Protein AF-A0A2N3DI51-F1 (afdb_monomer)

Secondary structure (DSSP, 8-state):
---S-TT-SSSBPS--SGGGGG-SPBPPSSS---SS-EEEEEETTEEEEEEE---SS--------SS----HHHHHHHHHTTT-PPPGGGSGGG-EETTEEPPS-SS-PPSSPPPPGGGTBTTTB----BTTTB-SS--PPPPTTSGGGTEEEPPTTT-SSTT-EEEB-SSS-BSS-----SSSSSPPPHHHHHHHHHHHHHHHHHBBPSS-SSTTPBP--EEEEE-TT--EEEEEE-TT--TTHHHHHHHHHHHHHHHTSTTHHHHHHT-S-HHHHHHHHHHHHHTT-TTTTSSSSB--HHHHHHHT-SSSSTT-TTSPPPTTBPPGGG-BTTB-BHHHHHHHHHHHHHHHHHTTS-SSPPPSS-SSPPPSBTTB-TTBTB---SS-EEEEEETTEEEEEEEEESS-HHHHHHHHHHHHHHHHHHHSS-EEPPGGGBGGG-EE-STT-EEPP-----SS-BSS-----TTTT-

Solvent-accessible surface area (backbone atoms only — not comparable to full-atom values): 24806 Å² total; per-residue (Å²): 92,72,44,27,39,65,21,20,64,78,38,36,68,46,77,47,75,72,66,62,32,52,32,31,54,59,46,30,87,73,29,63,81,59,50,73,12,69,43,65,27,20,55,97,79,38,82,77,53,65,42,76,39,82,80,86,84,74,87,48,69,76,89,75,83,85,76,75,64,91,48,69,32,28,39,53,24,51,51,71,28,74,93,17,59,66,52,72,86,74,35,38,61,66,40,66,58,97,85,42,61,40,83,68,66,68,54,69,75,69,87,83,83,85,80,60,70,76,76,35,56,81,71,80,47,68,75,65,59,40,68,68,72,43,61,57,62,94,73,84,84,69,63,79,58,30,45,51,26,4,30,23,67,43,49,75,90,77,36,86,56,77,64,33,19,32,47,28,73,46,80,79,46,63,74,46,56,73,34,50,39,89,48,81,85,76,44,42,44,38,63,41,50,46,25,24,54,53,36,19,50,53,46,31,69,38,20,39,34,72,79,52,82,63,76,85,35,57,38,28,30,17,39,22,34,22,21,61,46,33,49,79,24,27,50,45,25,37,82,76,26,44,70,51,19,50,51,43,2,43,13,24,5,18,31,7,19,37,50,24,25,56,54,37,40,57,47,39,57,66,30,85,48,65,70,51,26,48,38,50,56,36,40,19,61,62,65,72,31,91,68,58,39,46,34,72,42,40,31,17,18,34,29,44,23,51,34,35,20,44,23,38,60,78,91,42,85,91,39,60,42,16,43,40,21,23,53,57,97,61,43,46,70,82,33,44,24,53,59,35,60,39,34,47,65,46,45,50,37,32,49,32,24,54,72,62,78,29,97,57,62,41,55,66,48,26,37,67,59,64,65,70,45,96,94,31,28,36,37,25,54,32,52,53,60,52,39,6,15,31,33,29,13,42,71,91,43,77,36,12,12,30,5,22,18,45,51,36,50,33,51,17,21,35,26,23,50,50,6,35,41,50,7,14,74,70,47,52,80,40,22,55,60,51,73,92,32,29,40,47,73,43,65,33,91,50,93,94,50,43,65,40,48,45,75,51,62,50,81,64,35,36,71,86,51,86,62,62,69,85,64,65,96,112

pLDDT: mean 92.81, std 6.93, range [51.75, 98.94]

Foldseek 3Di:
DAFPAQQALQADWADDPDLLNQQGDHGDLGRDAQDAQKDFFADPQHTDGIGGFDDPPDRDHDPDPPDQDPDPSNQVRLLVNVNGHHDPCQQQQNDDDVNDGDDRHSDDHDDDDDDDVVVCDPPVDFQPAFVGHGHSDDDDDDDAQALSNQKHFDDCVQAVDRQKMAGHSSPPDGPQGAAWAPDDDDARGSLLSNLLVRQLVVLQCFFFFDSDPPGLDGFWKKKWWHWLLLHTRGIITGRPFDRRRNLVQSQQQLQQSQQLAQCNLVQQCPFPDPQSNQLSVLQCVQLVHVSHSRNLAGAHLQLLLCQQALAHRPPDPPHHHRSQADNPVQDDPCRRGNQNVFAVVLSVQQVCCSVVVDVDHRHSFTGSTDRPDVVTHSSRSTHDNAAQKGFKDQASDTRTMMGMDGGDRQLSQCSRQSSQASSCVVSPRMHGHDPCRYQQVGWGPDDVTDGRDRHHHDQCTGSPDNDGPVVPPD

Sequence (474 aa):
QFSPLPCSDLNTRFGAAGAAALIGPKRSPLGLAADPGGFPLYKNGVVVGGIGVMGDGVYGSDPNVLDIDDDTEESIALAGTRGFQPPATIAADRIAVDGTTLRYSDAVLPGGGGASFASLNGSAGNLVAVPGYAAAAITAGTAYGSEASGIRAATASEFSNRDAFVLTDGSGANRYPIRAGTDGGAPLTAAEVRAVLEEAFAVMSRARAQIRRPLDSRAQVTISIVDTHGAVLGLVRSPDAPVFGTDVSLQKARTAAFFSGAQAGAELSANASADVRNFVTAMRTFLNDPAALTGRIAFADRSGGNLARPYFPDGEVGRPHGPLSRPIQQFNPFSTGLQSALVIGDIGAHLAFVSGASATDTPARCTSLPDAAPGQKRLQNGMQIFPGSVPLYRGDRLVGAIGVSGDGIDQDDMIGFLGAHNGGARGGGIGNAPRDMRADTIIVNVGAGVRLRYIACPFAPFLDTEQQNVCDGL

Mean predicted aligned error: 4.83 Å

Radius of gyration: 22.42 Å; Cα contacts (8 Å, |Δi|>4): 1080; chains: 1; bounding box: 58×56×67 Å

Nearest PDB structures (foldseek):
  6bws-assembly1_B-2  TM=8.543E-01  e=7.396E-05  Methylorubrum extorquens
  2a2l-assembly1_A  TM=7.280E-01  e=1.449E-04  Klebsiella pneumoniae
  5cx7-assembly1_C  TM=7.400E-01  e=2.840E-04  Salmonella enterica subsp. enterica serovar Livingstone
  4nkp-assembly1_B  TM=7.380E-01  e=7.105E-04  Desulfovibrio piger ATCC 29098
  4bmw-assembly1_A  TM=6.986E-01  e=1.607E-02  Streptomyces reticuli

Structure (mmCIF, N/CA/C/O backbone):
data_AF-A0A2N3DI51-F1
#
_entry.id   AF-A0A2N3DI51-F1
#
loop_
_atom_site.group_PDB
_atom_site.id
_atom_site.type_symbol
_atom_site.label_atom_id
_atom_site.label_alt_id
_atom_site.label_comp_id
_atom_site.label_asym_id
_atom_site.label_entity_id
_atom_site.label_seq_id
_atom_site.pdbx_PDB_ins_code
_atom_site.Cartn_x
_atom_site.Cartn_y
_atom_site.Cartn_z
_atom_site.occupancy
_atom_site.B_iso_or_equiv
_atom_site.auth_seq_id
_atom_site.auth_comp_id
_atom_site.auth_asym_id
_atom_site.auth_atom_id
_atom_site.pdbx_PDB_model_num
ATOM 1 N N . GLN A 1 1 ? 5.870 3.627 7.379 1.00 58.41 1 GLN A N 1
ATOM 2 C CA . GLN A 1 1 ? 4.911 3.173 6.341 1.00 58.41 1 GLN A CA 1
ATOM 3 C C . GLN A 1 1 ? 3.680 4.047 6.451 1.00 58.41 1 GLN A C 1
ATOM 5 O O . GLN A 1 1 ? 3.236 4.278 7.566 1.00 58.41 1 GLN A O 1
ATOM 10 N N . PHE A 1 2 ? 3.140 4.524 5.331 1.00 68.88 2 PHE A N 1
ATOM 11 C CA . PHE A 1 2 ? 2.005 5.445 5.340 1.00 68.88 2 PHE A CA 1
ATOM 12 C C . PHE A 1 2 ? 0.824 4.866 4.566 1.00 68.88 2 PHE A C 1
ATOM 14 O O . PHE A 1 2 ? 0.754 4.987 3.343 1.00 68.88 2 PHE A O 1
ATOM 21 N N . SER A 1 3 ? -0.079 4.203 5.285 1.00 83.88 3 SER A N 1
ATOM 22 C CA . SER A 1 3 ? -1.369 3.772 4.751 1.00 83.88 3 SER A CA 1
ATOM 23 C C . SER A 1 3 ? -2.317 3.336 5.872 1.00 83.88 3 SER A C 1
ATOM 25 O O . SER A 1 3 ? -1.855 2.690 6.809 1.00 83.88 3 SER A O 1
ATOM 27 N N . PRO A 1 4 ? -3.631 3.602 5.766 1.00 89.44 4 PRO A N 1
ATOM 28 C CA . PRO A 1 4 ? -4.270 4.371 4.701 1.00 89.44 4 PRO A CA 1
ATOM 29 C C . PRO A 1 4 ? -3.965 5.876 4.787 1.00 89.44 4 PRO A C 1
ATOM 31 O O . PRO A 1 4 ? -3.936 6.447 5.876 1.00 89.44 4 PRO A O 1
ATOM 34 N N . LEU A 1 5 ? -3.751 6.534 3.644 1.00 91.94 5 LEU A N 1
ATOM 35 C CA . LEU A 1 5 ? -3.448 7.975 3.603 1.00 91.94 5 LEU A CA 1
ATOM 36 C C . LEU A 1 5 ? -4.709 8.852 3.738 1.00 91.94 5 LEU A C 1
ATOM 38 O O . LEU A 1 5 ? -5.759 8.491 3.192 1.00 91.94 5 LEU A O 1
ATOM 42 N N . PRO A 1 6 ? -4.609 10.058 4.340 1.00 92.44 6 PRO A N 1
ATOM 43 C CA . PRO A 1 6 ? -5.738 10.986 4.464 1.00 92.44 6 PRO A CA 1
ATOM 44 C C . PRO A 1 6 ? -6.271 11.510 3.119 1.00 92.44 6 PRO A C 1
ATOM 46 O O . PRO A 1 6 ? -7.443 11.889 3.007 1.00 92.44 6 PRO A O 1
ATOM 49 N N . CYS A 1 7 ? -5.406 11.518 2.103 1.00 93.38 7 CYS A N 1
ATOM 50 C CA . CYS A 1 7 ? -5.667 11.962 0.734 1.00 93.38 7 CYS A CA 1
ATOM 51 C C . CYS A 1 7 ? -5.932 10.810 -0.249 1.00 93.38 7 CYS A C 1
ATOM 53 O O . CYS A 1 7 ? -6.073 11.075 -1.440 1.00 93.38 7 CYS A O 1
ATOM 55 N N . SER A 1 8 ? -5.969 9.548 0.204 1.00 94.44 8 SER A N 1
ATOM 56 C CA . SER A 1 8 ? -6.198 8.407 -0.694 1.00 94.44 8 SER A CA 1
ATOM 57 C C . SER A 1 8 ? -7.516 8.572 -1.459 1.00 94.44 8 SER A C 1
ATOM 59 O O . SER A 1 8 ? -8.540 8.938 -0.880 1.00 94.44 8 SER A O 1
ATOM 61 N N . ASP A 1 9 ? -7.485 8.285 -2.759 1.00 94.88 9 ASP A N 1
ATOM 62 C CA . ASP A 1 9 ? -8.661 8.241 -3.634 1.00 94.88 9 ASP A CA 1
ATOM 63 C C . ASP A 1 9 ? -9.480 6.952 -3.474 1.00 94.88 9 ASP A C 1
ATOM 65 O O . ASP A 1 9 ? -10.579 6.835 -4.021 1.00 94.88 9 ASP A O 1
ATOM 69 N N . LEU A 1 10 ? -8.954 5.978 -2.725 1.00 94.44 10 LEU A N 1
ATOM 70 C CA . LEU A 1 10 ? -9.639 4.729 -2.418 1.00 94.44 10 LEU A CA 1
ATOM 71 C C . LEU A 1 10 ? -10.426 4.799 -1.111 1.00 94.44 10 LEU A C 1
ATOM 73 O O . LEU A 1 10 ? -11.530 4.254 -1.013 1.00 94.44 10 LEU A O 1
ATOM 77 N N . ASN A 1 11 ? -9.880 5.451 -0.091 1.00 92.38 11 ASN A N 1
ATOM 78 C CA . ASN A 1 11 ? -10.527 5.498 1.214 1.00 92.38 11 ASN A CA 1
ATOM 79 C C . ASN A 1 11 ? -11.666 6.517 1.232 1.00 92.38 11 ASN A C 1
ATOM 81 O O . ASN A 1 11 ? -11.571 7.613 0.679 1.00 92.38 11 ASN A O 1
ATOM 85 N N . THR A 1 12 ? -12.754 6.179 1.912 1.00 90.50 12 THR A N 1
ATOM 86 C CA . THR A 1 12 ? -13.870 7.107 2.087 1.00 90.50 12 THR A CA 1
ATOM 87 C C . THR A 1 12 ? -13.604 8.039 3.271 1.00 90.50 12 THR A C 1
ATOM 89 O O . THR A 1 12 ? -12.894 7.710 4.229 1.00 90.50 12 THR A O 1
ATOM 92 N N . ARG A 1 13 ? -14.199 9.232 3.220 1.00 88.12 13 ARG A N 1
ATOM 93 C CA . ARG A 1 13 ? -14.151 10.204 4.318 1.00 88.12 13 ARG A CA 1
ATOM 94 C C . ARG A 1 13 ? -15.303 9.967 5.292 1.00 88.12 13 ARG A C 1
ATOM 96 O O . ARG A 1 13 ? -16.316 9.351 4.950 1.00 88.12 13 ARG A O 1
ATOM 103 N N . PHE A 1 14 ? -15.146 10.436 6.522 1.00 81.56 14 PHE A N 1
ATOM 104 C CA . PHE A 1 14 ? -16.266 10.584 7.448 1.00 81.56 14 PHE A CA 1
ATOM 105 C C . PHE A 1 14 ? -17.121 11.787 7.012 1.00 81.56 14 PHE A C 1
ATOM 107 O O . PHE A 1 14 ? -16.560 12.793 6.577 1.00 81.56 14 PHE A O 1
ATOM 114 N N . GLY A 1 15 ? -18.452 11.697 7.113 1.00 66.31 15 GLY A N 1
ATOM 115 C CA . GLY A 1 15 ? -19.345 12.840 6.854 1.00 66.31 15 GLY A CA 1
ATOM 116 C C . GLY A 1 15 ? -20.551 12.594 5.943 1.00 66.31 15 GLY A C 1
ATOM 117 O O . GLY A 1 15 ? -21.368 13.497 5.790 1.00 66.31 15 GLY A O 1
ATOM 118 N N . ALA A 1 16 ? -20.721 11.403 5.360 1.00 57.91 16 ALA A N 1
ATOM 119 C CA . ALA A 1 16 ? -22.014 11.046 4.769 1.00 57.91 16 ALA A CA 1
ATOM 120 C C . ALA A 1 16 ? -23.067 10.895 5.885 1.00 57.91 16 ALA A C 1
ATOM 122 O O . ALA A 1 16 ? -22.754 10.376 6.952 1.00 57.91 16 ALA A O 1
ATOM 123 N N . ALA A 1 17 ? -24.300 11.360 5.673 1.00 51.75 17 ALA A N 1
ATOM 124 C CA . ALA A 1 17 ? -25.365 11.214 6.666 1.00 51.75 17 ALA A CA 1
ATOM 125 C C . ALA A 1 17 ? -25.820 9.745 6.790 1.00 51.75 17 ALA A C 1
ATOM 127 O O . ALA A 1 17 ? -25.860 9.007 5.804 1.00 51.75 17 ALA A O 1
ATOM 128 N N . GLY A 1 18 ? -26.213 9.327 7.996 1.00 55.44 18 GLY A N 1
ATOM 129 C CA . GLY A 1 18 ? -26.784 7.997 8.241 1.00 55.44 18 GLY A CA 1
ATOM 130 C C . GLY A 1 18 ? -25.797 6.842 8.018 1.00 55.44 18 GLY A C 1
ATOM 131 O O . GLY A 1 18 ? -24.600 6.980 8.249 1.00 55.44 18 GLY A O 1
ATOM 132 N N . ALA A 1 19 ? -26.296 5.684 7.574 1.00 55.09 19 ALA A N 1
ATOM 133 C CA . ALA A 1 19 ? -25.497 4.461 7.408 1.00 55.09 19 ALA A CA 1
ATOM 134 C C . ALA A 1 19 ? -24.331 4.605 6.407 1.00 55.09 19 ALA A C 1
ATOM 136 O O . ALA A 1 19 ? -23.323 3.912 6.531 1.00 55.09 19 ALA A O 1
ATOM 137 N N . ALA A 1 20 ? -24.414 5.555 5.468 1.00 62.94 20 ALA A N 1
ATOM 138 C CA . ALA A 1 20 ? -23.337 5.843 4.523 1.00 62.94 20 ALA A CA 1
ATOM 139 C C . ALA A 1 20 ? -22.071 6.411 5.201 1.00 62.94 20 ALA A C 1
ATOM 141 O O . ALA A 1 20 ? -20.973 6.312 4.648 1.00 62.94 20 ALA A O 1
ATOM 142 N N . ALA A 1 21 ? -22.190 6.956 6.423 1.00 66.06 21 ALA A N 1
ATOM 143 C CA . ALA A 1 21 ? -21.057 7.421 7.225 1.00 66.06 21 ALA A CA 1
ATOM 144 C C . ALA A 1 21 ? -20.014 6.322 7.465 1.00 66.06 21 ALA A C 1
ATOM 146 O O . ALA A 1 21 ? -18.832 6.630 7.607 1.00 66.06 21 ALA A O 1
ATOM 147 N N . LEU A 1 22 ? -20.444 5.057 7.502 1.00 73.94 22 LEU A N 1
ATOM 148 C CA . LEU A 1 22 ? -19.649 3.914 7.956 1.00 73.94 22 LEU A CA 1
ATOM 149 C C . LEU A 1 22 ? -19.104 3.048 6.811 1.00 73.94 22 LEU A C 1
ATOM 151 O O . LEU A 1 22 ? -18.305 2.152 7.068 1.00 73.94 22 LEU A O 1
ATOM 155 N N . ILE A 1 23 ? -19.437 3.372 5.555 1.00 87.12 23 ILE A N 1
ATOM 156 C CA . ILE A 1 23 ? -18.888 2.702 4.367 1.00 87.12 23 ILE A CA 1
ATOM 157 C C . ILE A 1 23 ? -17.368 2.866 4.369 1.00 87.12 23 ILE A C 1
ATOM 159 O O . ILE A 1 23 ? -16.886 3.991 4.242 1.00 87.12 23 ILE A O 1
ATOM 163 N N . GLY A 1 24 ? -16.612 1.779 4.520 1.00 88.62 24 GLY A N 1
ATOM 164 C CA . GLY A 1 24 ? -15.150 1.761 4.516 1.00 88.62 24 GLY A CA 1
ATOM 165 C C . GLY A 1 24 ? -14.516 1.337 3.177 1.00 88.62 24 GLY A C 1
ATOM 166 O O . GLY A 1 24 ? -15.209 1.207 2.164 1.00 88.62 24 GLY A O 1
ATOM 167 N N . PRO A 1 25 ? -13.184 1.127 3.153 1.00 91.94 25 PRO A N 1
ATOM 168 C CA . PRO A 1 25 ? -12.245 1.487 4.217 1.00 91.94 25 PRO A CA 1
ATOM 169 C C . PRO A 1 25 ? -12.184 3.007 4.431 1.00 91.94 25 PRO A C 1
ATOM 171 O O . PRO A 1 25 ? -12.405 3.790 3.503 1.00 91.94 25 PRO A O 1
ATOM 174 N N . LYS A 1 26 ? -11.922 3.416 5.676 1.00 89.69 26 LYS A N 1
ATOM 175 C CA . LYS A 1 26 ? -11.756 4.819 6.071 1.00 89.69 26 LYS A CA 1
ATOM 176 C C . LYS A 1 26 ? -10.281 5.197 6.065 1.00 89.69 26 LYS A C 1
ATOM 178 O O . LYS A 1 26 ? -9.413 4.358 6.295 1.00 89.69 26 LYS A O 1
ATOM 183 N N . ARG A 1 27 ? -10.015 6.473 5.801 1.00 89.62 27 ARG A N 1
ATOM 184 C CA . ARG A 1 27 ? -8.669 7.045 5.882 1.00 89.62 27 ARG A CA 1
ATOM 185 C C . ARG A 1 27 ? -8.185 7.149 7.332 1.00 89.62 27 ARG A C 1
ATOM 187 O O . ARG A 1 27 ? -9.010 7.281 8.235 1.00 89.62 27 ARG A O 1
ATOM 194 N N . SER A 1 28 ? -6.869 7.184 7.523 1.00 87.88 28 SER A N 1
ATOM 195 C CA . SER A 1 28 ? -6.237 7.557 8.794 1.00 87.88 28 SER A CA 1
ATOM 196 C C . SER A 1 28 ? -5.753 9.014 8.742 1.00 87.88 28 SER A C 1
ATOM 198 O O . SER A 1 28 ? -5.364 9.463 7.661 1.00 87.88 28 SER A O 1
ATOM 200 N N . PRO A 1 29 ? -5.697 9.740 9.878 1.00 83.19 29 PRO A N 1
ATOM 201 C CA . PRO A 1 29 ? -5.166 11.107 9.919 1.00 83.19 29 PRO A CA 1
ATOM 202 C C . PRO A 1 29 ? -3.699 11.195 9.487 1.00 83.19 29 PRO A C 1
ATOM 204 O O . PRO A 1 29 ? -3.368 11.960 8.585 1.00 83.19 29 PRO A O 1
ATOM 207 N N . LEU A 1 30 ? -2.836 10.375 10.099 1.00 79.12 30 LEU A N 1
ATOM 208 C CA . LEU A 1 30 ? -1.381 10.382 9.884 1.00 79.12 30 LEU A CA 1
ATOM 209 C C . LEU A 1 30 ? -0.824 9.025 9.410 1.00 79.12 30 LEU A C 1
ATOM 211 O O . LEU A 1 30 ? 0.379 8.864 9.237 1.00 79.12 30 LEU A O 1
ATOM 215 N N . GLY A 1 31 ? -1.694 8.042 9.160 1.00 71.31 31 GLY A N 1
ATOM 216 C CA . GLY A 1 31 ? -1.327 6.716 8.642 1.00 71.31 31 GLY A CA 1
ATOM 217 C C . GLY A 1 31 ? -0.807 5.718 9.685 1.00 71.31 31 GLY A C 1
ATOM 218 O O . GLY A 1 31 ? -1.208 4.562 9.629 1.00 71.31 31 GLY A O 1
ATOM 219 N N . LEU A 1 32 ? 0.034 6.140 10.632 1.00 78.06 32 LEU A N 1
ATOM 220 C CA . LEU A 1 32 ? 0.635 5.289 11.671 1.00 78.06 32 LEU A CA 1
ATOM 221 C C . LEU A 1 32 ? 0.695 6.046 13.003 1.00 78.06 32 LEU A C 1
ATOM 223 O O . LEU A 1 32 ? 0.908 7.253 12.971 1.00 78.06 32 LEU A O 1
ATOM 227 N N . ALA A 1 33 ? 0.559 5.334 14.128 1.00 82.38 33 ALA A N 1
ATOM 228 C CA . ALA A 1 33 ? 0.890 5.830 15.463 1.00 82.38 33 ALA A CA 1
ATOM 229 C C . ALA A 1 33 ? 2.129 5.143 16.019 1.00 82.38 33 ALA A C 1
ATOM 231 O O . ALA A 1 33 ? 2.274 3.934 15.851 1.00 82.38 33 ALA A O 1
ATOM 232 N N . ALA A 1 34 ? 3.026 5.942 16.598 1.00 82.81 34 ALA A N 1
ATOM 233 C CA . ALA A 1 34 ? 4.259 5.466 17.213 1.00 82.81 34 ALA A CA 1
ATOM 234 C C . ALA A 1 34 ? 4.256 5.584 18.743 1.00 82.81 34 ALA A C 1
ATOM 236 O O . ALA A 1 34 ? 5.133 4.989 19.361 1.00 82.81 34 ALA A O 1
ATOM 237 N N . ASP A 1 35 ? 3.263 6.266 19.323 1.00 85.06 35 ASP A N 1
ATOM 238 C CA . ASP A 1 35 ? 3.028 6.224 20.764 1.00 85.06 35 ASP A CA 1
ATOM 239 C C . ASP A 1 35 ? 2.434 4.885 21.206 1.00 85.06 35 ASP A C 1
ATOM 241 O O . ASP A 1 35 ? 1.610 4.303 20.476 1.00 85.06 35 ASP A O 1
ATOM 245 N N . PRO A 1 36 ? 2.795 4.416 22.414 1.00 86.69 36 PRO A N 1
ATOM 246 C CA . PRO A 1 36 ? 2.031 3.390 23.107 1.00 86.69 36 PRO A CA 1
ATOM 247 C C . PRO A 1 36 ? 0.610 3.905 23.427 1.00 86.69 36 PRO A C 1
ATOM 249 O O . PRO A 1 36 ? 0.299 5.077 23.270 1.00 86.69 36 PRO A O 1
ATOM 252 N N . GLY A 1 37 ? -0.322 3.017 23.794 1.00 88.12 37 GLY A N 1
ATOM 253 C CA . GLY A 1 37 ? -1.728 3.417 24.021 1.00 88.12 37 GLY A CA 1
ATOM 254 C C . GLY A 1 37 ? -2.743 2.891 23.011 1.00 88.12 37 GLY A C 1
ATOM 255 O O . GLY A 1 37 ? -3.923 3.235 23.094 1.00 88.12 37 GLY A O 1
ATOM 256 N N . GLY A 1 38 ? -2.329 2.023 22.084 1.00 92.25 38 GLY A N 1
ATOM 257 C CA . GLY A 1 38 ? -3.215 1.327 21.149 1.00 92.25 38 GLY A CA 1
ATOM 258 C C . GLY A 1 38 ? -3.363 -0.165 21.460 1.00 92.25 38 GLY A C 1
ATOM 259 O O . GLY A 1 38 ? -2.388 -0.901 21.366 1.00 92.25 38 GLY A O 1
ATOM 260 N N . PHE A 1 39 ? -4.584 -0.648 21.724 1.00 94.75 39 PHE A N 1
ATOM 261 C CA . PHE A 1 39 ? -4.854 -2.082 21.918 1.00 94.75 39 PHE A CA 1
ATOM 262 C C . PHE A 1 39 ? -5.996 -2.605 21.046 1.00 94.75 39 PHE A C 1
ATOM 264 O O . PHE A 1 39 ? -7.014 -1.927 20.876 1.00 94.75 39 PHE A O 1
ATOM 271 N N . PRO A 1 40 ? -5.892 -3.839 20.522 1.00 94.88 40 PRO A N 1
ATOM 272 C CA . PRO A 1 40 ? -6.995 -4.468 19.818 1.00 94.88 40 PRO A CA 1
ATOM 273 C C . PRO A 1 40 ? -8.066 -4.962 20.803 1.00 94.88 40 PRO A C 1
ATOM 275 O O . PRO A 1 40 ? -7.770 -5.405 21.911 1.00 94.88 40 PRO A O 1
ATOM 278 N N . LEU A 1 41 ? -9.324 -4.937 20.368 1.00 95.69 41 LEU A N 1
ATOM 279 C CA . LEU A 1 41 ? -10.473 -5.418 21.133 1.00 95.69 41 LEU A CA 1
ATOM 280 C C . LEU A 1 41 ? -11.030 -6.685 20.489 1.00 95.69 41 LEU A C 1
ATOM 282 O O . LEU A 1 41 ? -11.293 -6.712 19.286 1.00 95.69 41 LEU A O 1
ATOM 286 N N . TYR A 1 42 ? -11.265 -7.713 21.298 1.00 95.88 42 TYR A N 1
ATOM 287 C CA . TYR A 1 42 ? -11.741 -9.024 20.872 1.00 95.88 42 TYR A CA 1
ATOM 288 C C . TYR A 1 42 ? -13.068 -9.398 21.532 1.00 95.88 42 TYR A C 1
ATOM 290 O O . TYR A 1 42 ? -13.342 -9.055 22.676 1.00 95.88 42 TYR A O 1
ATOM 298 N N . LYS A 1 43 ? -13.894 -10.164 20.820 1.00 94.19 43 LYS A N 1
ATOM 299 C CA . LYS A 1 43 ? -15.025 -10.909 21.387 1.00 94.19 43 LYS A CA 1
ATOM 300 C C . LYS A 1 43 ? -14.947 -12.339 20.889 1.00 94.19 43 LYS A C 1
ATOM 302 O O . LYS A 1 43 ? -14.868 -12.556 19.684 1.00 94.19 43 LYS A O 1
ATOM 307 N N . ASN A 1 44 ? -14.987 -13.310 21.799 1.00 92.31 44 ASN A N 1
ATOM 308 C CA . ASN A 1 44 ? -14.953 -14.738 21.457 1.00 92.31 44 ASN A CA 1
ATOM 309 C C . ASN A 1 44 ? -13.786 -15.110 20.514 1.00 92.31 44 ASN A C 1
ATOM 311 O O . ASN A 1 44 ? -13.954 -15.903 19.594 1.00 92.31 44 ASN A O 1
ATOM 315 N N . GLY A 1 45 ? -12.616 -14.492 20.710 1.00 89.56 45 GLY A N 1
ATOM 316 C CA . GLY A 1 45 ? -11.427 -14.725 19.883 1.00 89.56 45 GLY A CA 1
ATOM 317 C C . GLY A 1 45 ? -11.416 -14.035 18.514 1.00 89.56 45 GLY A C 1
ATOM 318 O O . GLY A 1 45 ? -10.448 -14.200 17.780 1.00 89.56 45 GLY A O 1
ATOM 319 N N . VAL A 1 46 ? -12.427 -13.226 18.181 1.00 90.75 46 VAL A N 1
ATOM 320 C CA . VAL A 1 46 ? -12.496 -12.447 16.933 1.00 90.75 46 VAL A CA 1
ATOM 321 C C . VAL A 1 46 ? -12.268 -10.968 17.224 1.00 90.75 46 VAL A C 1
ATOM 323 O O . VAL A 1 46 ? -12.851 -10.431 18.168 1.00 90.75 46 VAL A O 1
ATOM 326 N N . VAL A 1 47 ? -11.441 -10.304 16.415 1.00 91.94 47 VAL A N 1
ATOM 327 C CA . VAL A 1 47 ? -11.219 -8.856 16.515 1.00 91.94 47 VAL A CA 1
ATOM 328 C C . VAL A 1 47 ? -12.506 -8.096 16.174 1.00 91.94 47 VAL A C 1
ATOM 330 O O . VAL A 1 47 ? -13.168 -8.377 15.177 1.00 91.94 47 VAL A O 1
ATOM 333 N N . VAL A 1 48 ? -12.883 -7.133 17.013 1.00 92.81 48 VAL A N 1
ATOM 334 C CA . VAL A 1 48 ? -14.101 -6.315 16.852 1.00 92.81 48 VAL A CA 1
ATOM 335 C C . VAL A 1 48 ? -13.829 -4.813 16.848 1.00 92.81 48 VAL A C 1
ATOM 337 O O . VAL A 1 48 ? -14.753 -4.026 16.653 1.00 92.81 48 VAL A O 1
ATOM 340 N N . GLY A 1 49 ? -12.582 -4.404 17.074 1.00 92.38 49 GLY A N 1
ATOM 341 C CA . GLY A 1 49 ? -12.176 -3.005 17.068 1.00 92.38 49 GLY A CA 1
ATOM 342 C C . GLY A 1 49 ? -10.817 -2.803 17.723 1.00 92.38 49 GLY A C 1
ATOM 343 O O . GLY A 1 49 ? -10.051 -3.750 17.896 1.00 92.38 49 GLY A O 1
ATOM 344 N N . GLY A 1 50 ? -10.548 -1.563 18.108 1.00 93.88 50 GLY A N 1
ATOM 345 C CA . GLY A 1 50 ? -9.383 -1.174 18.888 1.00 93.88 50 GLY A CA 1
ATOM 346 C C . GLY A 1 50 ? -9.728 -0.002 19.799 1.00 93.88 50 GLY A C 1
ATOM 347 O O . GLY A 1 50 ? -10.714 0.701 19.562 1.00 93.88 50 GLY A O 1
ATOM 348 N N . ILE A 1 51 ? -8.924 0.184 20.835 1.00 93.81 51 ILE A N 1
ATOM 349 C CA . ILE A 1 51 ? -8.910 1.372 21.685 1.00 93.81 51 ILE A CA 1
ATOM 350 C C . ILE A 1 51 ? -7.581 2.096 21.472 1.00 93.81 51 ILE A C 1
ATOM 352 O O . ILE A 1 51 ? -6.550 1.448 21.318 1.00 93.81 51 ILE A O 1
ATOM 356 N N . GLY A 1 52 ? -7.636 3.424 21.427 1.00 92.31 52 GLY A N 1
ATOM 357 C CA . GLY A 1 52 ? -6.480 4.310 21.379 1.00 92.31 52 GLY A CA 1
ATOM 358 C C . GLY A 1 52 ? -6.665 5.415 22.411 1.00 92.31 52 GLY A C 1
ATOM 359 O O . GLY A 1 52 ? -7.764 5.973 22.493 1.00 92.31 52 GLY A O 1
ATOM 360 N N . VAL A 1 53 ? -5.635 5.711 23.196 1.00 92.19 53 VAL A N 1
ATOM 361 C CA . VAL A 1 53 ? -5.628 6.806 24.172 1.00 92.19 53 VAL A CA 1
ATOM 362 C C . VAL A 1 53 ? -4.469 7.735 23.848 1.00 92.19 53 VAL A C 1
ATOM 364 O O . VAL A 1 53 ? -3.410 7.272 23.461 1.00 92.19 53 VAL A O 1
ATOM 367 N N . MET A 1 54 ? -4.728 9.033 23.973 1.00 89.19 54 MET A N 1
ATOM 368 C CA . MET A 1 54 ? -3.741 10.105 23.968 1.00 89.19 54 MET A CA 1
ATOM 369 C C . MET A 1 54 ? -4.220 11.125 25.000 1.00 89.19 54 MET A C 1
ATOM 371 O O . MET A 1 54 ? -5.398 11.502 24.994 1.00 89.19 54 MET A O 1
ATOM 375 N N . GLY A 1 55 ? -3.346 11.526 25.909 1.00 87.12 55 GLY A N 1
ATOM 376 C CA . GLY A 1 55 ? -3.658 12.323 27.088 1.00 87.12 55 GLY A CA 1
ATOM 377 C C . GLY A 1 55 ? -2.647 13.429 27.380 1.00 87.12 55 GLY A C 1
ATOM 378 O O . GLY A 1 55 ? -3.051 14.450 27.939 1.00 87.12 55 GLY A O 1
ATOM 379 N N . ASP A 1 56 ? -1.383 13.276 26.988 1.00 84.88 56 ASP A N 1
ATOM 380 C CA . ASP A 1 56 ? -0.336 14.272 27.236 1.00 84.88 56 ASP A CA 1
ATOM 381 C C . ASP A 1 56 ? -0.166 15.287 26.083 1.00 84.88 56 ASP A C 1
ATOM 383 O O . ASP A 1 56 ? 0.363 16.385 26.278 1.00 84.88 56 ASP A O 1
ATOM 387 N N . GLY A 1 57 ? -0.702 14.961 24.900 1.00 82.50 57 GLY A N 1
ATOM 388 C CA . GLY A 1 57 ? -0.657 15.796 23.698 1.00 82.50 57 GLY A CA 1
ATOM 389 C C . GLY A 1 57 ? 0.682 15.764 22.955 1.00 82.50 57 GLY A C 1
ATOM 390 O O . GLY A 1 57 ? 0.876 16.543 22.015 1.00 82.50 57 GLY A O 1
ATOM 391 N N . VAL A 1 58 ? 1.596 14.889 23.357 1.00 82.12 58 VAL A N 1
ATOM 392 C CA . VAL A 1 58 ? 2.810 14.542 22.631 1.00 82.12 58 VAL A CA 1
ATOM 393 C C . VAL A 1 58 ? 2.468 13.381 21.698 1.00 82.12 58 VAL A C 1
ATOM 395 O O . VAL A 1 58 ? 1.593 12.577 21.974 1.00 82.12 58 VAL A O 1
ATOM 398 N N . TYR A 1 59 ? 3.083 13.366 20.515 1.00 79.00 59 TYR A N 1
ATOM 399 C CA . TYR A 1 59 ? 3.012 12.211 19.625 1.00 79.00 59 TYR A CA 1
ATOM 400 C C . TYR A 1 59 ? 4.417 11.677 19.420 1.00 79.00 59 TYR A C 1
ATOM 402 O O . TYR A 1 59 ? 5.174 12.202 18.592 1.00 79.00 59 TYR A O 1
ATOM 410 N N . GLY A 1 60 ? 4.780 10.716 20.260 1.00 79.94 60 GLY A N 1
ATOM 411 C CA . GLY A 1 60 ? 6.135 10.217 20.417 1.00 79.94 60 GLY A CA 1
ATOM 412 C C . GLY A 1 60 ? 6.489 9.070 19.479 1.00 79.94 60 GLY A C 1
ATOM 413 O O . GLY A 1 60 ? 5.643 8.407 18.885 1.00 79.94 60 GLY A O 1
ATOM 414 N N . SER A 1 61 ? 7.789 8.833 19.335 1.00 83.56 61 SER A N 1
ATOM 415 C CA . SER A 1 61 ? 8.314 7.536 18.915 1.00 83.56 61 SER A CA 1
ATOM 416 C C . SER A 1 61 ? 9.513 7.233 19.796 1.00 83.56 61 SER A C 1
ATOM 418 O O . SER A 1 61 ? 10.488 7.990 19.738 1.00 83.56 61 SER A O 1
ATOM 420 N N . ASP A 1 62 ? 9.457 6.158 20.574 1.00 83.38 62 ASP A N 1
ATOM 421 C CA . ASP A 1 62 ? 10.597 5.718 21.371 1.00 83.38 62 ASP A CA 1
ATOM 422 C C . ASP A 1 62 ? 11.511 4.791 20.545 1.00 83.38 62 ASP A C 1
ATOM 424 O O . ASP A 1 62 ? 11.065 3.751 20.048 1.00 83.38 62 ASP A O 1
ATOM 428 N N . PRO A 1 63 ? 12.781 5.171 20.306 1.00 82.81 63 PRO A N 1
ATOM 429 C CA . PRO A 1 63 ? 13.742 4.292 19.656 1.00 82.81 63 PRO A CA 1
ATOM 430 C C . PRO A 1 63 ? 14.376 3.270 20.610 1.00 82.81 63 PRO A C 1
ATOM 432 O O . PRO A 1 63 ? 15.085 2.382 20.122 1.00 82.81 63 PRO A O 1
ATOM 435 N N . ASN A 1 64 ? 14.210 3.404 21.931 1.00 86.56 64 ASN A N 1
ATOM 436 C CA . ASN A 1 64 ? 14.732 2.437 22.881 1.00 86.56 64 ASN A CA 1
ATOM 437 C C . ASN A 1 64 ? 13.811 1.212 22.945 1.00 86.56 64 ASN A C 1
ATOM 439 O O . ASN A 1 64 ? 12.595 1.286 22.880 1.00 86.56 64 ASN A O 1
ATOM 443 N N . VAL A 1 65 ? 14.412 0.029 22.966 1.00 84.81 65 VAL A N 1
ATOM 444 C CA . VAL A 1 65 ? 13.666 -1.241 23.017 1.00 84.81 65 VAL A CA 1
ATOM 445 C C . VAL A 1 65 ? 14.126 -2.115 24.178 1.00 84.81 65 VAL A C 1
ATOM 447 O O . VAL A 1 65 ? 13.816 -3.304 24.221 1.00 84.81 65 VAL A O 1
ATOM 450 N N . LEU A 1 66 ? 14.949 -1.552 25.067 1.00 88.25 66 LEU A N 1
ATOM 451 C CA . LEU A 1 66 ? 15.635 -2.270 26.143 1.00 88.25 66 LEU A CA 1
ATOM 452 C C . LEU A 1 66 ? 15.083 -1.936 27.534 1.00 88.25 66 LEU A C 1
ATOM 454 O O . LEU A 1 66 ? 15.415 -2.626 28.497 1.00 88.25 66 LEU A O 1
ATOM 458 N N . ASP A 1 67 ? 14.290 -0.880 27.646 1.00 89.50 67 ASP A N 1
ATOM 459 C CA . ASP A 1 67 ? 13.587 -0.422 28.838 1.00 89.50 67 ASP A CA 1
ATOM 460 C C . ASP A 1 67 ? 12.099 -0.772 28.789 1.00 89.50 67 ASP A C 1
ATOM 462 O O . ASP A 1 67 ? 11.609 -1.300 27.799 1.00 89.50 67 ASP A O 1
ATOM 466 N N . ILE A 1 68 ? 11.417 -0.556 29.914 1.00 88.56 68 ILE A N 1
ATOM 467 C CA . ILE A 1 68 ? 9.965 -0.680 30.058 1.00 88.56 68 ILE A CA 1
ATOM 468 C C . ILE A 1 68 ? 9.439 0.734 30.262 1.00 88.56 68 ILE A C 1
ATOM 470 O O . ILE A 1 68 ? 9.872 1.404 31.207 1.00 88.56 68 ILE A O 1
ATOM 474 N N . ASP A 1 69 ? 8.514 1.151 29.411 1.00 87.25 69 ASP A N 1
ATOM 475 C CA . ASP A 1 69 ? 7.926 2.482 29.472 1.00 87.25 69 ASP A CA 1
ATOM 476 C C . ASP A 1 69 ? 6.844 2.563 30.559 1.00 87.25 69 ASP A C 1
ATOM 478 O O . ASP A 1 69 ? 5.964 1.706 30.664 1.00 87.25 69 ASP A O 1
ATOM 482 N N . ASP A 1 70 ? 6.900 3.610 31.388 1.00 89.19 70 ASP A N 1
ATOM 483 C CA . ASP A 1 70 ? 5.815 3.963 32.313 1.00 89.19 70 ASP A CA 1
ATOM 484 C C . ASP A 1 70 ? 4.904 4.994 31.643 1.00 89.19 70 ASP A C 1
ATOM 486 O O . ASP A 1 70 ? 5.016 6.202 31.873 1.00 89.19 70 ASP A O 1
ATOM 490 N N . ASP A 1 71 ? 4.035 4.500 30.760 1.00 89.94 71 ASP A N 1
ATOM 491 C CA . ASP A 1 71 ? 3.136 5.329 29.971 1.00 89.94 71 ASP A CA 1
ATOM 492 C C . ASP A 1 71 ? 1.691 5.299 30.506 1.00 89.94 71 ASP A C 1
ATOM 494 O O . ASP A 1 71 ? 1.036 4.254 30.665 1.00 89.94 71 ASP A O 1
ATOM 498 N N . THR A 1 72 ? 1.167 6.490 30.811 1.00 91.06 72 THR A N 1
ATOM 499 C CA . THR A 1 72 ? -0.193 6.639 31.350 1.00 91.06 72 THR A CA 1
ATOM 500 C C . THR A 1 72 ? -1.251 6.340 30.286 1.00 91.06 72 THR A C 1
ATOM 502 O O . THR A 1 72 ? -2.318 5.812 30.611 1.00 91.06 72 THR A O 1
ATOM 505 N N . GLU A 1 73 ? -0.979 6.647 29.021 1.00 92.25 73 GLU A N 1
ATOM 506 C CA . GLU A 1 73 ? -1.895 6.440 27.900 1.00 92.25 73 GLU A CA 1
ATOM 507 C C . GLU A 1 73 ? -2.061 4.942 27.624 1.00 92.25 73 GLU A C 1
ATOM 509 O O . GLU A 1 73 ? -3.190 4.450 27.530 1.00 92.25 73 GLU A O 1
ATOM 514 N N . GLU A 1 74 ? -0.958 4.192 27.637 1.00 93.12 74 GLU A N 1
ATOM 515 C CA . GLU A 1 74 ? -0.910 2.736 27.589 1.00 93.12 74 GLU A CA 1
ATOM 516 C C . GLU A 1 74 ? -1.677 2.111 28.747 1.00 93.12 74 GLU A C 1
ATOM 518 O O . GLU A 1 74 ? -2.557 1.274 28.530 1.00 93.12 74 GLU A O 1
ATOM 523 N N . SER A 1 75 ? -1.421 2.566 29.973 1.00 92.69 75 SER A N 1
ATOM 524 C CA . SER A 1 75 ? -2.104 2.063 31.165 1.00 92.69 75 SER A CA 1
ATOM 525 C C . SER A 1 75 ? -3.626 2.258 31.094 1.00 92.69 75 SER A C 1
ATOM 527 O O . SER A 1 75 ? -4.397 1.343 31.414 1.00 92.69 75 SER A O 1
ATOM 529 N N . ILE A 1 76 ? -4.087 3.429 30.637 1.00 91.50 76 ILE A N 1
ATOM 530 C CA . ILE A 1 76 ? -5.517 3.727 30.458 1.00 91.50 76 ILE A CA 1
ATOM 531 C C . ILE A 1 76 ? -6.106 2.880 29.323 1.00 91.50 76 ILE A C 1
ATOM 533 O O . ILE A 1 76 ? -7.180 2.287 29.489 1.00 91.50 76 ILE A O 1
ATOM 537 N N . ALA A 1 77 ? -5.421 2.796 28.181 1.00 94.00 77 ALA A N 1
ATOM 538 C CA . ALA A 1 77 ? -5.878 2.026 27.030 1.00 94.00 77 ALA A CA 1
ATOM 539 C C . ALA A 1 77 ? -6.006 0.538 27.379 1.00 94.00 77 ALA A C 1
ATOM 541 O O . ALA A 1 77 ? -7.044 -0.074 27.106 1.00 94.00 77 ALA A O 1
ATOM 542 N N . LEU A 1 78 ? -5.007 -0.023 28.067 1.00 93.94 78 LEU A N 1
ATOM 543 C CA . LEU A 1 78 ? -4.994 -1.406 28.525 1.00 93.94 78 LEU A CA 1
ATOM 544 C C . LEU A 1 78 ? -6.149 -1.673 29.496 1.00 93.94 78 LEU A C 1
ATOM 546 O O . LEU A 1 78 ? -6.865 -2.665 29.336 1.00 93.94 78 LEU A O 1
ATOM 550 N N . ALA A 1 79 ? -6.413 -0.772 30.449 1.00 92.31 79 ALA A N 1
ATOM 551 C CA . ALA A 1 79 ? -7.563 -0.880 31.350 1.00 92.31 79 ALA A CA 1
ATOM 552 C C . ALA A 1 79 ? -8.908 -0.916 30.595 1.00 92.31 79 ALA A C 1
ATOM 554 O O . ALA A 1 79 ? -9.818 -1.662 30.982 1.00 92.31 79 ALA A O 1
ATOM 555 N N . GLY A 1 80 ? -9.017 -0.172 29.489 1.00 91.19 80 GLY A N 1
ATOM 556 C CA . GLY A 1 80 ? -10.182 -0.159 28.599 1.00 91.19 80 GLY A CA 1
ATOM 557 C C . GLY A 1 80 ? -10.427 -1.469 27.838 1.00 91.19 80 GLY A C 1
ATOM 558 O O . GLY A 1 80 ? -11.530 -1.685 27.339 1.00 91.19 80 GLY A O 1
ATOM 559 N N . THR A 1 81 ? -9.453 -2.383 27.797 1.00 93.06 81 THR A N 1
ATOM 560 C CA . THR A 1 81 ? -9.598 -3.699 27.144 1.00 93.06 81 THR A CA 1
ATOM 561 C C . THR A 1 81 ? -10.296 -4.751 28.009 1.00 93.06 81 THR A C 1
ATOM 563 O O . THR A 1 81 ? -10.482 -5.884 27.565 1.00 93.06 81 THR A O 1
ATOM 566 N N . ARG A 1 82 ? -10.683 -4.437 29.254 1.00 91.31 82 ARG A N 1
ATOM 567 C CA . ARG A 1 82 ? -11.248 -5.425 30.189 1.00 91.31 82 ARG A CA 1
ATOM 568 C C . ARG A 1 82 ? -12.490 -6.122 29.618 1.00 91.31 82 ARG A C 1
ATOM 570 O O . ARG A 1 82 ? -13.517 -5.491 29.389 1.00 91.31 82 ARG A O 1
ATOM 577 N N . GLY A 1 83 ? -12.415 -7.446 29.473 1.00 90.81 83 GLY A N 1
ATOM 578 C CA . GLY A 1 83 ? -13.467 -8.279 28.875 1.00 90.81 83 GLY A CA 1
ATOM 579 C C . GLY A 1 83 ? -13.378 -8.392 27.348 1.00 90.81 83 GLY A C 1
ATOM 580 O O . GLY A 1 83 ? -14.190 -9.088 26.744 1.00 90.81 83 GLY A O 1
ATOM 581 N N . PHE A 1 84 ? -12.392 -7.729 26.743 1.00 94.31 84 PHE A N 1
ATOM 582 C CA . PHE A 1 84 ? -12.129 -7.670 25.308 1.00 94.31 84 PHE A CA 1
ATOM 583 C C . PHE A 1 84 ? -10.664 -7.972 24.969 1.00 94.31 84 PHE A C 1
ATOM 585 O O . PHE A 1 84 ? -10.196 -7.636 23.882 1.00 94.31 84 PHE A O 1
ATOM 592 N N . GLN A 1 85 ? -9.915 -8.578 25.888 1.00 93.88 85 GLN A N 1
ATOM 593 C CA . GLN A 1 85 ? -8.510 -8.892 25.659 1.00 93.88 85 GLN A CA 1
ATOM 594 C C . GLN A 1 85 ? -8.344 -9.924 24.529 1.00 93.88 85 GLN A C 1
ATOM 596 O O . GLN A 1 85 ? -9.195 -10.813 24.380 1.00 93.88 85 GLN A O 1
ATOM 601 N N . PRO A 1 86 ? -7.252 -9.855 23.744 1.00 93.88 86 PRO A N 1
ATOM 602 C CA . PRO A 1 86 ? -6.933 -10.904 22.784 1.00 93.88 86 PRO A CA 1
ATOM 603 C C . PRO A 1 86 ? -6.735 -12.258 23.482 1.00 93.88 86 PRO A C 1
ATOM 605 O O . PRO A 1 86 ? -6.279 -12.310 24.629 1.00 93.88 86 PRO A O 1
ATOM 608 N N . PRO A 1 87 ? -7.000 -13.382 22.791 1.00 92.50 87 PRO A N 1
ATOM 609 C CA . PRO A 1 87 ? -6.521 -14.683 23.235 1.00 92.50 87 PRO A CA 1
ATOM 610 C C . PRO A 1 87 ? -5.003 -14.656 23.458 1.00 92.50 87 PRO A C 1
ATOM 612 O O . PRO A 1 87 ? -4.252 -14.231 22.581 1.00 92.50 87 PRO A O 1
ATOM 615 N N . ALA A 1 88 ? -4.539 -15.176 24.597 1.00 89.75 88 ALA A N 1
ATOM 616 C CA . ALA A 1 88 ? -3.117 -15.157 24.955 1.00 89.75 88 ALA A CA 1
ATOM 617 C C . ALA A 1 88 ? -2.211 -15.822 23.899 1.00 89.75 88 ALA A C 1
ATOM 619 O O . ALA A 1 88 ? -1.055 -15.454 23.746 1.00 89.75 88 ALA A O 1
ATOM 620 N N . THR A 1 89 ? -2.733 -16.782 23.130 1.00 88.25 89 THR A N 1
ATOM 621 C CA . THR A 1 89 ? -1.991 -17.492 22.077 1.00 88.25 89 THR A CA 1
ATOM 622 C C . THR A 1 89 ? -1.662 -16.642 20.849 1.00 88.25 89 THR A C 1
ATOM 624 O O . THR A 1 89 ? -0.883 -17.089 20.011 1.00 88.25 89 THR A O 1
ATOM 627 N N . ILE A 1 90 ? -2.283 -15.469 20.701 1.00 89.00 90 ILE A N 1
ATOM 628 C CA . ILE A 1 90 ? -2.028 -14.532 19.596 1.00 89.00 90 ILE A CA 1
ATOM 629 C C . ILE A 1 90 ? -1.508 -13.174 20.086 1.00 89.00 90 ILE A C 1
ATOM 631 O O . ILE A 1 90 ? -1.448 -12.228 19.305 1.00 89.00 90 ILE A O 1
ATOM 635 N N . ALA A 1 91 ? -1.150 -13.069 21.369 1.00 90.69 91 ALA A N 1
ATOM 636 C CA . ALA A 1 91 ? -0.487 -11.889 21.905 1.00 90.69 91 ALA A CA 1
ATOM 637 C C . ALA A 1 91 ? 0.945 -11.785 21.350 1.00 90.69 91 ALA A C 1
ATOM 639 O O . ALA A 1 91 ? 1.593 -12.802 21.084 1.00 90.69 91 ALA A O 1
ATOM 640 N N . ALA A 1 92 ? 1.422 -10.557 21.134 1.00 90.00 92 ALA A N 1
ATOM 641 C CA . ALA A 1 92 ? 2.674 -10.294 20.421 1.00 90.00 92 ALA A CA 1
ATOM 642 C C . ALA A 1 92 ? 3.904 -10.916 21.118 1.00 90.00 92 ALA A C 1
ATOM 644 O O . ALA A 1 92 ? 4.783 -11.446 20.441 1.00 90.00 92 ALA A O 1
ATOM 645 N N . ASP A 1 93 ? 3.895 -10.980 22.453 1.00 88.81 93 ASP A N 1
ATOM 646 C CA . ASP A 1 93 ? 4.919 -11.613 23.304 1.00 88.81 93 ASP A CA 1
ATOM 647 C C . ASP A 1 93 ? 4.998 -13.137 23.137 1.00 88.81 93 ASP A C 1
ATOM 649 O O . ASP A 1 93 ? 5.963 -13.776 23.557 1.00 88.81 93 ASP A O 1
ATOM 653 N N . ARG A 1 94 ? 3.997 -13.742 22.489 1.00 88.94 94 ARG A N 1
ATOM 654 C CA . ARG A 1 94 ? 3.946 -15.176 22.164 1.00 88.94 94 ARG A CA 1
ATOM 655 C C . ARG A 1 94 ? 4.274 -15.477 20.708 1.00 88.94 94 ARG A C 1
ATOM 657 O O . ARG A 1 94 ? 4.238 -16.641 20.302 1.00 88.94 94 ARG A O 1
ATOM 664 N N . ILE A 1 95 ? 4.597 -14.455 19.921 1.00 85.81 95 ILE A N 1
ATOM 665 C CA . ILE A 1 95 ? 4.922 -14.575 18.504 1.00 85.81 95 ILE A CA 1
ATOM 666 C C . ILE A 1 95 ? 6.390 -14.196 18.320 1.00 85.81 95 ILE A C 1
ATOM 668 O O . ILE A 1 95 ? 6.794 -13.071 18.594 1.00 85.81 95 ILE A O 1
ATOM 672 N N . ALA A 1 96 ? 7.188 -15.147 17.834 1.00 85.12 96 ALA A N 1
ATOM 673 C CA . ALA A 1 96 ? 8.571 -14.893 17.455 1.00 85.12 96 ALA A CA 1
ATOM 674 C C . ALA A 1 96 ? 8.648 -14.473 15.981 1.00 85.12 96 ALA A C 1
ATOM 676 O O . ALA A 1 96 ? 8.127 -15.163 15.101 1.00 85.12 96 ALA A O 1
ATOM 677 N N . VAL A 1 97 ? 9.332 -13.366 15.721 1.00 80.94 97 VAL A N 1
ATOM 678 C CA . VAL A 1 97 ? 9.726 -12.874 14.404 1.00 80.94 97 VAL A CA 1
ATOM 679 C C . VAL A 1 97 ? 11.243 -12.980 14.337 1.00 80.94 97 VAL A C 1
ATOM 681 O O . VAL A 1 97 ? 11.940 -12.335 15.110 1.00 80.94 97 VAL A O 1
ATOM 684 N N . ASP A 1 98 ? 11.746 -13.850 13.462 1.00 77.81 98 ASP A N 1
ATOM 685 C CA . ASP A 1 98 ? 13.188 -14.109 13.308 1.00 77.81 98 ASP A CA 1
ATOM 686 C C . ASP A 1 98 ? 13.910 -14.466 14.629 1.00 77.81 98 ASP A C 1
ATOM 688 O O . ASP A 1 98 ? 15.028 -14.050 14.910 1.00 77.81 98 ASP A O 1
ATOM 692 N N . GLY A 1 99 ? 13.227 -15.221 15.498 1.00 81.56 99 GLY A N 1
ATOM 693 C CA . GLY A 1 99 ? 13.748 -15.621 16.810 1.00 81.56 99 GLY A CA 1
ATOM 694 C C . GLY A 1 99 ? 13.580 -14.582 17.926 1.00 81.56 99 GLY A C 1
ATOM 695 O O . GLY A 1 99 ? 13.819 -14.915 19.085 1.00 81.56 99 GLY A O 1
ATOM 696 N N . THR A 1 100 ? 13.105 -13.371 17.622 1.00 84.25 100 THR A N 1
ATOM 697 C CA . THR A 1 100 ? 12.798 -12.322 18.608 1.00 84.25 100 THR A CA 1
ATOM 698 C C . THR A 1 100 ? 11.297 -12.239 18.867 1.00 84.25 100 THR A C 1
ATOM 700 O O . THR A 1 100 ? 10.500 -12.207 17.935 1.00 84.25 100 THR A O 1
ATOM 703 N N . THR A 1 101 ? 10.877 -12.183 20.128 1.00 84.94 101 THR A N 1
ATOM 704 C CA . THR A 1 101 ? 9.475 -11.913 20.486 1.00 84.94 101 THR A CA 1
ATOM 705 C C . THR A 1 101 ? 9.205 -10.416 20.525 1.00 84.94 101 THR A C 1
ATOM 707 O O . THR A 1 101 ? 10.035 -9.654 21.020 1.00 84.94 101 THR A O 1
ATOM 710 N N . LEU A 1 102 ? 8.039 -9.998 20.041 1.00 87.00 102 LEU A N 1
ATOM 711 C CA . LEU A 1 102 ? 7.606 -8.603 20.112 1.00 87.00 102 LEU A CA 1
ATOM 712 C C . LEU A 1 102 ? 6.965 -8.312 21.472 1.00 87.00 102 LEU A C 1
ATOM 714 O O . LEU A 1 102 ? 6.349 -9.191 22.064 1.00 87.00 102 LEU A O 1
ATOM 718 N N . ARG A 1 103 ? 7.068 -7.081 21.971 1.00 87.94 103 ARG A N 1
ATOM 719 C CA . ARG A 1 103 ? 6.344 -6.676 23.184 1.00 87.94 103 ARG A CA 1
ATOM 720 C C . ARG A 1 103 ? 4.866 -6.472 22.853 1.00 87.94 103 ARG A C 1
ATOM 722 O O . ARG A 1 103 ? 4.544 -5.916 21.805 1.00 87.94 103 ARG A O 1
ATOM 729 N N . TYR A 1 104 ? 3.972 -6.968 23.711 1.00 90.94 104 TYR A N 1
ATOM 730 C CA . TYR A 1 104 ? 2.532 -6.705 23.588 1.00 90.94 104 TYR A CA 1
ATOM 731 C C . TYR A 1 104 ? 2.114 -5.457 24.366 1.00 90.94 104 TYR A C 1
ATOM 733 O O . TYR A 1 104 ? 1.294 -4.690 23.874 1.00 90.94 104 TYR A O 1
ATOM 741 N N . SER A 1 105 ? 2.655 -5.290 25.572 1.00 92.25 105 SER A N 1
ATOM 742 C CA . SER A 1 105 ? 2.444 -4.123 26.419 1.00 92.25 105 SER A CA 1
ATOM 743 C C . SER A 1 105 ? 3.574 -4.020 27.435 1.00 92.25 105 SER A C 1
ATOM 745 O O . SER A 1 105 ? 4.040 -5.063 27.908 1.00 92.25 105 SER A O 1
ATOM 747 N N . ASP A 1 106 ? 3.961 -2.796 27.774 1.00 92.12 106 ASP A N 1
ATOM 748 C CA . ASP A 1 106 ? 4.847 -2.511 28.905 1.00 92.12 106 ASP A CA 1
ATOM 749 C C . ASP A 1 106 ? 4.036 -2.288 30.194 1.00 92.12 106 ASP A C 1
ATOM 751 O O . ASP A 1 106 ? 4.440 -2.713 31.282 1.00 92.12 106 ASP A O 1
ATOM 755 N N . ALA A 1 107 ? 2.826 -1.740 30.064 1.00 92.56 107 ALA A N 1
ATOM 756 C CA . ALA A 1 107 ? 1.856 -1.621 31.141 1.00 92.56 107 ALA A CA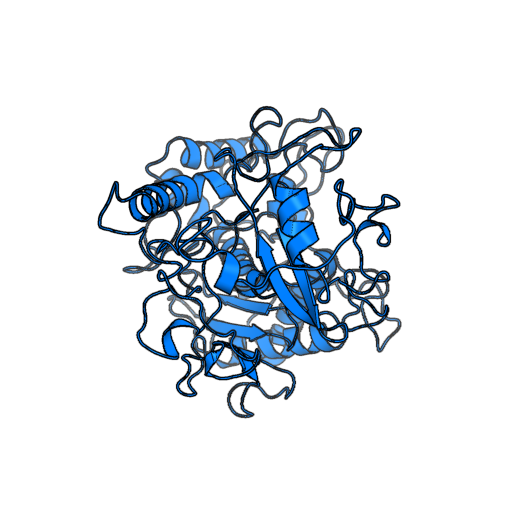 1
ATOM 757 C C . ALA A 1 107 ? 1.319 -2.973 31.664 1.00 92.56 107 ALA A C 1
ATOM 759 O O . ALA A 1 107 ? 1.178 -3.982 30.966 1.00 92.56 107 ALA A O 1
ATOM 760 N N . VAL A 1 108 ? 0.911 -2.971 32.938 1.00 90.44 108 VAL A N 1
ATOM 761 C CA . VAL A 1 108 ? 0.237 -4.103 33.591 1.00 90.44 108 VAL A CA 1
ATOM 762 C C . VAL A 1 108 ? -1.241 -3.787 33.761 1.00 90.44 108 VAL A C 1
ATOM 764 O O . VAL A 1 108 ? -1.605 -2.748 34.309 1.00 90.44 108 VAL A O 1
ATOM 767 N N . LEU A 1 109 ? -2.115 -4.711 33.346 1.00 87.81 109 LEU A N 1
ATOM 768 C CA . LEU A 1 109 ? -3.561 -4.524 33.470 1.00 87.81 109 LEU A CA 1
ATOM 769 C C . LEU A 1 109 ? -3.941 -4.311 34.952 1.00 87.81 109 LEU A C 1
ATOM 771 O O . LEU A 1 109 ? -3.765 -5.232 35.758 1.00 87.81 109 LEU A O 1
ATOM 775 N N . PRO A 1 110 ? -4.499 -3.145 35.331 1.00 81.69 110 PRO A N 1
ATOM 776 C CA . PRO A 1 110 ? -4.771 -2.848 36.731 1.00 81.69 110 PRO A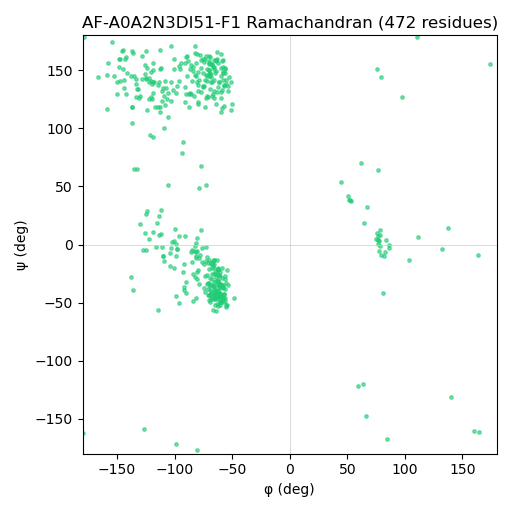 CA 1
ATOM 777 C C . PRO A 1 110 ? -5.864 -3.759 37.310 1.00 81.69 110 PRO A C 1
ATOM 779 O O . PRO A 1 110 ? -6.760 -4.236 36.607 1.00 81.69 110 PRO A O 1
ATOM 782 N N . GLY A 1 111 ? -5.826 -3.994 38.624 1.00 80.38 111 GLY A N 1
ATOM 783 C CA . GLY A 1 111 ? -6.923 -4.641 39.352 1.00 80.38 111 GLY A CA 1
ATOM 784 C C . GLY A 1 111 ? -8.171 -3.746 39.443 1.00 80.38 111 GLY A C 1
ATOM 785 O O . GLY A 1 111 ? -8.084 -2.535 39.278 1.00 80.38 111 GLY A O 1
ATOM 786 N N . GLY A 1 112 ? -9.342 -4.331 39.727 1.00 77.88 112 GLY A N 1
ATOM 787 C CA . GLY A 1 112 ? -10.590 -3.584 39.975 1.00 77.88 112 GLY A CA 1
ATOM 788 C C . GLY A 1 112 ? -11.672 -3.720 38.895 1.00 77.88 112 GLY A C 1
ATOM 789 O O . GLY A 1 112 ? -11.516 -4.444 37.913 1.00 77.88 112 GLY A O 1
ATOM 790 N N . GLY A 1 113 ? -12.816 -3.069 39.118 1.00 73.50 113 GLY A N 1
ATOM 791 C CA . GLY A 1 113 ? -13.947 -3.033 38.182 1.00 73.50 113 GLY A CA 1
ATOM 792 C C . GLY A 1 113 ? -13.866 -1.852 37.212 1.00 73.50 113 GLY A C 1
ATOM 793 O O . GLY A 1 113 ? -13.224 -0.848 37.505 1.00 73.50 113 GLY A O 1
ATOM 794 N N . GLY A 1 114 ? -14.520 -1.966 36.054 1.00 71.75 114 GLY A N 1
ATOM 795 C CA . GLY A 1 114 ? -14.643 -0.857 35.103 1.00 71.75 114 GLY A CA 1
ATOM 796 C C . GLY A 1 114 ? -15.759 0.116 35.495 1.00 71.75 114 GLY A C 1
ATOM 797 O O . GLY A 1 114 ? -16.804 -0.304 35.993 1.00 71.75 114 GLY A O 1
ATOM 798 N N . ALA A 1 115 ? -15.555 1.407 35.238 1.00 76.81 115 ALA A N 1
ATOM 799 C CA . ALA A 1 115 ? -16.619 2.405 35.274 1.00 76.81 115 ALA A CA 1
ATOM 800 C C . ALA A 1 115 ? -17.393 2.393 33.945 1.00 76.81 115 ALA A C 1
ATOM 802 O O . ALA A 1 115 ? -16.821 2.154 32.881 1.00 76.81 115 ALA A O 1
ATOM 803 N N . SER A 1 116 ? -18.700 2.655 33.984 1.00 83.38 116 SER A N 1
ATOM 804 C CA . SER A 1 116 ? -19.471 2.828 32.747 1.00 83.38 116 SER A CA 1
ATOM 805 C C . SER A 1 116 ? -19.083 4.141 32.060 1.00 83.38 116 SER A C 1
ATOM 807 O O . SER A 1 116 ? -18.794 5.126 32.734 1.00 83.38 116 SER A O 1
ATOM 809 N N . PHE A 1 117 ? -19.170 4.222 30.732 1.00 83.88 117 PHE A N 1
ATOM 810 C CA . PHE A 1 117 ? -18.957 5.502 30.042 1.00 83.88 117 PHE A CA 1
ATOM 811 C C . PHE A 1 117 ? -19.892 6.616 30.560 1.00 83.88 117 PHE A C 1
ATOM 813 O O . PHE A 1 117 ? -19.501 7.779 30.652 1.00 83.88 117 PHE A O 1
ATOM 820 N N . ALA A 1 118 ? -21.114 6.254 30.966 1.00 85.88 118 ALA A N 1
ATOM 821 C CA . ALA A 1 118 ? -22.099 7.191 31.499 1.00 85.88 118 ALA A CA 1
ATOM 822 C C . ALA A 1 118 ? -21.644 7.901 32.786 1.00 85.88 118 ALA A C 1
ATOM 824 O O . ALA A 1 118 ? -22.079 9.020 33.028 1.00 85.88 118 ALA A O 1
ATOM 825 N N . SER A 1 119 ? -20.756 7.301 33.589 1.00 86.62 119 SER A N 1
ATOM 826 C CA . SER A 1 119 ? -20.199 7.967 34.777 1.00 86.62 119 SER A CA 1
ATOM 827 C C . SER A 1 119 ? -19.047 8.924 34.456 1.00 86.62 119 SER A C 1
ATOM 829 O O . SER A 1 119 ? -18.608 9.653 35.338 1.00 86.62 119 SER A O 1
ATOM 831 N N . LEU A 1 120 ? -18.538 8.919 33.218 1.00 85.38 120 LEU A N 1
ATOM 832 C CA . LEU A 1 120 ? -17.450 9.795 32.771 1.00 85.38 120 LEU A CA 1
ATOM 833 C C . LEU A 1 120 ? -17.983 11.007 32.000 1.00 85.38 120 LEU A C 1
ATOM 835 O O . LEU A 1 120 ? -17.541 12.132 32.234 1.00 85.38 120 LEU A O 1
ATOM 839 N N . ASN A 1 121 ? -18.943 10.789 31.099 1.00 87.75 121 ASN A N 1
ATOM 840 C CA . ASN A 1 121 ? -19.448 11.828 30.204 1.00 87.75 121 ASN A CA 1
ATOM 841 C C . ASN A 1 121 ? -20.182 12.944 30.964 1.00 87.75 121 ASN A C 1
ATOM 843 O O . ASN A 1 121 ? -21.116 12.684 31.720 1.00 87.75 121 ASN A O 1
ATOM 847 N N . GLY A 1 122 ? -19.763 14.190 30.755 1.00 85.81 122 GLY A N 1
ATOM 848 C CA . GLY A 1 122 ? -20.278 15.368 31.453 1.00 85.81 122 GLY A CA 1
ATOM 849 C C . GLY A 1 122 ? -19.747 15.556 32.877 1.00 85.81 122 GLY A C 1
ATOM 850 O O . GLY A 1 122 ? -20.046 16.578 33.486 1.00 85.81 122 GLY A O 1
ATOM 851 N N . SER A 1 123 ? -18.967 14.603 33.405 1.00 88.50 123 SER A N 1
ATOM 852 C CA . SER A 1 123 ? -18.409 14.658 34.767 1.00 88.50 123 SER A CA 1
ATOM 853 C C . SER A 1 123 ? -16.883 14.767 34.759 1.00 88.50 123 SER A C 1
ATOM 855 O O . SER A 1 123 ? -16.334 15.719 35.301 1.00 88.50 123 SER A O 1
ATOM 857 N N . ALA A 1 124 ? -16.200 13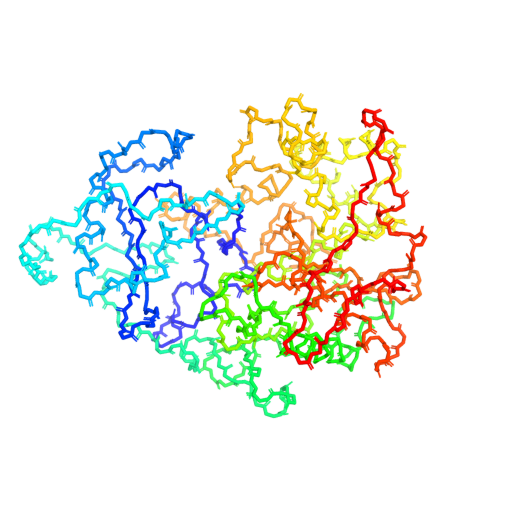.816 34.116 1.00 87.31 124 ALA A N 1
ATOM 858 C CA . ALA A 1 124 ? -14.742 13.807 33.960 1.00 87.31 124 ALA A CA 1
ATOM 859 C C . ALA A 1 124 ? -14.284 14.481 32.654 1.00 87.31 124 ALA A C 1
ATOM 861 O O . ALA A 1 124 ? -13.155 14.947 32.551 1.00 87.31 124 ALA A O 1
ATOM 862 N N . GLY A 1 125 ? -15.165 14.537 31.654 1.00 89.25 125 GLY A N 1
ATOM 863 C CA . GLY A 1 125 ? -14.902 15.139 30.352 1.00 89.25 125 GLY A CA 1
ATOM 864 C C . GLY A 1 125 ? -16.130 15.069 29.451 1.00 89.25 125 GLY A C 1
ATOM 865 O O . GLY A 1 125 ? -17.162 14.520 29.837 1.00 89.25 125 GLY A O 1
ATOM 866 N N . ASN A 1 126 ? -16.026 15.620 28.245 1.00 88.94 126 ASN A N 1
ATOM 867 C CA . ASN A 1 126 ? -17.102 15.618 27.253 1.00 88.94 126 ASN A CA 1
ATOM 868 C C . ASN A 1 126 ? -16.626 14.980 25.949 1.00 88.94 126 ASN A C 1
ATOM 870 O O . ASN A 1 126 ? -15.448 15.065 25.606 1.00 88.94 126 ASN A O 1
ATOM 874 N N . LEU A 1 127 ? -17.555 14.391 25.193 1.00 91.69 127 LEU A N 1
ATOM 875 C CA . LEU A 1 127 ? -17.288 14.009 23.807 1.00 91.69 127 LEU A CA 1
ATOM 876 C C . LEU A 1 127 ? -16.978 15.253 22.970 1.00 91.69 127 LEU A C 1
ATOM 878 O O . LEU A 1 127 ? -17.696 16.251 23.034 1.00 91.69 127 LEU A O 1
ATOM 882 N N . VAL A 1 128 ? -15.939 15.159 22.146 1.00 90.06 128 VAL A N 1
ATOM 883 C CA . VAL A 1 128 ? -15.525 16.217 21.221 1.00 90.06 128 VAL A CA 1
ATOM 884 C C . VAL A 1 128 ? -15.612 15.679 19.798 1.00 90.06 128 VAL A C 1
ATOM 886 O O . VAL A 1 128 ? -15.286 14.523 19.534 1.00 90.06 128 VAL A O 1
ATOM 889 N N . ALA A 1 129 ? -16.092 16.510 18.875 1.00 89.81 129 ALA A N 1
ATOM 890 C CA . ALA A 1 129 ? -16.077 16.171 17.461 1.00 89.81 129 ALA A CA 1
ATOM 891 C C . ALA A 1 129 ? -14.648 16.293 16.924 1.00 89.81 129 ALA A C 1
ATOM 893 O O . ALA A 1 129 ? -13.968 17.281 17.190 1.00 89.81 129 ALA A O 1
ATOM 894 N N . VAL A 1 130 ? -14.221 15.322 16.123 1.00 87.81 130 VAL A N 1
ATOM 895 C CA . VAL A 1 130 ? -12.938 15.358 15.420 1.00 87.81 130 VAL A CA 1
ATOM 896 C C . VAL A 1 130 ? -13.231 15.649 13.950 1.00 87.81 130 VAL A C 1
ATOM 898 O O . VAL A 1 130 ? -13.806 14.783 13.272 1.00 87.81 130 VAL A O 1
ATOM 901 N N . PRO A 1 131 ? -12.885 16.848 13.438 1.00 88.25 131 PRO A N 1
ATOM 902 C CA . PRO A 1 131 ? -13.185 17.236 12.065 1.00 88.25 131 PRO A CA 1
ATOM 903 C C . PRO A 1 131 ? -12.755 16.168 11.056 1.00 88.25 131 PRO A C 1
ATOM 905 O O . PRO A 1 131 ? -11.593 15.780 10.977 1.00 88.25 131 PRO A O 1
ATOM 908 N N . GLY A 1 132 ? -13.719 15.657 10.287 1.00 86.62 132 GLY A N 1
ATOM 909 C CA . GLY A 1 132 ? -13.473 14.640 9.264 1.00 86.62 132 GLY A CA 1
ATOM 910 C C . GLY A 1 132 ? -13.236 13.209 9.764 1.00 86.62 132 GLY A C 1
ATOM 911 O O . GLY A 1 132 ? -12.881 12.378 8.923 1.00 86.62 132 GLY A O 1
ATOM 912 N N . TYR A 1 133 ? -13.464 12.910 11.054 1.00 87.81 133 TYR A N 1
ATOM 913 C CA . TYR A 1 133 ? -13.296 11.566 11.640 1.00 87.81 133 TYR A CA 1
ATOM 914 C C . TYR A 1 133 ? -14.415 11.123 12.586 1.00 87.81 133 TYR A C 1
ATOM 916 O O . TYR A 1 133 ? -14.800 9.956 12.546 1.00 87.81 133 TYR A O 1
ATOM 924 N N . ALA A 1 134 ? -14.942 12.017 13.425 1.00 87.56 134 ALA A N 1
ATOM 925 C CA . ALA A 1 134 ? -15.978 11.669 14.392 1.00 87.56 134 ALA A CA 1
ATOM 926 C C . ALA A 1 134 ? -16.859 12.874 14.743 1.00 87.56 134 ALA A C 1
ATOM 928 O O . ALA A 1 134 ? -16.384 14.004 14.842 1.00 87.56 134 ALA A O 1
ATOM 929 N N . ALA A 1 135 ? -18.148 12.631 14.978 1.00 87.88 135 ALA A N 1
ATOM 930 C CA . ALA A 1 135 ? -19.011 13.587 15.667 1.00 87.88 135 ALA A CA 1
ATOM 931 C C . ALA A 1 135 ? -18.824 13.452 17.189 1.00 87.88 135 ALA A C 1
ATOM 933 O O . ALA A 1 135 ? -18.319 12.435 17.660 1.00 87.88 135 ALA A O 1
ATOM 934 N N . ALA A 1 136 ? -19.286 14.437 17.966 1.00 90.31 136 ALA A N 1
ATOM 935 C CA . ALA A 1 136 ? -19.306 14.386 19.433 1.00 90.31 136 ALA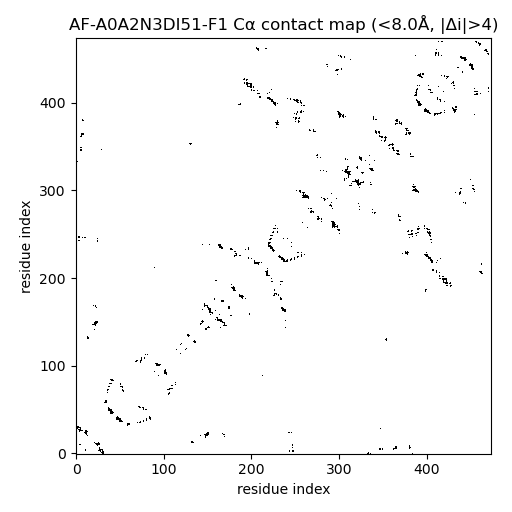 A CA 1
ATOM 936 C C . ALA A 1 136 ? -20.393 13.421 19.967 1.00 90.31 136 ALA A C 1
ATOM 938 O O . ALA A 1 136 ? -21.242 13.796 20.772 1.00 90.31 136 ALA A O 1
ATOM 939 N N . ALA A 1 137 ? -20.417 12.187 19.461 1.00 88.12 137 ALA A N 1
ATOM 940 C CA . ALA A 1 137 ? -21.419 11.175 19.762 1.00 88.12 137 ALA A CA 1
ATOM 941 C C . ALA A 1 137 ? -20.819 9.766 19.672 1.00 88.12 137 ALA A C 1
ATOM 943 O O . ALA A 1 137 ? -20.079 9.447 18.739 1.00 88.12 137 ALA A O 1
ATOM 944 N N . ILE A 1 138 ? -21.198 8.893 20.610 1.00 87.19 138 ILE A N 1
ATOM 945 C CA . ILE A 1 138 ? -20.887 7.464 20.511 1.00 87.19 138 ILE A CA 1
ATOM 946 C C . ILE A 1 138 ? -21.740 6.858 19.401 1.00 87.19 138 ILE A C 1
ATOM 948 O O . ILE A 1 138 ? -22.964 6.977 19.408 1.00 87.19 138 ILE A O 1
ATOM 952 N N . THR A 1 139 ? -21.081 6.172 18.472 1.00 85.69 139 THR A N 1
ATOM 953 C CA . THR A 1 139 ? -21.729 5.484 17.354 1.00 85.69 139 THR A CA 1
ATOM 954 C C . THR A 1 139 ? -21.523 3.981 17.492 1.00 85.69 139 THR A C 1
ATOM 956 O O . THR A 1 139 ? -20.429 3.527 17.825 1.00 85.69 139 THR A O 1
ATOM 959 N N . ALA A 1 140 ? -22.573 3.199 17.243 1.00 86.69 140 ALA A N 1
ATOM 960 C CA . ALA A 1 140 ? -22.460 1.747 17.220 1.00 86.69 140 ALA A CA 1
ATOM 961 C C . ALA A 1 140 ? -21.568 1.288 16.054 1.00 86.69 140 ALA A C 1
ATOM 963 O O . ALA A 1 140 ? -21.633 1.833 14.950 1.00 86.69 140 ALA A O 1
ATOM 964 N N . GLY A 1 141 ? -20.754 0.260 16.296 1.00 85.50 141 GLY A N 1
ATOM 965 C CA . GLY A 1 141 ? -19.969 -0.379 15.242 1.00 85.50 141 GLY A CA 1
ATOM 966 C C . GLY A 1 141 ? -20.858 -1.018 14.171 1.00 85.50 141 GLY A C 1
ATOM 967 O O . GLY A 1 141 ? -22.007 -1.380 14.426 1.00 85.50 141 GLY A O 1
ATOM 968 N N . THR A 1 142 ? -20.311 -1.179 12.969 1.00 87.88 142 THR A N 1
ATOM 969 C CA . THR A 1 142 ? -20.986 -1.859 11.855 1.00 87.88 142 THR A CA 1
ATOM 970 C C . THR A 1 142 ? -20.426 -3.259 11.665 1.00 87.88 142 THR A C 1
ATOM 972 O O . THR A 1 142 ? -19.217 -3.466 11.754 1.00 87.88 142 THR A O 1
ATOM 975 N N . ALA A 1 143 ? -21.302 -4.223 11.382 1.00 91.06 143 ALA A N 1
ATOM 976 C CA . ALA A 1 143 ? -20.894 -5.588 11.084 1.00 91.06 143 ALA A CA 1
ATOM 977 C C . ALA A 1 143 ? -20.058 -5.636 9.794 1.00 91.06 143 ALA A C 1
ATOM 979 O O . ALA A 1 143 ? -20.534 -5.245 8.725 1.00 91.06 143 ALA A O 1
ATOM 980 N N . TYR A 1 144 ? -18.824 -6.128 9.896 1.00 92.50 144 TYR A N 1
ATOM 981 C CA . TYR A 1 144 ? -17.945 -6.365 8.753 1.00 92.50 144 TYR A CA 1
ATOM 982 C C . TYR A 1 144 ? -18.568 -7.362 7.763 1.00 92.50 144 TYR A C 1
ATOM 984 O O . TYR A 1 144 ? -19.261 -8.295 8.168 1.00 92.50 144 TYR A O 1
ATOM 992 N N . GLY A 1 145 ? -18.323 -7.170 6.466 1.00 94.06 145 GLY A N 1
ATOM 993 C CA . GLY A 1 145 ? -18.866 -8.036 5.415 1.00 94.06 145 GLY A CA 1
ATOM 994 C C . GLY A 1 145 ? -20.293 -7.680 4.986 1.00 94.06 145 GLY A C 1
ATOM 995 O O . GLY A 1 145 ? -20.871 -8.383 4.158 1.00 94.06 145 GLY A O 1
ATOM 996 N N . SER A 1 146 ? -20.859 -6.600 5.531 1.00 94.06 146 SER A N 1
ATOM 997 C CA . SER A 1 146 ? -22.154 -6.048 5.130 1.00 94.06 146 SER A CA 1
ATOM 998 C C . SER A 1 146 ? -22.003 -4.832 4.215 1.00 94.06 146 SER A C 1
ATOM 1000 O O . SER A 1 146 ? -20.989 -4.133 4.252 1.00 94.06 146 SER A O 1
ATOM 1002 N N . GLU A 1 147 ? -23.065 -4.513 3.474 1.00 93.62 147 GLU A N 1
ATOM 1003 C CA . GLU A 1 147 ? -23.173 -3.278 2.683 1.00 93.62 147 GLU A CA 1
ATOM 1004 C C . GLU A 1 147 ? -22.795 -2.026 3.486 1.00 93.62 147 GLU A C 1
ATOM 1006 O O . GLU A 1 147 ? -21.968 -1.223 3.057 1.00 93.62 147 GLU A O 1
ATOM 1011 N N . ALA A 1 148 ? -23.312 -1.914 4.711 1.00 90.94 148 ALA A N 1
ATOM 1012 C CA . ALA A 1 148 ? -23.048 -0.780 5.591 1.00 90.94 148 ALA A CA 1
ATOM 1013 C C . ALA A 1 148 ? -21.563 -0.637 5.972 1.00 90.94 148 ALA A C 1
ATOM 1015 O O . ALA A 1 148 ? -21.111 0.468 6.259 1.00 90.94 148 ALA A O 1
ATOM 1016 N N . SER A 1 149 ? -20.792 -1.733 5.968 1.00 92.12 149 SER A N 1
ATOM 1017 C CA . SER A 1 149 ? -19.352 -1.692 6.261 1.00 92.12 149 SER A CA 1
ATOM 1018 C C . SER A 1 149 ? -18.506 -1.214 5.078 1.00 92.12 149 SER A C 1
ATOM 1020 O O . SER A 1 149 ? -17.320 -0.934 5.240 1.00 92.12 149 SER A O 1
ATOM 1022 N N . GLY A 1 150 ? -19.090 -1.127 3.878 1.00 94.25 150 GLY A N 1
ATOM 1023 C CA . GLY A 1 150 ? -18.373 -0.844 2.632 1.00 94.25 150 GLY A CA 1
ATOM 1024 C C . GLY A 1 150 ? -17.564 -2.023 2.090 1.00 94.25 150 GLY A C 1
ATOM 1025 O O . GLY A 1 150 ? -16.874 -1.879 1.083 1.00 94.25 150 GLY A O 1
ATOM 1026 N N . ILE A 1 151 ? -17.653 -3.194 2.722 1.00 95.88 151 ILE A N 1
ATOM 1027 C CA . ILE A 1 151 ? -16.989 -4.432 2.314 1.00 95.88 151 ILE A CA 1
ATOM 1028 C C . ILE A 1 151 ? -18.018 -5.558 2.373 1.00 95.88 151 ILE A C 1
ATOM 1030 O O . ILE A 1 151 ? -18.631 -5.769 3.414 1.00 95.88 151 ILE A O 1
ATOM 1034 N N . ARG A 1 152 ? -18.182 -6.319 1.290 1.00 96.62 152 ARG A N 1
ATOM 1035 C CA . ARG A 1 152 ? -19.102 -7.468 1.254 1.00 96.62 152 ARG A CA 1
ATOM 1036 C C . ARG A 1 152 ? -18.586 -8.604 0.385 1.00 96.62 152 ARG A C 1
ATOM 1038 O O . ARG A 1 152 ? -17.687 -8.393 -0.426 1.00 96.62 152 ARG A O 1
ATOM 1045 N N . ALA A 1 153 ? -19.206 -9.775 0.508 1.00 97.94 153 ALA A N 1
ATOM 1046 C CA . ALA A 1 153 ? -19.002 -10.868 -0.437 1.00 97.94 153 ALA A CA 1
ATOM 1047 C C . ALA A 1 153 ? -19.368 -10.430 -1.867 1.00 97.94 153 ALA A C 1
ATOM 1049 O O . ALA A 1 153 ? -20.329 -9.685 -2.084 1.00 97.94 153 ALA A O 1
ATOM 1050 N N . ALA A 1 154 ? -18.592 -10.886 -2.843 1.00 97.69 154 ALA A N 1
ATOM 1051 C CA . ALA A 1 154 ? -18.854 -10.677 -4.255 1.00 97.69 154 ALA A CA 1
ATOM 1052 C C . ALA A 1 154 ? -20.080 -11.485 -4.703 1.00 97.69 154 ALA A C 1
ATOM 1054 O O . ALA A 1 154 ? -20.348 -12.590 -4.231 1.00 97.69 154 ALA A O 1
ATOM 1055 N N . THR A 1 155 ? -20.819 -10.938 -5.659 1.00 96.44 155 THR A N 1
ATOM 1056 C CA . THR A 1 155 ? -21.831 -11.676 -6.417 1.00 96.44 155 THR A CA 1
ATOM 1057 C C . THR A 1 155 ? -21.159 -12.557 -7.471 1.00 96.44 155 THR A C 1
ATOM 1059 O O . THR A 1 155 ? -20.050 -12.271 -7.924 1.00 96.44 155 THR A O 1
ATOM 1062 N N . ALA A 1 156 ? -21.863 -13.590 -7.941 1.00 93.94 156 ALA A N 1
ATOM 1063 C CA . ALA A 1 156 ? -21.352 -14.486 -8.984 1.00 93.94 156 ALA A CA 1
ATOM 1064 C C . ALA A 1 156 ? -21.070 -13.779 -10.329 1.00 93.94 156 ALA A C 1
ATOM 1066 O O . ALA A 1 156 ? -20.289 -14.278 -11.134 1.00 93.94 156 ALA A O 1
ATOM 1067 N N . SER A 1 157 ? -21.698 -12.625 -10.587 1.00 93.25 157 SER A N 1
ATOM 1068 C CA . SER A 1 157 ? -21.423 -11.790 -11.766 1.00 93.25 157 SER A CA 1
ATOM 1069 C C . SER A 1 157 ? -20.175 -10.918 -11.621 1.00 93.25 157 SER A C 1
ATOM 1071 O O . SER A 1 157 ? -19.617 -10.477 -12.625 1.00 93.25 157 SER A O 1
ATOM 1073 N N . GLU A 1 158 ? -19.748 -10.639 -10.388 1.00 96.06 158 GLU A N 1
ATOM 1074 C CA . GLU A 1 158 ? -18.546 -9.849 -10.116 1.00 96.06 158 GLU A CA 1
ATOM 1075 C C . GLU A 1 158 ? -17.300 -10.736 -10.154 1.00 96.06 158 GLU A C 1
ATOM 1077 O O . GLU A 1 158 ? -16.341 -10.396 -10.847 1.00 96.06 158 GLU A O 1
ATOM 1082 N N . PHE A 1 159 ? -17.341 -11.879 -9.458 1.00 95.25 159 PHE A N 1
ATOM 1083 C CA . PHE A 1 159 ? -16.245 -12.846 -9.381 1.00 95.25 159 PHE A CA 1
ATOM 1084 C C . PHE A 1 159 ? -16.768 -14.283 -9.329 1.00 95.25 159 PHE A C 1
ATOM 1086 O O . PHE A 1 159 ? -17.758 -14.577 -8.660 1.00 95.25 159 PHE A O 1
ATOM 1093 N N . SER A 1 160 ? -16.066 -15.194 -10.009 1.00 90.00 160 SER A N 1
ATOM 1094 C CA . SER A 1 160 ? -16.411 -16.623 -10.024 1.00 90.00 160 SER A CA 1
ATOM 1095 C C . SER A 1 160 ? -16.165 -17.324 -8.680 1.00 90.00 160 SER A C 1
ATOM 1097 O O . SER A 1 160 ? -16.909 -18.235 -8.309 1.00 90.00 160 SER A O 1
ATOM 1099 N N . ASN A 1 161 ? -15.146 -16.901 -7.925 1.00 92.75 161 ASN A N 1
ATOM 1100 C CA . ASN A 1 161 ? -14.838 -17.468 -6.615 1.00 92.75 161 ASN A CA 1
ATOM 1101 C C . ASN A 1 161 ? -15.771 -16.890 -5.537 1.00 92.75 161 ASN A C 1
ATOM 1103 O O . ASN A 1 161 ? -15.802 -15.683 -5.311 1.00 92.75 161 ASN A O 1
ATOM 1107 N N . ARG A 1 162 ? -16.506 -17.763 -4.838 1.00 92.69 162 ARG A N 1
ATOM 1108 C CA . ARG A 1 162 ? -17.508 -17.371 -3.830 1.00 92.69 162 ARG A CA 1
ATOM 1109 C C . ARG A 1 162 ? -16.910 -16.804 -2.541 1.00 92.69 162 ARG A C 1
ATOM 1111 O O . ARG A 1 162 ? -17.635 -16.164 -1.786 1.00 92.69 162 ARG A O 1
ATOM 1118 N N . ASP A 1 163 ? -15.615 -17.008 -2.314 1.00 95.69 163 ASP A N 1
ATOM 1119 C CA . ASP A 1 163 ? -14.891 -16.425 -1.184 1.00 95.69 163 ASP A CA 1
ATOM 1120 C C . ASP A 1 163 ? -14.397 -15.003 -1.483 1.00 95.69 163 ASP A C 1
ATOM 1122 O O . ASP A 1 163 ? -13.823 -14.357 -0.608 1.00 95.69 163 ASP A O 1
ATOM 1126 N N . ALA A 1 164 ? -14.575 -14.503 -2.708 1.00 97.81 164 ALA A N 1
ATOM 1127 C CA . ALA A 1 164 ? -14.181 -13.150 -3.063 1.00 97.81 164 ALA A CA 1
ATOM 1128 C C . ALA A 1 164 ? -15.053 -12.114 -2.347 1.00 97.81 164 ALA A C 1
ATOM 1130 O O . ALA A 1 164 ? -16.269 -12.256 -2.235 1.00 97.81 164 ALA A O 1
ATOM 1131 N N . PHE A 1 165 ? -14.421 -11.040 -1.891 1.00 98.50 165 PHE A N 1
ATOM 1132 C CA . PHE A 1 165 ? -15.045 -9.852 -1.326 1.00 98.50 165 PHE A CA 1
ATOM 1133 C C . PHE A 1 165 ? -14.689 -8.631 -2.179 1.00 98.50 165 PHE A C 1
ATOM 1135 O O . PHE A 1 165 ? -13.618 -8.561 -2.786 1.00 98.50 165 PHE A O 1
ATOM 1142 N N . VAL A 1 166 ? -15.586 -7.650 -2.204 1.00 98.12 166 VAL A N 1
ATOM 1143 C CA . VAL A 1 166 ? -15.442 -6.389 -2.944 1.00 98.12 166 VAL A CA 1
ATOM 1144 C C . VAL A 1 166 ? -15.704 -5.195 -2.035 1.00 98.12 166 VAL A C 1
ATOM 1146 O O . VAL A 1 166 ? -16.306 -5.325 -0.965 1.00 98.12 166 VAL A O 1
ATOM 1149 N N . LEU A 1 167 ? -15.257 -4.019 -2.476 1.00 97.56 167 LEU A N 1
ATOM 1150 C CA . LEU A 1 167 ? -15.658 -2.757 -1.863 1.00 97.56 167 LEU A CA 1
ATOM 1151 C C . LEU A 1 167 ? -17.006 -2.335 -2.437 1.00 97.56 167 LEU A C 1
ATOM 1153 O O . LEU A 1 167 ? -17.146 -2.240 -3.653 1.00 97.56 167 LEU A O 1
ATOM 1157 N N . THR A 1 168 ? -17.972 -2.049 -1.576 1.00 95.56 168 THR A N 1
ATOM 1158 C CA . THR A 1 168 ? -19.321 -1.631 -1.969 1.00 95.56 168 THR A CA 1
ATOM 1159 C C . THR A 1 168 ? -19.592 -0.181 -1.593 1.00 95.56 168 THR A C 1
ATOM 1161 O O . THR A 1 168 ? -19.006 0.349 -0.647 1.00 95.56 168 THR A O 1
ATOM 1164 N N . ASP A 1 169 ? -20.464 0.475 -2.351 1.00 92.19 169 ASP A N 1
ATOM 1165 C CA . ASP A 1 169 ? -20.982 1.811 -2.056 1.00 92.19 169 ASP A CA 1
ATOM 1166 C C . ASP A 1 169 ? -22.116 1.810 -1.015 1.00 92.19 169 ASP A C 1
ATOM 1168 O O . ASP A 1 169 ? -22.711 2.851 -0.744 1.00 92.19 169 ASP A O 1
ATOM 1172 N N . GLY A 1 170 ? -22.420 0.647 -0.431 1.00 91.25 170 GLY A N 1
ATOM 1173 C CA . GLY A 1 170 ? -23.468 0.464 0.571 1.00 91.25 170 GLY A CA 1
ATOM 1174 C C . GLY A 1 170 ? -24.885 0.396 -0.003 1.00 91.25 170 GLY A C 1
ATOM 1175 O O . GLY A 1 170 ? -25.836 0.206 0.755 1.00 91.25 170 GLY A O 1
ATOM 1176 N N . SER A 1 171 ? -25.032 0.526 -1.323 1.00 91.31 171 SER A N 1
ATOM 1177 C CA . SER A 1 171 ? -26.291 0.386 -2.060 1.00 91.31 171 SER A CA 1
ATOM 1178 C C . SER A 1 171 ? -26.319 -0.849 -2.969 1.00 91.31 171 SER A C 1
ATOM 1180 O O . SER A 1 171 ? -27.254 -1.032 -3.747 1.00 91.31 171 SER A O 1
ATOM 1182 N N . GLY A 1 172 ? -25.318 -1.727 -2.844 1.00 91.94 172 GLY A N 1
ATOM 1183 C CA . GLY A 1 172 ? -25.194 -2.952 -3.629 1.00 91.94 172 GLY A CA 1
ATOM 1184 C C . GLY A 1 172 ? -24.166 -2.882 -4.752 1.00 91.94 172 GLY A C 1
ATOM 1185 O O . GLY A 1 172 ? -23.802 -3.934 -5.281 1.00 91.94 172 GLY A O 1
ATOM 1186 N N . ALA A 1 173 ? -23.659 -1.702 -5.121 1.00 94.44 173 ALA A N 1
ATOM 1187 C CA . ALA A 1 173 ? -22.736 -1.582 -6.244 1.00 94.44 173 ALA A CA 1
ATOM 1188 C C . ALA A 1 173 ? -21.271 -1.715 -5.807 1.00 94.44 173 ALA A C 1
ATOM 1190 O O . ALA A 1 173 ? -20.825 -1.096 -4.840 1.00 94.44 173 ALA A O 1
ATOM 1191 N N . ASN A 1 174 ? -20.491 -2.491 -6.564 1.00 96.94 174 ASN A N 1
ATOM 1192 C CA . ASN A 1 174 ? -19.039 -2.531 -6.408 1.00 96.94 174 ASN A CA 1
ATOM 1193 C C . ASN A 1 174 ? -18.422 -1.184 -6.817 1.00 96.94 174 ASN A C 1
ATOM 1195 O O . ASN A 1 174 ? -18.673 -0.685 -7.913 1.00 96.94 174 ASN A O 1
ATOM 1199 N N . ARG A 1 175 ? -17.574 -0.625 -5.951 1.00 96.12 175 ARG A N 1
ATOM 1200 C CA . ARG A 1 175 ? -16.874 0.652 -6.160 1.00 96.12 175 ARG A CA 1
ATOM 1201 C C . ARG A 1 175 ? -15.744 0.563 -7.185 1.00 96.12 175 ARG A C 1
ATOM 1203 O O . ARG A 1 175 ? -15.417 1.565 -7.812 1.00 96.12 175 ARG A O 1
ATOM 1210 N N . TYR A 1 176 ? -15.153 -0.620 -7.354 1.00 97.44 176 TYR A N 1
ATOM 1211 C CA . TYR A 1 176 ? -14.043 -0.878 -8.276 1.00 97.44 176 TYR A CA 1
ATOM 1212 C C . TYR A 1 176 ? -14.311 -2.144 -9.105 1.00 97.44 176 TYR A C 1
ATOM 1214 O O . TYR A 1 176 ? -13.604 -3.150 -8.960 1.00 97.44 176 TYR A O 1
ATOM 1222 N N . PRO A 1 177 ? -15.355 -2.126 -9.958 1.00 97.81 177 PRO A N 1
ATOM 1223 C CA . PRO A 1 177 ? -15.673 -3.251 -10.821 1.00 97.81 177 PRO A CA 1
ATOM 1224 C C . PRO A 1 177 ? -14.583 -3.444 -11.877 1.00 97.81 177 PRO A C 1
ATOM 1226 O O . PRO A 1 177 ? -13.887 -2.501 -12.258 1.00 97.81 177 PRO A O 1
ATOM 1229 N N . ILE A 1 178 ? -14.474 -4.675 -12.378 1.00 98.31 178 ILE A N 1
ATOM 1230 C CA . ILE A 1 178 ? -13.552 -5.011 -13.465 1.00 98.31 178 ILE A CA 1
ATOM 1231 C C . ILE A 1 178 ? -13.896 -4.183 -14.708 1.00 98.31 178 ILE A C 1
ATOM 1233 O O . ILE A 1 178 ? -15.027 -4.232 -15.198 1.00 98.31 178 ILE A O 1
ATOM 1237 N N . ARG A 1 179 ? -12.909 -3.471 -15.252 1.00 97.88 179 ARG A N 1
ATOM 1238 C CA . ARG A 1 179 ? -13.032 -2.663 -16.473 1.00 97.88 179 ARG A CA 1
ATOM 1239 C C . ARG A 1 179 ? -11.751 -2.686 -17.310 1.00 97.88 179 ARG A C 1
ATOM 1241 O O . ARG A 1 179 ? -10.710 -3.138 -16.849 1.00 97.88 179 ARG A O 1
ATOM 1248 N N . ALA A 1 180 ? -11.845 -2.204 -18.548 1.00 97.81 180 ALA A N 1
ATOM 1249 C CA . ALA A 1 180 ? -10.683 -1.985 -19.409 1.00 97.81 180 ALA A CA 1
ATOM 1250 C C . ALA A 1 180 ? -9.887 -0.735 -18.981 1.00 97.81 180 ALA A C 1
ATOM 1252 O O . ALA A 1 180 ? -10.426 0.144 -18.303 1.00 97.81 180 ALA A O 1
ATOM 1253 N N . GLY A 1 181 ? -8.622 -0.676 -19.398 1.00 97.25 181 GLY A N 1
ATOM 1254 C CA . GLY A 1 181 ? -7.700 0.437 -19.191 1.00 97.25 181 GLY A CA 1
ATOM 1255 C C . GLY A 1 181 ? -8.217 1.751 -19.766 1.00 97.25 181 GLY A C 1
ATOM 1256 O O . GLY A 1 181 ? -8.950 1.774 -20.757 1.00 97.25 181 GLY A O 1
ATOM 1257 N N . THR A 1 182 ? -7.838 2.847 -19.114 1.00 95.12 182 THR A N 1
ATOM 1258 C CA . THR A 1 182 ? -8.191 4.216 -19.517 1.00 95.12 182 THR A CA 1
ATOM 1259 C C . THR A 1 182 ? -7.079 4.894 -20.316 1.00 95.12 182 THR A C 1
ATOM 1261 O O . THR A 1 182 ? -7.234 6.022 -20.785 1.00 95.12 182 THR A O 1
ATOM 1264 N N . ASP A 1 183 ? -5.947 4.215 -20.467 1.00 90.62 183 ASP A N 1
ATOM 1265 C CA . ASP A 1 183 ? -4.782 4.655 -21.208 1.00 90.62 183 ASP A CA 1
ATOM 1266 C C . ASP A 1 183 ? -4.867 4.326 -22.709 1.00 90.62 183 ASP A C 1
ATOM 1268 O O . ASP A 1 183 ? -5.574 3.429 -23.168 1.00 90.62 183 ASP A O 1
ATOM 1272 N N . GLY A 1 184 ? -4.159 5.116 -23.519 1.00 79.56 184 GLY A N 1
ATOM 1273 C CA . GLY A 1 184 ? -4.078 4.902 -24.963 1.00 79.56 184 GLY A CA 1
ATOM 1274 C C . GLY A 1 184 ? -3.059 3.821 -25.350 1.00 79.56 184 GLY A C 1
ATOM 1275 O O . GLY A 1 184 ? -2.156 3.483 -24.588 1.00 79.56 184 GLY A O 1
ATOM 1276 N N . GLY A 1 185 ? -3.143 3.324 -26.589 1.00 76.00 185 GLY A N 1
ATOM 1277 C CA . GLY A 1 185 ? -2.115 2.452 -27.178 1.00 76.00 185 GLY A CA 1
ATOM 1278 C C . GLY A 1 185 ? -2.159 1.006 -26.677 1.00 76.00 185 GLY A C 1
ATOM 1279 O O . GLY A 1 185 ? -1.206 0.533 -26.067 1.00 76.00 185 GLY A O 1
ATOM 1280 N N . ALA A 1 186 ? -3.253 0.300 -26.965 1.00 86.62 186 ALA A N 1
ATOM 1281 C CA . ALA A 1 186 ? -3.528 -1.058 -26.483 1.00 86.62 186 ALA A CA 1
ATOM 1282 C C . ALA A 1 186 ? -3.637 -1.128 -24.943 1.00 86.62 186 ALA A C 1
ATOM 1284 O O . ALA A 1 186 ? -2.756 -1.685 -24.287 1.00 86.62 186 ALA A O 1
ATOM 1285 N N . PRO A 1 187 ? -4.706 -0.566 -24.353 1.00 93.88 187 PRO A N 1
ATOM 1286 C CA . PRO A 1 187 ? -4.981 -0.725 -22.926 1.00 93.88 187 PRO A CA 1
ATOM 1287 C C . PRO A 1 187 ? -5.159 -2.200 -22.543 1.00 93.88 187 PRO A C 1
ATOM 1289 O O . PRO A 1 187 ? -5.404 -3.064 -23.393 1.00 93.88 187 PRO A O 1
ATOM 1292 N N . LEU A 1 188 ? -5.078 -2.488 -21.245 1.00 97.88 188 LEU A N 1
ATOM 1293 C CA . LEU A 1 188 ? -5.596 -3.742 -20.700 1.00 97.88 188 LEU A CA 1
ATOM 1294 C C . LEU A 1 188 ? -7.094 -3.862 -21.008 1.00 97.88 188 LEU A C 1
ATOM 1296 O O . LEU A 1 188 ? -7.867 -2.930 -20.798 1.00 97.88 188 LEU A O 1
ATOM 1300 N N . THR A 1 189 ? -7.537 -5.011 -21.493 1.00 97.62 189 THR A N 1
ATOM 1301 C CA . THR A 1 189 ? -8.957 -5.307 -21.691 1.00 97.62 189 THR A CA 1
ATOM 1302 C C . THR A 1 189 ? -9.598 -5.748 -20.375 1.00 97.62 189 THR A C 1
ATOM 1304 O O . THR A 1 189 ? -8.939 -6.299 -19.495 1.00 97.62 189 THR A O 1
ATOM 1307 N N . ALA A 1 190 ? -10.918 -5.590 -20.241 1.00 97.12 190 ALA A N 1
ATOM 1308 C CA . ALA A 1 190 ? -11.636 -6.094 -19.066 1.00 97.12 190 ALA A CA 1
ATOM 1309 C C . ALA A 1 190 ? -11.484 -7.623 -18.888 1.00 97.12 190 ALA A C 1
ATOM 1311 O O . ALA A 1 190 ? -11.518 -8.123 -17.765 1.00 97.12 190 ALA A O 1
ATOM 1312 N N . ALA A 1 191 ? -11.300 -8.368 -19.985 1.00 97.19 191 ALA A N 1
ATOM 1313 C CA . ALA A 1 191 ? -11.062 -9.809 -19.952 1.00 97.19 191 ALA A CA 1
ATOM 1314 C C . ALA A 1 191 ? -9.670 -10.154 -19.396 1.00 97.19 191 ALA A C 1
ATOM 1316 O O . ALA A 1 191 ? -9.569 -11.031 -18.542 1.00 97.19 191 ALA A O 1
ATOM 1317 N N . GLU A 1 192 ? -8.625 -9.435 -19.816 1.00 98.25 192 GLU A N 1
ATOM 1318 C CA . GLU A 1 192 ? -7.265 -9.573 -19.271 1.00 98.25 192 GLU A CA 1
ATOM 1319 C C . GLU A 1 192 ? -7.221 -9.205 -17.779 1.00 98.25 192 GLU A C 1
ATOM 1321 O O . GLU A 1 192 ? -6.659 -9.946 -16.974 1.00 98.25 192 GLU A O 1
ATOM 1326 N N . VAL A 1 193 ? -7.881 -8.112 -17.377 1.00 98.44 193 VAL A N 1
ATOM 1327 C CA . VAL A 1 193 ? -7.973 -7.702 -15.962 1.00 98.44 193 VAL A CA 1
ATOM 1328 C C . VAL A 1 193 ? -8.685 -8.770 -15.129 1.00 98.44 193 VAL A C 1
ATOM 1330 O O . VAL A 1 193 ? -8.198 -9.140 -14.061 1.00 98.44 193 VAL A O 1
ATOM 1333 N N . ARG A 1 194 ? -9.804 -9.321 -15.627 1.00 97.94 194 ARG A N 1
ATOM 1334 C CA . ARG A 1 194 ? -10.482 -10.455 -14.978 1.00 97.94 194 ARG A CA 1
ATOM 1335 C C . ARG A 1 194 ? -9.561 -11.665 -14.866 1.00 97.94 194 ARG A C 1
ATOM 1337 O O . ARG A 1 194 ? -9.535 -12.293 -13.812 1.00 97.94 194 ARG A O 1
ATOM 1344 N N . ALA A 1 195 ? -8.817 -11.976 -15.930 1.00 98.25 195 ALA A N 1
ATOM 1345 C CA . ALA A 1 195 ? -7.869 -13.083 -15.954 1.00 98.25 195 ALA A CA 1
ATOM 1346 C C . ALA A 1 195 ? -6.846 -13.000 -14.832 1.00 98.25 195 ALA A C 1
ATOM 1348 O O . ALA A 1 195 ? -6.743 -13.918 -14.025 1.00 98.25 195 ALA A O 1
ATOM 1349 N N . VAL A 1 196 ? -6.163 -11.869 -14.732 1.00 98.75 196 VAL A N 1
ATOM 1350 C CA . VAL A 1 196 ? -5.128 -11.671 -13.721 1.00 98.75 196 VAL A CA 1
ATOM 1351 C C . VAL A 1 196 ? -5.710 -11.663 -12.302 1.00 98.75 196 VAL A C 1
ATOM 1353 O O . VAL A 1 196 ? -5.149 -12.314 -11.424 1.00 98.75 196 VAL A O 1
ATOM 1356 N N . LEU A 1 197 ? -6.844 -10.991 -12.058 1.00 98.69 197 LEU A N 1
ATOM 1357 C CA . LEU A 1 197 ? -7.453 -10.951 -10.718 1.00 98.69 197 LEU A CA 1
ATOM 1358 C C . LEU A 1 197 ? -7.908 -12.332 -10.235 1.00 98.69 197 LEU A C 1
ATOM 1360 O O . LEU A 1 197 ? -7.657 -12.685 -9.085 1.00 98.69 197 LEU A O 1
ATOM 1364 N N . GLU A 1 198 ? -8.581 -13.108 -11.086 1.00 98.12 198 GLU A N 1
ATOM 1365 C CA . GLU A 1 198 ? -9.086 -14.426 -10.692 1.00 98.12 198 GLU A CA 1
ATOM 1366 C C . GLU A 1 198 ? -7.955 -15.444 -10.511 1.00 98.12 198 GLU A C 1
ATOM 1368 O O . GLU A 1 198 ? -7.997 -16.221 -9.559 1.00 98.12 198 GLU A O 1
ATOM 1373 N N . GLU A 1 199 ? -6.921 -15.411 -11.356 1.00 98.56 199 GLU A N 1
ATOM 1374 C CA . GLU A 1 199 ? -5.752 -16.282 -11.192 1.00 98.56 199 GLU A CA 1
ATOM 1375 C C . GLU A 1 199 ? -4.929 -15.914 -9.952 1.00 98.56 199 GLU A C 1
ATOM 1377 O O . GLU A 1 199 ? -4.536 -16.796 -9.189 1.00 98.56 199 GLU A O 1
ATOM 1382 N N . ALA A 1 200 ? -4.729 -14.621 -9.676 1.00 98.69 200 ALA A N 1
ATOM 1383 C CA . ALA A 1 200 ? -4.086 -14.179 -8.439 1.00 98.69 200 ALA A CA 1
ATOM 1384 C C . ALA A 1 200 ? -4.892 -14.621 -7.202 1.00 98.69 200 ALA A C 1
ATOM 1386 O O . ALA A 1 200 ? -4.328 -15.110 -6.222 1.00 98.69 200 ALA A O 1
ATOM 1387 N N . PHE A 1 201 ? -6.225 -14.521 -7.252 1.00 98.62 201 PHE A N 1
ATOM 1388 C CA . PHE A 1 201 ? -7.090 -14.994 -6.170 1.00 98.62 201 PHE A CA 1
ATOM 1389 C C . PHE A 1 201 ? -7.026 -16.521 -5.996 1.00 98.62 201 PHE A C 1
ATOM 1391 O O . PHE A 1 201 ? -7.053 -17.018 -4.867 1.00 98.62 201 PHE A O 1
ATOM 1398 N N . ALA A 1 202 ? -6.908 -17.278 -7.089 1.00 98.19 202 ALA A N 1
ATOM 1399 C CA . ALA A 1 202 ? -6.718 -18.725 -7.044 1.00 98.19 202 ALA A CA 1
ATOM 1400 C C . ALA A 1 202 ? -5.370 -19.105 -6.406 1.00 98.19 202 ALA A C 1
ATOM 1402 O O . ALA A 1 202 ? -5.334 -19.982 -5.543 1.00 98.19 202 ALA A O 1
ATOM 1403 N N . VAL A 1 203 ? -4.282 -18.404 -6.753 1.00 98.44 203 VAL A N 1
ATOM 1404 C CA . VAL A 1 203 ? -2.965 -18.574 -6.109 1.00 98.44 203 VAL A CA 1
ATOM 1405 C C . VAL A 1 203 ? -3.060 -18.273 -4.614 1.00 98.44 203 VAL A C 1
ATOM 1407 O O . VAL A 1 203 ? -2.643 -19.093 -3.799 1.00 98.44 203 VAL A O 1
ATOM 1410 N N . MET A 1 204 ? -3.673 -17.146 -4.238 1.00 98.12 204 MET A N 1
ATOM 1411 C CA . MET A 1 204 ? -3.894 -16.777 -2.836 1.00 98.12 204 MET A CA 1
ATOM 1412 C C . MET A 1 204 ? -4.687 -17.839 -2.070 1.00 98.12 204 MET A C 1
ATOM 1414 O O . MET A 1 204 ? -4.312 -18.196 -0.958 1.00 98.12 204 MET A O 1
ATOM 1418 N N . SER A 1 205 ? -5.741 -18.392 -2.678 1.00 97.31 205 SER A N 1
ATOM 1419 C CA . SER A 1 205 ? -6.607 -19.391 -2.035 1.00 97.31 205 SER A CA 1
ATOM 1420 C C . SER A 1 205 ? -5.862 -20.675 -1.657 1.00 97.31 205 SER A C 1
ATOM 1422 O O . SER A 1 205 ? -6.315 -21.402 -0.773 1.00 97.31 205 SER A O 1
ATOM 1424 N N . ARG A 1 206 ? -4.728 -20.939 -2.317 1.00 97.44 206 ARG A N 1
ATOM 1425 C CA . ARG A 1 206 ? -3.842 -22.085 -2.081 1.00 97.44 206 ARG A CA 1
ATOM 1426 C C . ARG A 1 206 ? -2.616 -21.722 -1.243 1.00 97.44 206 ARG A C 1
ATOM 1428 O O . ARG A 1 206 ? -1.980 -22.618 -0.694 1.00 97.44 206 ARG A O 1
ATOM 1435 N N . ALA A 1 207 ? -2.253 -20.442 -1.175 1.00 98.00 207 ALA A N 1
ATOM 1436 C CA . ALA A 1 207 ? -1.026 -19.974 -0.547 1.00 98.00 207 ALA A CA 1
ATOM 1437 C C . ALA A 1 207 ? -1.065 -20.155 0.975 1.00 98.00 207 ALA A C 1
ATOM 1439 O O . ALA A 1 207 ? -2.034 -19.775 1.632 1.00 98.00 207 ALA A O 1
ATOM 1440 N N . ARG A 1 208 ? 0.014 -20.693 1.541 1.00 97.75 208 ARG A N 1
ATOM 1441 C CA . ARG A 1 208 ? 0.238 -20.777 2.984 1.00 97.75 208 ARG A CA 1
ATOM 1442 C C . ARG A 1 208 ? 0.562 -19.390 3.533 1.00 97.75 208 ARG A C 1
ATOM 1444 O O . ARG A 1 208 ? 1.480 -18.726 3.051 1.00 97.75 208 ARG A O 1
ATOM 1451 N N . ALA A 1 209 ? -0.186 -18.968 4.545 1.00 96.06 209 ALA A N 1
ATOM 1452 C CA . ALA A 1 209 ? 0.058 -17.717 5.248 1.00 96.06 209 ALA A CA 1
ATOM 1453 C C . ALA A 1 209 ? 1.338 -17.772 6.093 1.00 96.06 209 ALA A C 1
ATOM 1455 O O . ALA A 1 209 ? 1.630 -18.791 6.719 1.00 96.06 209 ALA A O 1
ATOM 1456 N N . GLN A 1 210 ? 2.045 -16.646 6.177 1.00 91.62 210 GLN A N 1
ATOM 1457 C CA . GLN A 1 210 ? 3.198 -16.454 7.057 1.00 91.62 210 GLN A CA 1
ATOM 1458 C C . GLN A 1 210 ? 2.798 -15.872 8.413 1.00 91.62 210 GLN A C 1
ATOM 1460 O O . GLN A 1 210 ? 3.390 -16.209 9.435 1.00 91.62 210 GLN A O 1
ATOM 1465 N N . ILE A 1 211 ? 1.806 -14.978 8.429 1.00 89.62 211 ILE A N 1
ATOM 1466 C CA . ILE A 1 211 ? 1.475 -14.156 9.606 1.00 89.62 211 ILE A CA 1
ATOM 1467 C C . ILE A 1 211 ? 0.128 -14.524 10.239 1.00 89.62 211 ILE A C 1
ATOM 1469 O O . ILE A 1 211 ? -0.562 -13.672 10.796 1.00 89.62 211 ILE A O 1
ATOM 1473 N N . ARG A 1 212 ? -0.285 -15.795 10.140 1.00 90.06 212 ARG A N 1
ATOM 1474 C CA . ARG A 1 212 ? -1.605 -16.250 10.605 1.00 90.06 212 ARG A CA 1
ATOM 1475 C C . ARG A 1 212 ? -1.527 -17.412 11.584 1.00 90.06 212 ARG A C 1
ATOM 1477 O O . ARG A 1 212 ? -0.669 -18.287 11.490 1.00 90.06 212 ARG A O 1
ATOM 1484 N N . ARG A 1 213 ? -2.475 -17.415 12.522 1.00 86.69 213 ARG A N 1
ATOM 1485 C CA . ARG A 1 213 ? -2.768 -18.530 13.425 1.00 86.69 213 ARG A CA 1
ATOM 1486 C C . ARG A 1 213 ? -4.227 -18.972 13.222 1.00 86.69 213 ARG A C 1
ATOM 1488 O O . ARG A 1 213 ? -5.080 -18.099 13.075 1.00 86.69 213 ARG A O 1
ATOM 1495 N N . PRO A 1 214 ? -4.526 -20.286 13.245 1.00 89.44 214 PRO A N 1
ATOM 1496 C CA . PRO A 1 214 ? -3.577 -21.400 13.357 1.00 89.44 214 PRO A CA 1
ATOM 1497 C C . PRO A 1 214 ? -2.614 -21.466 12.160 1.00 89.44 214 PRO A C 1
ATOM 1499 O O . PRO A 1 214 ? -2.880 -20.870 11.114 1.00 89.44 214 PRO A O 1
ATOM 1502 N N . LEU A 1 215 ? -1.473 -22.144 12.341 1.00 88.75 215 LEU A N 1
ATOM 1503 C CA . LEU A 1 215 ? -0.559 -22.412 11.223 1.00 88.75 215 LEU A CA 1
ATOM 1504 C C . LEU A 1 215 ? -1.305 -23.179 10.130 1.00 88.75 215 LEU A C 1
ATOM 1506 O O . LEU A 1 215 ? -2.345 -23.782 10.392 1.00 88.75 215 LEU A O 1
ATOM 1510 N N . ASP A 1 216 ? -0.777 -23.124 8.913 1.00 91.19 216 ASP A N 1
ATOM 1511 C CA . ASP A 1 216 ? -1.371 -23.773 7.739 1.00 91.19 216 ASP A CA 1
ATOM 1512 C C . ASP A 1 216 ? -2.742 -23.194 7.344 1.00 91.19 216 ASP A C 1
ATOM 1514 O O . ASP A 1 216 ? -3.498 -23.785 6.577 1.00 91.19 216 ASP A O 1
ATOM 1518 N N . SER A 1 217 ? -3.041 -21.985 7.825 1.00 95.06 217 SER A N 1
ATOM 1519 C CA . SER A 1 217 ? -4.110 -21.153 7.280 1.00 95.06 217 SER A CA 1
ATOM 1520 C C . SER A 1 217 ? -3.714 -20.600 5.913 1.00 95.06 217 SER A C 1
ATOM 1522 O O . SER A 1 217 ? -2.536 -20.345 5.644 1.00 95.06 217 SER A O 1
ATOM 1524 N N . ARG A 1 218 ? -4.710 -20.355 5.054 1.00 96.19 218 ARG A N 1
ATOM 1525 C CA . ARG A 1 218 ? -4.467 -19.680 3.775 1.00 96.19 218 ARG A CA 1
ATOM 1526 C C . ARG A 1 218 ? -4.127 -18.207 3.975 1.00 96.19 218 ARG A C 1
ATOM 1528 O O . ARG A 1 218 ? -4.632 -17.579 4.913 1.00 96.19 218 ARG A O 1
ATOM 1535 N N . ALA A 1 219 ? -3.323 -17.665 3.066 1.00 97.56 219 ALA A N 1
ATOM 1536 C CA . ALA A 1 219 ? -3.065 -16.236 2.981 1.00 97.56 219 ALA A CA 1
ATOM 1537 C C . ALA A 1 219 ? -4.378 -15.456 2.821 1.00 97.56 219 ALA A C 1
ATOM 1539 O O . ALA A 1 219 ? -5.372 -15.967 2.300 1.00 97.56 219 ALA A O 1
ATOM 1540 N N . GLN A 1 220 ? -4.397 -14.208 3.282 1.00 97.69 220 GLN A N 1
ATOM 1541 C CA . GLN A 1 220 ? -5.544 -13.322 3.093 1.00 97.69 220 GLN A CA 1
ATOM 1542 C C . GLN A 1 220 ? -5.055 -11.937 2.703 1.00 97.69 220 GLN A C 1
ATOM 1544 O O . GLN A 1 220 ? -4.346 -11.282 3.464 1.00 97.69 220 GLN A O 1
ATOM 1549 N N . VAL A 1 221 ? -5.440 -11.493 1.513 1.00 98.62 221 VAL A N 1
ATOM 1550 C CA . VAL A 1 221 ? -4.879 -10.303 0.878 1.00 98.62 221 VAL A CA 1
ATOM 1551 C C . VAL A 1 221 ? -5.949 -9.531 0.112 1.00 98.62 221 VAL A C 1
ATOM 1553 O O . VAL A 1 221 ? -6.994 -10.066 -0.268 1.00 98.62 221 VAL A O 1
ATOM 1556 N N . THR A 1 222 ? -5.666 -8.258 -0.138 1.00 98.75 222 THR A N 1
ATOM 1557 C CA . THR A 1 222 ? -6.314 -7.491 -1.204 1.00 98.75 222 THR A CA 1
ATOM 1558 C C . THR A 1 222 ? -5.429 -7.504 -2.442 1.00 98.75 222 THR A C 1
ATOM 1560 O O . THR A 1 222 ? -4.211 -7.384 -2.323 1.00 98.75 222 THR A O 1
ATOM 1563 N N . ILE A 1 223 ? -6.045 -7.629 -3.614 1.00 98.94 223 ILE A N 1
ATOM 1564 C CA . ILE A 1 223 ? -5.402 -7.651 -4.926 1.00 98.94 223 ILE A CA 1
ATOM 1565 C C . ILE A 1 223 ? -6.009 -6.519 -5.756 1.00 98.94 223 ILE A C 1
ATOM 1567 O O . ILE A 1 223 ? -7.228 -6.462 -5.926 1.00 98.94 223 ILE A O 1
ATOM 1571 N N . SER A 1 224 ? -5.164 -5.635 -6.277 1.00 98.94 224 SER A N 1
ATOM 1572 C CA . SER A 1 224 ? -5.552 -4.475 -7.083 1.00 98.94 224 SER A CA 1
ATOM 1573 C C . SER A 1 224 ? -4.826 -4.485 -8.425 1.00 98.94 224 SER A C 1
ATOM 1575 O O . SER A 1 224 ? -3.644 -4.821 -8.482 1.00 98.94 224 SER A O 1
ATOM 1577 N N . ILE A 1 225 ? -5.508 -4.069 -9.494 1.00 98.88 225 ILE A N 1
ATOM 1578 C CA . ILE A 1 225 ? -4.896 -3.823 -10.809 1.00 98.88 225 ILE A CA 1
ATOM 1579 C C . ILE A 1 225 ? -5.099 -2.367 -11.212 1.00 98.88 225 ILE A C 1
ATOM 1581 O O . ILE A 1 225 ? -6.194 -1.818 -11.051 1.00 98.88 225 ILE A O 1
ATOM 1585 N N . VAL A 1 226 ? -4.052 -1.763 -11.775 1.00 98.88 226 VAL A N 1
ATOM 1586 C CA . VAL A 1 226 ? -4.092 -0.425 -12.375 1.00 98.88 226 VAL A CA 1
ATOM 1587 C C . VAL A 1 226 ? -3.590 -0.427 -13.815 1.00 98.88 226 VAL A C 1
ATOM 1589 O O . VAL A 1 226 ? -2.789 -1.285 -14.189 1.00 98.88 226 VAL A O 1
ATOM 1592 N N . ASP A 1 227 ? -4.041 0.545 -14.608 1.00 98.50 227 ASP A N 1
ATOM 1593 C CA . ASP A 1 227 ? -3.427 0.872 -15.901 1.00 98.50 227 ASP A CA 1
ATOM 1594 C C . ASP A 1 227 ? -2.168 1.742 -15.738 1.00 98.50 227 ASP A C 1
ATOM 1596 O O . ASP A 1 227 ? -1.739 2.054 -14.621 1.00 98.50 227 ASP A O 1
ATOM 1600 N N . THR A 1 228 ? -1.557 2.161 -16.853 1.00 97.31 228 THR A N 1
ATOM 1601 C CA . THR A 1 228 ? -0.339 2.979 -16.788 1.00 97.31 228 THR A CA 1
ATOM 1602 C C . THR A 1 228 ? -0.577 4.377 -16.209 1.00 97.31 228 THR A C 1
ATOM 1604 O O . THR A 1 228 ? 0.351 4.939 -15.624 1.00 97.31 228 THR A O 1
ATOM 1607 N N . HIS A 1 229 ? -1.791 4.940 -16.296 1.00 97.00 229 HIS A N 1
ATOM 1608 C CA . HIS A 1 229 ? -2.170 6.206 -15.646 1.00 97.00 229 HIS A CA 1
ATOM 1609 C C . HIS A 1 229 ? -2.423 6.059 -14.135 1.00 97.00 229 HIS A C 1
ATOM 1611 O O . HIS A 1 229 ? -2.665 7.060 -13.458 1.00 97.00 229 HIS A O 1
ATOM 1617 N N . GLY A 1 230 ? -2.343 4.842 -13.588 1.00 97.69 230 GLY A N 1
ATOM 1618 C CA . GLY A 1 230 ? -2.633 4.554 -12.185 1.00 97.69 230 GLY A CA 1
ATOM 1619 C C . GLY A 1 230 ? -4.133 4.471 -11.880 1.00 97.69 230 GLY A C 1
ATOM 1620 O O . GLY A 1 230 ? -4.516 4.466 -10.702 1.00 97.69 230 GLY A O 1
ATOM 1621 N N . ALA A 1 231 ? -4.992 4.408 -12.903 1.00 98.19 231 ALA A N 1
ATOM 1622 C CA . ALA A 1 231 ? -6.427 4.255 -12.715 1.00 98.19 231 ALA A CA 1
ATOM 1623 C C . ALA A 1 231 ? -6.755 2.808 -12.325 1.00 98.19 231 ALA A C 1
ATOM 1625 O O . ALA A 1 231 ? -6.257 1.860 -12.927 1.00 98.19 231 ALA A O 1
ATOM 1626 N N . VAL A 1 232 ? -7.622 2.630 -11.324 1.00 98.69 232 VAL A N 1
ATOM 1627 C CA . VAL A 1 232 ? -8.023 1.297 -10.845 1.00 98.69 232 VAL A CA 1
ATOM 1628 C C . VAL A 1 232 ? -8.845 0.586 -11.917 1.00 98.69 232 VAL A C 1
ATOM 1630 O O . VAL A 1 232 ? -9.829 1.147 -12.407 1.00 98.69 232 VAL A O 1
ATOM 1633 N N . LEU A 1 233 ? -8.460 -0.637 -12.278 1.00 98.75 233 LEU A N 1
ATOM 1634 C CA . LEU A 1 233 ? -9.169 -1.472 -13.257 1.00 98.75 233 LEU A CA 1
ATOM 1635 C C . LEU A 1 233 ? -9.978 -2.592 -12.610 1.00 98.75 233 LEU A C 1
ATOM 1637 O O . LEU A 1 233 ? -10.880 -3.132 -13.240 1.00 98.75 233 LEU A O 1
ATOM 1641 N N . GLY A 1 234 ? -9.666 -2.931 -11.364 1.00 98.56 234 GLY A N 1
ATOM 1642 C CA . GLY A 1 234 ? -10.419 -3.871 -10.551 1.00 98.56 234 GLY A CA 1
ATOM 1643 C C . GLY A 1 234 ? -9.708 -4.137 -9.230 1.00 98.56 234 GLY A C 1
ATOM 1644 O O . GLY A 1 234 ? -8.491 -3.959 -9.118 1.00 98.56 234 GLY A O 1
ATOM 1645 N N . LEU A 1 235 ? -10.485 -4.542 -8.230 1.00 98.62 235 LEU A N 1
ATOM 1646 C CA . LEU A 1 235 ? -10.000 -4.869 -6.895 1.00 98.62 235 LEU A CA 1
ATOM 1647 C C . LEU A 1 235 ? -10.805 -6.041 -6.334 1.00 98.62 235 LEU A C 1
ATOM 1649 O O . LEU A 1 235 ? -12.034 -6.048 -6.410 1.00 98.62 235 LEU A O 1
ATOM 1653 N N . VAL A 1 236 ? -10.111 -7.014 -5.747 1.00 98.62 236 VAL A N 1
ATOM 1654 C CA . VAL A 1 236 ? -10.721 -8.153 -5.051 1.00 98.62 236 VAL A CA 1
ATOM 1655 C C . VAL A 1 236 ? -10.019 -8.404 -3.723 1.00 98.62 236 VAL A C 1
ATOM 1657 O O . VAL A 1 236 ? -8.815 -8.194 -3.590 1.00 98.62 236 VAL A O 1
ATOM 1660 N N . ARG A 1 237 ? -10.777 -8.835 -2.718 1.00 98.12 237 ARG A N 1
ATOM 1661 C CA . ARG A 1 237 ? -10.287 -9.106 -1.363 1.00 98.12 237 ARG A CA 1
ATOM 1662 C C . ARG A 1 237 ? -10.647 -10.520 -0.969 1.00 98.12 237 ARG A C 1
ATOM 1664 O O . ARG A 1 237 ? -11.732 -10.989 -1.297 1.00 98.12 237 ARG A O 1
ATOM 1671 N N . SER A 1 238 ? -9.774 -11.191 -0.239 1.00 97.88 238 SER A N 1
ATOM 1672 C CA . SER A 1 238 ? -10.194 -12.359 0.527 1.00 97.88 238 SER A CA 1
ATOM 1673 C C . SER A 1 238 ? -11.007 -11.910 1.762 1.00 97.88 238 SER A C 1
ATOM 1675 O O . SER A 1 238 ? -10.898 -10.745 2.169 1.00 97.88 238 SER A O 1
ATOM 1677 N N . PRO A 1 239 ? -11.829 -12.784 2.378 1.00 95.06 239 PRO A N 1
ATOM 1678 C CA . PRO A 1 239 ? -12.782 -12.374 3.413 1.00 95.06 239 PRO A CA 1
ATOM 1679 C C . PRO A 1 239 ? -12.129 -11.687 4.610 1.00 95.06 239 PRO A C 1
ATOM 1681 O O . PRO A 1 239 ? -12.680 -10.729 5.140 1.00 95.06 239 PRO A O 1
ATOM 1684 N N . ASP A 1 240 ? -10.940 -12.138 5.002 1.00 94.56 240 ASP A N 1
ATOM 1685 C CA . ASP A 1 240 ? -10.237 -11.688 6.205 1.00 94.56 240 ASP A CA 1
ATOM 1686 C C . ASP A 1 240 ? -8.942 -10.926 5.874 1.00 94.56 240 ASP A C 1
ATOM 1688 O O . ASP A 1 240 ? -7.994 -10.891 6.655 1.00 94.56 240 ASP A O 1
ATOM 1692 N N . ALA A 1 241 ? -8.853 -10.335 4.677 1.00 96.00 241 ALA A N 1
ATOM 1693 C CA . ALA A 1 241 ? -7.724 -9.479 4.326 1.00 96.00 241 ALA A CA 1
ATOM 1694 C C . ALA A 1 241 ? -7.660 -8.260 5.271 1.00 96.00 241 ALA A C 1
ATOM 1696 O O . ALA A 1 241 ? -8.707 -7.651 5.536 1.00 96.00 241 ALA A O 1
ATOM 1697 N N . PRO A 1 242 ? -6.464 -7.824 5.719 1.00 94.19 242 PRO A N 1
ATOM 1698 C CA . PRO A 1 242 ? -6.327 -6.604 6.507 1.00 94.19 242 PRO A CA 1
ATOM 1699 C C . PRO A 1 242 ? -6.974 -5.402 5.810 1.00 94.19 242 PRO A C 1
ATOM 1701 O O . PRO A 1 242 ? -6.819 -5.198 4.603 1.00 94.19 242 PRO A O 1
ATOM 1704 N N . VAL A 1 243 ? -7.711 -4.584 6.566 1.00 93.62 243 VAL A N 1
ATOM 1705 C CA . VAL A 1 243 ? -8.449 -3.440 5.999 1.00 93.62 243 VAL A CA 1
ATOM 1706 C C . VAL A 1 243 ? -7.487 -2.413 5.397 1.00 93.62 243 VAL A C 1
ATOM 1708 O O . VAL A 1 243 ? -7.703 -1.986 4.263 1.00 93.62 243 VAL A O 1
ATOM 1711 N N . PHE A 1 244 ? -6.384 -2.095 6.089 1.00 91.62 244 PHE A N 1
ATOM 1712 C CA . PHE A 1 244 ? -5.337 -1.198 5.575 1.00 91.62 244 PHE A CA 1
ATOM 1713 C C . PHE A 1 244 ? -4.664 -1.748 4.305 1.00 91.62 244 PHE A C 1
ATOM 1715 O O . PHE A 1 244 ? -4.282 -0.976 3.425 1.00 91.62 244 PHE A O 1
ATOM 1722 N N . GLY A 1 245 ? -4.578 -3.081 4.176 1.00 95.25 245 GLY A N 1
ATOM 1723 C CA . GLY A 1 245 ? -4.019 -3.773 3.011 1.00 95.25 245 GLY A CA 1
ATOM 1724 C C . GLY A 1 245 ? -4.747 -3.429 1.709 1.00 95.25 245 GLY A C 1
ATOM 1725 O O . GLY A 1 245 ? -4.180 -3.532 0.625 1.00 95.25 245 GLY A O 1
ATOM 1726 N N . THR A 1 246 ? -5.982 -2.935 1.806 1.00 96.94 246 THR A N 1
ATOM 1727 C CA . THR A 1 246 ? -6.758 -2.464 0.658 1.00 96.94 246 THR A CA 1
ATOM 1728 C C . THR A 1 246 ? -6.082 -1.279 -0.036 1.00 96.94 246 THR A C 1
ATOM 1730 O O . THR A 1 246 ? -5.808 -1.355 -1.232 1.00 96.94 246 THR A O 1
ATOM 1733 N N . ASP A 1 247 ? -5.738 -0.225 0.713 1.00 96.81 247 ASP A N 1
ATOM 1734 C CA . ASP A 1 247 ? -5.053 0.962 0.175 1.00 96.81 247 ASP A CA 1
ATOM 1735 C C . ASP A 1 247 ? -3.607 0.625 -0.223 1.00 96.81 247 ASP A C 1
ATOM 1737 O O . ASP A 1 247 ? -3.139 1.021 -1.291 1.00 96.81 247 ASP A O 1
ATOM 1741 N N . VAL A 1 248 ? -2.929 -0.204 0.583 1.00 97.62 248 VAL A N 1
ATOM 1742 C CA . VAL A 1 248 ? -1.554 -0.654 0.315 1.00 97.62 248 VAL A CA 1
ATOM 1743 C C . VAL A 1 248 ? -1.455 -1.448 -0.986 1.00 97.62 248 VAL A C 1
ATOM 1745 O O . VAL A 1 248 ? -0.545 -1.197 -1.768 1.00 97.62 248 VAL A O 1
ATOM 1748 N N . SER A 1 249 ? -2.372 -2.381 -1.263 1.00 98.69 249 SER A N 1
ATOM 1749 C CA . SER A 1 249 ? -2.345 -3.156 -2.514 1.00 98.69 249 SER A CA 1
ATOM 1750 C C . SER A 1 249 ? -2.412 -2.247 -3.748 1.00 98.69 249 SER A C 1
ATOM 1752 O O . SER A 1 249 ? -1.709 -2.478 -4.732 1.00 98.69 249 SER A O 1
ATOM 1754 N N . LEU A 1 250 ? -3.193 -1.164 -3.671 1.00 98.69 250 LEU A N 1
ATOM 1755 C CA . LEU A 1 250 ? -3.305 -0.179 -4.738 1.00 98.69 250 LEU A CA 1
ATOM 1756 C C . LEU A 1 250 ? -2.054 0.707 -4.835 1.00 98.69 250 LEU A C 1
ATOM 1758 O O . LEU A 1 250 ? -1.577 0.952 -5.943 1.00 98.69 250 LEU A O 1
ATOM 1762 N N . GLN A 1 251 ? -1.487 1.140 -3.700 1.00 98.19 251 GLN A N 1
ATOM 1763 C CA . GLN A 1 251 ? -0.195 1.843 -3.675 1.00 98.19 251 GLN A CA 1
ATOM 1764 C C . GLN A 1 251 ? 0.896 1.009 -4.344 1.00 98.19 251 GLN A C 1
ATOM 1766 O O . GLN A 1 251 ? 1.645 1.524 -5.171 1.00 98.19 251 GLN A O 1
ATOM 1771 N N . LYS A 1 252 ? 0.965 -0.285 -4.016 1.00 98.81 252 LYS A N 1
ATOM 1772 C CA . LYS A 1 252 ? 1.931 -1.223 -4.587 1.00 98.81 252 LYS A CA 1
ATOM 1773 C C . LYS A 1 252 ? 1.764 -1.347 -6.106 1.00 98.81 252 LYS A C 1
ATOM 1775 O O . LYS A 1 252 ? 2.716 -1.138 -6.851 1.00 98.81 252 LYS A O 1
ATOM 1780 N N . ALA A 1 253 ? 0.535 -1.565 -6.587 1.00 98.94 253 ALA A N 1
ATOM 1781 C CA . ALA A 1 253 ? 0.247 -1.627 -8.025 1.00 98.94 253 ALA A CA 1
ATOM 1782 C C . ALA A 1 253 ? 0.696 -0.342 -8.751 1.00 98.94 253 ALA A C 1
ATOM 1784 O O . ALA A 1 253 ? 1.423 -0.387 -9.742 1.00 98.94 253 ALA A O 1
ATOM 1785 N N . ARG A 1 254 ? 0.333 0.829 -8.214 1.00 98.81 254 ARG A N 1
ATOM 1786 C CA . ARG A 1 254 ? 0.741 2.130 -8.768 1.00 98.81 254 ARG A CA 1
ATOM 1787 C C . ARG A 1 254 ? 2.247 2.341 -8.739 1.00 98.81 254 ARG A C 1
ATOM 1789 O O . ARG A 1 254 ? 2.784 2.928 -9.673 1.00 98.81 254 ARG A O 1
ATOM 1796 N N . THR A 1 255 ? 2.930 1.841 -7.715 1.00 98.81 255 THR A N 1
ATOM 1797 C CA . THR A 1 255 ? 4.388 1.942 -7.592 1.00 98.81 255 THR A CA 1
ATOM 1798 C C . THR A 1 255 ? 5.081 1.157 -8.703 1.00 98.81 255 THR A C 1
ATOM 1800 O O . THR A 1 255 ? 5.859 1.745 -9.457 1.00 98.81 255 THR A O 1
ATOM 1803 N N . ALA A 1 256 ? 4.735 -0.119 -8.893 1.00 98.81 256 ALA A N 1
ATOM 1804 C CA . ALA A 1 256 ? 5.295 -0.932 -9.974 1.00 98.81 256 ALA A CA 1
ATOM 1805 C C . ALA A 1 256 ? 5.016 -0.340 -11.368 1.00 98.81 256 ALA A C 1
ATOM 1807 O O . ALA A 1 256 ? 5.929 -0.260 -12.195 1.00 98.81 256 ALA A O 1
ATOM 1808 N N . ALA A 1 257 ? 3.786 0.130 -11.622 1.00 98.69 257 ALA A N 1
ATOM 1809 C CA . ALA A 1 257 ? 3.438 0.797 -12.881 1.00 98.69 257 ALA A CA 1
ATOM 1810 C C . ALA A 1 257 ? 4.230 2.100 -13.082 1.00 98.69 257 ALA A C 1
ATOM 1812 O O . ALA A 1 257 ? 4.724 2.368 -14.177 1.00 98.69 257 ALA A O 1
ATOM 1813 N N . PHE A 1 258 ? 4.372 2.914 -12.035 1.00 98.75 258 PHE A N 1
ATOM 1814 C CA . PHE A 1 258 ? 5.058 4.197 -12.123 1.00 98.75 258 PHE A CA 1
ATOM 1815 C C . PHE A 1 258 ? 6.547 4.021 -12.406 1.00 98.75 258 PHE A C 1
ATOM 1817 O O . PHE A 1 258 ? 7.022 4.532 -13.414 1.00 98.75 258 PHE A O 1
ATOM 1824 N N . PHE A 1 259 ? 7.278 3.271 -11.576 1.00 98.69 259 PHE A N 1
ATOM 1825 C CA . PHE A 1 259 ? 8.737 3.148 -11.700 1.00 98.69 259 PHE A CA 1
ATOM 1826 C C . PHE A 1 259 ? 9.187 2.357 -12.936 1.00 98.69 259 PHE A C 1
ATOM 1828 O O . PHE A 1 259 ? 10.305 2.561 -13.407 1.00 98.69 259 PHE A O 1
ATOM 1835 N N . SER A 1 260 ? 8.310 1.521 -13.498 1.00 98.69 260 SER A N 1
ATOM 1836 C CA . SER A 1 260 ? 8.539 0.830 -14.775 1.00 98.69 260 SER A CA 1
ATOM 1837 C C . SER A 1 260 ? 8.143 1.667 -16.001 1.00 98.69 260 SER A C 1
ATOM 1839 O O . SER A 1 260 ? 8.366 1.249 -17.135 1.00 98.69 260 SER A O 1
ATOM 1841 N N . GLY A 1 261 ? 7.522 2.835 -15.804 1.00 97.69 261 GLY A N 1
ATOM 1842 C CA . GLY A 1 261 ? 7.033 3.703 -16.873 1.00 97.69 261 GLY A CA 1
ATOM 1843 C C . GLY A 1 261 ? 8.087 4.680 -17.401 1.00 97.69 261 GLY A C 1
ATOM 1844 O O . GLY A 1 261 ? 8.965 5.143 -16.673 1.00 97.69 261 GLY A O 1
ATOM 1845 N N . ALA A 1 262 ? 7.967 5.056 -18.678 1.00 96.88 262 ALA A N 1
ATOM 1846 C CA . ALA A 1 262 ? 8.901 5.973 -19.341 1.00 96.88 262 ALA A CA 1
ATOM 1847 C C . ALA A 1 262 ? 8.904 7.400 -18.765 1.00 96.88 262 ALA A C 1
ATOM 1849 O O . ALA A 1 262 ? 9.882 8.137 -18.880 1.00 96.88 262 ALA A O 1
ATOM 1850 N N . GLN A 1 263 ? 7.803 7.778 -18.130 1.00 96.31 263 GLN A N 1
ATOM 1851 C CA . GLN A 1 263 ? 7.550 9.103 -17.588 1.00 96.31 263 GLN A CA 1
ATOM 1852 C C . GLN A 1 263 ? 8.118 9.335 -16.180 1.00 96.31 263 GLN A C 1
ATOM 1854 O O . GLN A 1 263 ? 8.201 10.486 -15.758 1.00 96.31 263 GLN A O 1
ATOM 1859 N N . ALA A 1 264 ? 8.508 8.284 -15.449 1.00 98.31 264 ALA A N 1
ATOM 1860 C CA . ALA A 1 264 ? 8.799 8.360 -14.014 1.00 98.31 264 ALA A CA 1
ATOM 1861 C C . ALA A 1 264 ? 9.856 9.418 -13.668 1.00 98.31 264 ALA A C 1
ATOM 1863 O O . ALA A 1 264 ? 9.627 10.304 -12.843 1.00 98.31 264 ALA A O 1
ATOM 1864 N N . GLY A 1 265 ? 11.008 9.364 -14.342 1.00 98.25 265 GLY A N 1
ATOM 1865 C CA . GLY A 1 265 ? 12.103 10.300 -14.109 1.00 98.25 265 GLY A CA 1
ATOM 1866 C C . GLY A 1 265 ? 11.741 11.732 -14.497 1.00 98.25 265 GLY A C 1
ATOM 1867 O O . GLY A 1 265 ? 12.154 12.664 -13.811 1.00 98.25 265 GLY A O 1
ATOM 1868 N N . ALA A 1 266 ? 10.955 11.917 -15.561 1.00 97.88 266 ALA A N 1
ATOM 1869 C CA . ALA A 1 266 ? 10.514 13.232 -16.020 1.00 97.88 266 ALA A CA 1
ATOM 1870 C C . ALA A 1 266 ? 9.496 13.861 -15.055 1.00 97.88 266 ALA A C 1
ATOM 1872 O O . ALA A 1 266 ? 9.680 15.007 -14.653 1.00 97.88 266 ALA A O 1
ATOM 1873 N N . GLU A 1 267 ? 8.477 13.110 -14.625 1.00 97.75 267 GLU A N 1
ATOM 1874 C CA . GLU A 1 267 ? 7.461 13.589 -13.677 1.00 97.75 267 GLU A CA 1
ATOM 1875 C C . GLU A 1 267 ? 8.073 13.922 -12.306 1.00 97.75 267 GLU A C 1
ATOM 1877 O O . GLU A 1 267 ? 7.776 14.974 -11.739 1.00 97.75 267 GLU A O 1
ATOM 1882 N N . LEU A 1 268 ? 8.987 13.085 -11.797 1.00 98.19 268 LEU A N 1
ATOM 1883 C CA . LEU A 1 268 ? 9.704 13.372 -10.548 1.00 98.19 268 LEU A CA 1
ATOM 1884 C C . LEU A 1 268 ? 10.626 14.593 -10.677 1.00 98.19 268 LEU A C 1
ATOM 1886 O O . LEU A 1 268 ? 10.708 15.402 -9.756 1.00 98.19 268 LEU A O 1
ATOM 1890 N N . SER A 1 269 ? 11.290 14.760 -11.824 1.00 97.12 269 SER A N 1
ATOM 1891 C CA . SER A 1 269 ? 12.176 15.906 -12.084 1.00 97.12 269 SER A CA 1
ATOM 1892 C C . SER A 1 269 ? 11.408 17.214 -12.299 1.00 97.12 269 SER A C 1
ATOM 1894 O O . SER A 1 269 ? 11.949 18.285 -12.040 1.00 97.12 269 SER A O 1
ATOM 1896 N N . ALA A 1 270 ? 10.155 17.142 -12.754 1.00 95.25 270 ALA A N 1
ATOM 1897 C CA . ALA A 1 270 ? 9.258 18.287 -12.907 1.00 95.25 270 ALA A CA 1
ATOM 1898 C C . ALA A 1 270 ? 8.543 18.677 -11.598 1.00 95.25 270 ALA A C 1
ATOM 1900 O O . ALA A 1 270 ? 7.839 19.686 -11.560 1.00 95.25 270 ALA A O 1
ATOM 1901 N N . ASN A 1 271 ? 8.705 17.895 -10.525 1.00 95.50 271 ASN A N 1
ATOM 1902 C CA . ASN A 1 271 ? 8.044 18.151 -9.250 1.00 95.50 271 ASN A CA 1
ATOM 1903 C C . ASN A 1 271 ? 8.476 19.503 -8.657 1.00 95.50 271 ASN A C 1
ATOM 1905 O O . ASN A 1 271 ? 9.656 19.855 -8.692 1.00 95.50 271 ASN A O 1
ATOM 1909 N N . ALA A 1 272 ? 7.538 20.249 -8.066 1.00 93.44 272 ALA A N 1
ATOM 1910 C CA . ALA A 1 272 ? 7.821 21.542 -7.439 1.00 93.44 272 ALA A CA 1
ATOM 1911 C C . ALA A 1 272 ? 8.771 21.425 -6.229 1.00 93.44 272 ALA A C 1
ATOM 1913 O O . ALA A 1 272 ? 9.591 22.317 -5.990 1.00 93.44 272 ALA A O 1
ATOM 1914 N N . SER A 1 273 ? 8.724 20.304 -5.505 1.00 95.19 273 SER A N 1
ATOM 1915 C CA . SER A 1 273 ? 9.607 20.014 -4.378 1.00 95.19 273 SER A CA 1
ATOM 1916 C C . SER A 1 273 ? 11.019 19.668 -4.853 1.00 95.19 273 SER A C 1
ATOM 1918 O O . SER A 1 273 ? 11.233 18.663 -5.531 1.00 95.19 273 SER A O 1
ATOM 1920 N N . ALA A 1 274 ? 12.006 20.480 -4.457 1.00 96.06 274 ALA A N 1
ATOM 1921 C CA . ALA A 1 274 ? 13.421 20.192 -4.713 1.00 96.06 274 ALA A CA 1
ATOM 1922 C C . ALA A 1 274 ? 13.854 18.851 -4.115 1.00 96.06 274 ALA A C 1
ATOM 1924 O O . ALA A 1 274 ? 14.650 18.130 -4.709 1.00 96.06 274 ALA A O 1
ATOM 1925 N N . ASP A 1 275 ? 13.277 18.506 -2.969 1.00 96.19 275 ASP A N 1
ATOM 1926 C CA . ASP A 1 275 ? 13.531 17.255 -2.281 1.00 96.19 275 ASP A CA 1
ATOM 1927 C C . ASP A 1 275 ? 13.106 16.043 -3.125 1.00 96.19 275 ASP A C 1
ATOM 1929 O O . ASP A 1 275 ? 13.900 15.130 -3.329 1.00 96.19 275 ASP A O 1
ATOM 1933 N N . VAL A 1 276 ? 11.916 16.085 -3.742 1.00 97.81 276 VAL A N 1
ATOM 1934 C CA . VAL A 1 276 ? 11.467 15.039 -4.681 1.00 97.81 276 VAL A CA 1
ATOM 1935 C C . VAL A 1 276 ? 12.391 14.952 -5.900 1.00 97.81 276 VAL A C 1
ATOM 1937 O O . VAL A 1 276 ? 12.785 13.853 -6.292 1.00 97.81 276 VAL A O 1
ATOM 1940 N N . ARG A 1 277 ? 12.794 16.095 -6.476 1.00 97.75 277 ARG A N 1
ATOM 1941 C CA . ARG A 1 277 ? 13.705 16.122 -7.637 1.00 97.75 277 ARG A CA 1
ATOM 1942 C C . ARG A 1 277 ? 15.062 15.478 -7.330 1.00 97.75 277 ARG A C 1
ATOM 1944 O O . ARG A 1 277 ? 15.613 14.782 -8.182 1.00 97.75 277 ARG A O 1
ATOM 1951 N N . ASN A 1 278 ? 15.588 15.664 -6.119 1.00 98.12 278 ASN A N 1
ATOM 1952 C CA . ASN A 1 278 ? 16.892 15.130 -5.718 1.00 98.12 278 ASN A CA 1
ATOM 1953 C C . ASN A 1 278 ? 16.947 13.594 -5.743 1.00 98.12 278 ASN A C 1
ATOM 1955 O O . ASN A 1 278 ? 17.998 13.036 -6.067 1.00 98.12 278 ASN A O 1
ATOM 1959 N N . PHE A 1 279 ? 15.829 12.906 -5.487 1.00 98.44 279 PHE A N 1
ATOM 1960 C CA . PHE A 1 279 ? 15.765 11.442 -5.562 1.00 98.44 279 PHE A CA 1
ATOM 1961 C C . PHE A 1 279 ? 16.005 10.902 -6.983 1.00 98.44 279 PHE A C 1
ATOM 1963 O O . PHE A 1 279 ? 16.544 9.807 -7.133 1.00 98.44 279 PHE A O 1
ATOM 1970 N N . VAL A 1 280 ? 15.693 11.667 -8.039 1.00 98.44 280 VAL A N 1
ATOM 1971 C CA . VAL A 1 280 ? 16.002 11.266 -9.427 1.00 98.44 280 VAL A CA 1
ATOM 1972 C C . VAL A 1 280 ? 17.507 11.267 -9.668 1.00 98.44 280 VAL A C 1
ATOM 1974 O O . VAL A 1 280 ? 18.055 10.309 -10.215 1.00 98.44 280 VAL A O 1
ATOM 1977 N N . THR A 1 281 ? 18.184 12.332 -9.238 1.00 98.06 281 THR A N 1
ATOM 1978 C CA . THR A 1 281 ? 19.643 12.441 -9.333 1.00 98.06 281 THR A CA 1
ATOM 1979 C C . THR A 1 281 ? 20.320 11.353 -8.505 1.00 98.06 281 THR A C 1
ATOM 1981 O O . THR A 1 281 ? 21.222 10.685 -9.006 1.00 98.06 281 THR A O 1
ATOM 1984 N N . ALA A 1 282 ? 19.854 11.121 -7.273 1.00 98.31 282 ALA A N 1
ATOM 1985 C CA . ALA A 1 282 ? 20.370 10.062 -6.410 1.00 98.31 282 ALA A CA 1
ATOM 1986 C C . ALA A 1 282 ? 20.236 8.682 -7.067 1.00 98.31 282 ALA A C 1
ATOM 1988 O O . ALA A 1 282 ? 21.208 7.935 -7.115 1.00 98.31 282 ALA A O 1
ATOM 1989 N N . MET A 1 283 ? 19.069 8.374 -7.640 1.00 98.38 283 MET A N 1
ATOM 1990 C CA . MET A 1 283 ? 18.814 7.112 -8.337 1.00 98.38 283 MET A CA 1
ATOM 1991 C C . MET A 1 283 ? 19.765 6.901 -9.522 1.00 98.38 283 MET A C 1
ATOM 1993 O O . MET A 1 283 ? 20.405 5.857 -9.616 1.00 98.38 283 MET A O 1
ATOM 1997 N N . ARG A 1 284 ? 19.912 7.898 -10.404 1.00 98.00 284 ARG A N 1
ATOM 1998 C CA . ARG A 1 284 ? 20.789 7.803 -11.587 1.00 98.00 284 ARG A CA 1
ATOM 1999 C C . ARG A 1 284 ? 22.259 7.633 -11.215 1.00 98.00 284 ARG A C 1
ATOM 2001 O O . ARG A 1 284 ? 22.947 6.809 -11.811 1.00 98.00 284 ARG A O 1
ATOM 2008 N N . THR A 1 285 ? 22.725 8.374 -10.212 1.00 97.44 285 THR A N 1
ATOM 2009 C CA . THR A 1 285 ? 24.096 8.251 -9.699 1.00 97.44 285 THR A CA 1
ATOM 2010 C C . THR A 1 285 ? 24.325 6.887 -9.057 1.00 97.44 285 THR A C 1
ATOM 2012 O O . THR A 1 285 ? 25.316 6.229 -9.354 1.00 97.44 285 THR A O 1
ATOM 2015 N N . PHE A 1 286 ? 23.399 6.437 -8.207 1.00 97.12 286 PHE A N 1
ATOM 2016 C CA . PHE A 1 286 ? 23.525 5.181 -7.469 1.00 97.12 286 PHE A CA 1
ATOM 2017 C C . PHE A 1 286 ? 23.548 3.956 -8.387 1.00 97.12 286 PHE A C 1
ATOM 2019 O O . PHE A 1 286 ? 24.325 3.030 -8.166 1.00 97.12 286 PHE A O 1
ATOM 2026 N N . LEU A 1 287 ? 22.729 3.964 -9.441 1.00 96.62 287 LEU A N 1
ATOM 2027 C CA . LEU A 1 287 ? 22.709 2.901 -10.446 1.00 96.62 287 LEU A CA 1
ATOM 2028 C C . LEU A 1 287 ? 23.806 3.042 -11.509 1.00 96.62 287 LEU A C 1
ATOM 2030 O O . LEU A 1 287 ? 23.952 2.148 -12.338 1.00 96.62 287 LEU A O 1
ATOM 2034 N N . ASN A 1 288 ? 24.564 4.146 -11.499 1.00 96.44 288 ASN A N 1
ATOM 2035 C CA . ASN A 1 288 ? 25.482 4.524 -12.573 1.00 96.44 288 ASN A CA 1
ATOM 2036 C C . ASN A 1 288 ? 24.807 4.481 -13.962 1.00 96.44 288 ASN A C 1
ATOM 2038 O O . ASN A 1 288 ? 25.381 4.011 -14.943 1.00 96.44 288 ASN A O 1
ATOM 2042 N N . ASP A 1 289 ? 23.563 4.962 -14.029 1.00 97.00 289 ASP A N 1
ATOM 2043 C CA . ASP A 1 289 ? 22.750 4.976 -15.243 1.00 97.00 289 ASP A CA 1
ATOM 2044 C C . ASP A 1 289 ? 22.017 6.323 -15.383 1.00 97.00 289 ASP A C 1
ATOM 2046 O O . ASP A 1 289 ? 21.008 6.561 -14.708 1.00 97.00 289 ASP A O 1
ATOM 2050 N N . PRO A 1 290 ? 22.466 7.222 -16.282 1.00 96.56 290 PRO A N 1
ATOM 2051 C CA . PRO A 1 290 ? 21.786 8.494 -16.520 1.00 96.56 290 PRO A CA 1
ATOM 2052 C C . PRO A 1 290 ? 20.390 8.324 -17.142 1.00 96.56 290 PRO A C 1
ATOM 2054 O O . PRO A 1 290 ? 19.586 9.256 -17.094 1.00 96.56 290 PRO A O 1
ATOM 2057 N N . ALA A 1 291 ? 20.083 7.154 -17.709 1.00 96.56 291 ALA A N 1
ATOM 2058 C CA . ALA A 1 291 ? 18.783 6.818 -18.272 1.00 96.56 291 ALA A CA 1
ATOM 2059 C C . ALA A 1 291 ? 17.876 6.049 -17.294 1.00 96.56 291 ALA A C 1
ATOM 2061 O O . ALA A 1 291 ? 16.780 5.645 -17.693 1.00 96.56 291 ALA A O 1
ATOM 2062 N N . ALA A 1 292 ? 18.255 5.886 -16.022 1.00 97.56 292 ALA A N 1
ATOM 2063 C CA . ALA A 1 292 ? 17.359 5.294 -15.034 1.00 97.56 292 ALA A CA 1
ATOM 2064 C C . ALA A 1 292 ? 16.035 6.082 -14.951 1.00 97.56 292 ALA A C 1
ATOM 2066 O O . ALA A 1 292 ? 16.010 7.311 -15.120 1.00 97.56 292 ALA A O 1
ATOM 2067 N N . LEU A 1 293 ? 14.941 5.360 -14.668 1.00 98.00 293 LEU A N 1
ATOM 2068 C CA . LEU A 1 293 ? 13.563 5.878 -14.599 1.00 98.00 293 LEU A CA 1
ATOM 2069 C C . LEU A 1 293 ? 12.984 6.347 -15.953 1.00 98.00 293 LEU A C 1
ATOM 2071 O O . LEU A 1 293 ? 12.190 7.286 -15.998 1.00 98.00 293 LEU A O 1
ATOM 2075 N N . THR A 1 294 ? 13.390 5.703 -17.055 1.00 97.62 294 THR A N 1
ATOM 2076 C CA . THR A 1 294 ? 12.884 5.960 -18.424 1.00 97.62 294 THR A CA 1
ATOM 2077 C C . THR A 1 294 ? 12.140 4.766 -19.033 1.00 97.62 294 THR A C 1
ATOM 2079 O O . THR A 1 294 ? 11.948 4.698 -20.244 1.00 97.62 294 THR A O 1
ATOM 2082 N N . GLY A 1 295 ? 11.694 3.819 -18.202 1.00 97.00 295 GLY A N 1
ATOM 2083 C CA . GLY A 1 295 ? 10.911 2.652 -18.628 1.00 97.00 295 GLY A CA 1
ATOM 2084 C C . GLY A 1 295 ? 11.705 1.532 -19.308 1.00 97.00 295 GLY A C 1
ATOM 2085 O O . GLY A 1 295 ? 11.120 0.541 -19.729 1.00 97.00 295 GLY A O 1
ATOM 2086 N N . ARG A 1 296 ? 13.037 1.660 -19.389 1.00 96.88 296 ARG A N 1
ATOM 2087 C CA . ARG A 1 296 ? 13.936 0.602 -19.892 1.00 96.88 296 ARG A CA 1
ATOM 2088 C C . ARG A 1 296 ? 14.029 -0.605 -18.964 1.00 96.88 296 ARG A C 1
ATOM 2090 O O . ARG A 1 296 ? 14.308 -1.699 -19.432 1.00 96.88 296 ARG A O 1
ATOM 2097 N N . ILE A 1 297 ? 13.839 -0.381 -17.666 1.00 98.31 297 ILE A N 1
ATOM 2098 C CA . ILE A 1 297 ? 13.909 -1.407 -16.632 1.00 98.31 297 ILE A CA 1
ATOM 2099 C C . ILE A 1 297 ? 12.548 -1.501 -15.951 1.00 98.31 297 ILE A C 1
ATOM 2101 O O . ILE A 1 297 ? 11.988 -0.491 -15.524 1.00 98.31 297 ILE A O 1
ATOM 2105 N N . ALA A 1 298 ? 12.044 -2.722 -15.834 1.00 98.50 298 ALA A N 1
ATOM 2106 C CA . ALA A 1 298 ? 10.880 -3.068 -15.047 1.00 98.50 298 ALA A CA 1
ATOM 2107 C C . ALA A 1 298 ? 11.272 -3.180 -13.570 1.00 98.50 298 ALA A C 1
ATOM 2109 O O . ALA A 1 298 ? 12.101 -4.014 -13.194 1.00 98.50 298 ALA A O 1
ATOM 2110 N N . PHE A 1 299 ? 10.637 -2.375 -12.723 1.00 98.50 299 PHE A N 1
ATOM 2111 C CA . PHE A 1 299 ? 10.806 -2.410 -11.275 1.00 98.50 299 PHE A CA 1
ATOM 2112 C C . PHE A 1 299 ? 9.572 -3.035 -10.623 1.00 98.50 299 PHE A C 1
ATOM 2114 O O . PHE A 1 299 ? 8.448 -2.574 -10.815 1.00 98.50 299 PHE A O 1
ATOM 2121 N N . ALA A 1 300 ? 9.800 -4.077 -9.829 1.00 98.19 300 ALA A N 1
ATOM 2122 C CA . ALA A 1 300 ? 8.843 -4.566 -8.844 1.00 98.19 300 ALA A CA 1
ATOM 2123 C C . ALA A 1 300 ? 9.074 -3.853 -7.502 1.00 98.19 300 ALA A C 1
ATOM 2125 O O . ALA A 1 300 ? 10.173 -3.338 -7.246 1.00 98.19 300 ALA A O 1
ATOM 2126 N N . ASP A 1 301 ? 8.087 -3.881 -6.602 1.00 97.56 301 ASP A N 1
ATOM 2127 C CA . ASP A 1 301 ? 8.251 -3.270 -5.275 1.00 97.56 301 ASP A CA 1
ATOM 2128 C C . ASP A 1 301 ? 9.355 -3.922 -4.443 1.00 97.56 301 ASP A C 1
ATOM 2130 O O . ASP A 1 301 ? 9.893 -3.285 -3.539 1.00 97.56 301 ASP A O 1
ATOM 2134 N N . ARG A 1 302 ? 9.761 -5.163 -4.743 1.00 97.81 302 ARG A N 1
ATOM 2135 C CA . ARG A 1 302 ? 10.934 -5.757 -4.093 1.00 97.81 302 ARG A CA 1
ATOM 2136 C C . ARG A 1 302 ? 12.216 -4.998 -4.416 1.00 97.81 302 ARG A C 1
ATOM 2138 O O . ARG A 1 302 ? 12.989 -4.700 -3.506 1.00 97.81 302 ARG A O 1
ATOM 2145 N N . SER A 1 303 ? 12.419 -4.641 -5.682 1.00 97.38 303 SER A N 1
ATOM 2146 C CA . SER A 1 303 ? 13.575 -3.851 -6.112 1.00 97.38 303 SER A CA 1
ATOM 2147 C C . SER A 1 303 ? 13.485 -2.427 -5.568 1.00 97.38 303 SER A C 1
ATOM 2149 O O . SER A 1 303 ? 14.468 -1.904 -5.045 1.00 97.38 303 SER A O 1
ATOM 2151 N N . GLY A 1 304 ? 12.290 -1.823 -5.618 1.00 96.38 304 GLY A N 1
ATOM 2152 C CA . GLY A 1 304 ? 12.023 -0.521 -4.997 1.00 96.38 304 GLY A CA 1
ATOM 2153 C C . GLY A 1 304 ? 12.325 -0.527 -3.497 1.00 96.38 304 GLY A C 1
ATOM 2154 O O . GLY A 1 304 ? 12.999 0.366 -2.990 1.00 96.38 304 GLY A O 1
ATOM 2155 N N . GLY A 1 305 ? 11.928 -1.593 -2.804 1.00 95.81 305 GLY A N 1
ATOM 2156 C CA . GLY A 1 305 ? 12.209 -1.817 -1.395 1.00 95.81 305 GLY A CA 1
ATOM 2157 C C . GLY A 1 305 ? 13.683 -2.060 -1.091 1.00 95.81 305 GLY A C 1
ATOM 2158 O O . GLY A 1 305 ? 14.120 -1.683 -0.012 1.00 95.81 305 GLY A O 1
ATOM 2159 N N . ASN A 1 306 ? 14.482 -2.625 -2.007 1.00 96.12 306 ASN A N 1
ATOM 2160 C CA . ASN A 1 306 ? 15.942 -2.634 -1.857 1.00 96.12 306 ASN A CA 1
ATOM 2161 C C . ASN A 1 306 ? 16.497 -1.204 -1.918 1.00 96.12 306 ASN A C 1
ATOM 2163 O O . ASN A 1 306 ? 17.282 -0.800 -1.068 1.00 96.12 306 ASN A O 1
ATOM 2167 N N . LEU A 1 307 ? 16.050 -0.415 -2.894 1.00 97.88 307 LEU A N 1
ATOM 2168 C CA . LEU A 1 307 ? 16.531 0.948 -3.132 1.00 97.88 307 LEU A CA 1
ATOM 2169 C C . LEU A 1 307 ? 16.045 1.968 -2.089 1.00 97.88 307 LEU A C 1
ATOM 2171 O O . LEU A 1 307 ? 16.586 3.070 -2.015 1.00 97.88 307 LEU A O 1
ATOM 2175 N N . ALA A 1 308 ? 15.045 1.614 -1.284 1.00 97.19 308 ALA A N 1
ATOM 2176 C CA . ALA A 1 308 ? 14.473 2.446 -0.229 1.00 97.19 308 ALA A CA 1
ATOM 2177 C C . ALA A 1 308 ? 14.986 2.099 1.181 1.00 97.19 308 ALA A C 1
ATOM 2179 O O . ALA A 1 308 ? 14.402 2.548 2.166 1.00 97.19 308 ALA A O 1
ATOM 2180 N N . ARG A 1 309 ? 16.062 1.308 1.307 1.00 96.00 309 ARG A N 1
ATOM 2181 C CA . ARG A 1 309 ? 16.626 0.965 2.620 1.00 96.00 309 ARG A CA 1
ATOM 2182 C C . ARG A 1 309 ? 17.516 2.068 3.193 1.00 96.00 309 ARG A C 1
ATOM 2184 O O . ARG A 1 309 ? 18.344 2.606 2.455 1.00 96.00 309 ARG A O 1
ATOM 2191 N N . PRO A 1 310 ? 17.442 2.339 4.511 1.00 95.25 310 PRO A N 1
ATOM 2192 C CA . PRO A 1 310 ? 18.367 3.258 5.176 1.00 95.25 310 PRO A CA 1
ATOM 2193 C C . PRO A 1 310 ? 19.800 2.712 5.246 1.00 95.25 310 PRO A C 1
ATOM 2195 O O . PRO A 1 310 ? 20.736 3.485 5.430 1.00 95.25 310 PRO A O 1
ATOM 2198 N N . TYR A 1 311 ? 19.967 1.404 5.029 1.00 95.38 311 TYR A N 1
ATOM 2199 C CA . TYR A 1 311 ? 21.236 0.721 4.804 1.00 95.38 311 TYR A CA 1
ATOM 2200 C C . TYR A 1 311 ? 21.114 -0.175 3.569 1.00 95.38 311 TYR A C 1
ATOM 2202 O O . TYR A 1 311 ? 20.189 -0.982 3.493 1.00 95.38 311 TYR A O 1
ATOM 2210 N N . PHE A 1 312 ? 22.014 -0.027 2.597 1.00 95.44 312 PHE A N 1
ATOM 2211 C CA . PHE A 1 312 ? 22.046 -0.851 1.392 1.00 95.44 312 PHE A CA 1
ATOM 2212 C C . PHE A 1 312 ? 23.373 -1.626 1.274 1.00 95.44 312 PHE A C 1
ATOM 2214 O O . PHE A 1 312 ? 24.435 -0.999 1.220 1.00 95.44 312 PHE A O 1
ATOM 2221 N N . PRO A 1 313 ? 23.340 -2.965 1.135 1.00 92.75 313 PRO A N 1
ATOM 2222 C CA . PRO A 1 313 ? 22.145 -3.815 1.113 1.00 92.75 313 PRO A CA 1
ATOM 2223 C C . PRO A 1 313 ? 21.452 -3.901 2.483 1.00 92.75 313 PRO A C 1
ATOM 2225 O O . PRO A 1 313 ? 22.031 -3.561 3.514 1.00 92.75 313 PRO A O 1
ATOM 2228 N N . ASP A 1 314 ? 20.190 -4.338 2.469 1.00 87.19 314 ASP A N 1
ATOM 2229 C CA . ASP A 1 314 ? 19.380 -4.503 3.682 1.00 87.19 314 ASP A CA 1
ATOM 2230 C C . ASP A 1 314 ? 20.088 -5.423 4.691 1.00 87.19 314 ASP A C 1
ATOM 2232 O O . ASP A 1 314 ? 20.666 -6.438 4.302 1.00 87.19 314 ASP A O 1
ATOM 2236 N N . GLY A 1 315 ? 20.047 -5.073 5.977 1.00 84.06 315 GLY A N 1
ATOM 2237 C CA . GLY A 1 315 ? 20.693 -5.838 7.052 1.00 84.06 315 GLY A CA 1
ATOM 2238 C C . GLY A 1 315 ? 22.194 -5.576 7.256 1.00 84.06 315 GLY A C 1
ATOM 2239 O O . GLY A 1 315 ? 22.737 -5.986 8.280 1.00 84.06 315 GLY A O 1
ATOM 2240 N N . GLU A 1 316 ? 22.874 -4.847 6.364 1.00 89.81 316 GLU A N 1
ATOM 2241 C CA . GLU A 1 316 ? 24.280 -4.460 6.558 1.00 89.81 316 GLU A CA 1
ATOM 2242 C C . GLU A 1 316 ? 24.404 -3.076 7.222 1.00 89.81 316 GLU A C 1
ATOM 2244 O O . GLU A 1 316 ? 24.507 -2.040 6.558 1.00 89.81 316 GLU A O 1
ATOM 2249 N N . VAL A 1 317 ? 24.412 -3.049 8.559 1.00 90.00 317 VAL A N 1
ATOM 2250 C CA . VAL A 1 317 ? 24.545 -1.812 9.352 1.00 90.00 317 VAL A CA 1
ATOM 2251 C C . VAL A 1 317 ? 25.830 -1.051 8.996 1.00 90.00 317 VAL A C 1
ATOM 2253 O O . VAL A 1 317 ? 26.904 -1.632 8.850 1.00 90.00 317 VAL A O 1
ATOM 2256 N N . GLY A 1 318 ? 25.723 0.276 8.880 1.00 87.88 318 GLY A N 1
ATOM 2257 C CA . GLY A 1 318 ? 26.850 1.170 8.588 1.00 87.88 318 GLY A CA 1
ATOM 2258 C C . GLY A 1 318 ? 27.158 1.350 7.098 1.00 87.88 318 GLY A C 1
ATOM 2259 O O . GLY A 1 318 ? 28.035 2.142 6.750 1.00 87.88 318 GLY A O 1
ATOM 2260 N N . ARG A 1 319 ? 26.439 0.661 6.202 1.00 90.81 319 ARG A N 1
ATOM 2261 C CA . ARG A 1 319 ? 26.523 0.904 4.755 1.00 90.81 319 ARG A CA 1
ATOM 2262 C C . ARG A 1 319 ? 25.851 2.224 4.339 1.00 90.81 319 ARG A C 1
ATOM 2264 O O . ARG A 1 319 ? 25.042 2.767 5.085 1.00 90.81 319 ARG A O 1
ATOM 2271 N N . PRO A 1 320 ? 26.144 2.764 3.142 1.00 92.06 320 PRO A N 1
ATOM 2272 C CA . PRO A 1 320 ? 25.353 3.855 2.576 1.00 92.06 320 PRO A CA 1
ATOM 2273 C C . PRO A 1 320 ? 23.876 3.467 2.415 1.00 92.06 320 PRO A C 1
ATOM 2275 O O . PRO A 1 320 ? 23.553 2.295 2.230 1.00 92.06 320 PRO A O 1
ATOM 2278 N N . HIS A 1 321 ? 22.979 4.451 2.451 1.00 96.00 321 HIS A N 1
ATOM 2279 C CA . HIS A 1 321 ? 21.554 4.231 2.205 1.00 96.00 321 HIS A CA 1
ATOM 2280 C C . HIS A 1 321 ? 21.267 4.003 0.711 1.00 96.00 321 HIS A C 1
ATOM 2282 O O . HIS A 1 321 ? 22.019 4.442 -0.163 1.00 96.00 321 HIS A O 1
ATOM 2288 N N . GLY A 1 322 ? 20.147 3.346 0.409 1.00 97.56 322 GLY A N 1
ATOM 2289 C CA . GLY A 1 322 ? 19.625 3.250 -0.950 1.00 97.56 322 GLY A CA 1
ATOM 2290 C C . GLY A 1 322 ? 19.127 4.610 -1.464 1.00 97.56 322 GLY A C 1
ATOM 2291 O O . GLY A 1 322 ? 18.752 5.480 -0.670 1.00 97.56 322 GLY A O 1
ATOM 2292 N N . PRO A 1 323 ? 19.085 4.827 -2.789 1.00 98.12 323 PRO A N 1
ATOM 2293 C CA . PRO A 1 323 ? 18.871 6.146 -3.375 1.00 98.12 323 PRO A CA 1
ATOM 2294 C C . PRO A 1 323 ? 17.469 6.706 -3.156 1.00 98.12 323 PRO A C 1
ATOM 2296 O O . PRO A 1 323 ? 17.284 7.895 -3.371 1.00 98.12 323 PRO A O 1
ATOM 2299 N N . LEU A 1 324 ? 16.493 5.881 -2.762 1.00 98.19 324 LEU A N 1
ATOM 2300 C CA . LEU A 1 324 ? 15.118 6.296 -2.464 1.00 98.19 324 LEU A CA 1
ATOM 2301 C C . LEU A 1 324 ? 14.868 6.487 -0.961 1.00 98.19 324 LEU A C 1
ATOM 2303 O O . LEU A 1 324 ? 13.774 6.905 -0.580 1.00 98.19 324 LEU A O 1
ATOM 2307 N N . SER A 1 325 ? 15.862 6.187 -0.122 1.00 97.94 325 SER A N 1
ATOM 2308 C CA . SER A 1 325 ? 15.803 6.328 1.332 1.00 97.94 325 SER A CA 1
ATOM 2309 C C . SER A 1 325 ? 16.366 7.665 1.798 1.00 97.94 325 SER A C 1
ATOM 2311 O O . SER A 1 325 ? 17.238 8.251 1.155 1.00 97.94 325 SER A O 1
ATOM 2313 N N . ARG A 1 326 ? 15.939 8.106 2.983 1.00 97.00 326 ARG A N 1
ATOM 2314 C CA . ARG A 1 326 ? 16.744 9.035 3.787 1.00 97.00 326 ARG A CA 1
ATOM 2315 C C . ARG A 1 326 ? 18.023 8.357 4.303 1.00 97.00 326 ARG A C 1
ATOM 2317 O O . ARG A 1 326 ? 18.008 7.139 4.512 1.00 97.00 326 ARG A O 1
ATOM 2324 N N . PRO A 1 327 ? 19.094 9.127 4.579 1.00 95.38 327 PRO A N 1
ATOM 2325 C CA . PRO A 1 327 ? 20.177 8.670 5.445 1.00 95.38 327 PRO A CA 1
ATOM 2326 C C . PRO A 1 327 ? 19.632 8.251 6.812 1.00 95.38 327 PRO A C 1
ATOM 2328 O O . PRO A 1 327 ? 18.648 8.829 7.275 1.00 95.38 327 PRO A O 1
ATOM 2331 N N . ILE A 1 328 ? 20.294 7.305 7.483 1.00 93.75 328 ILE A N 1
ATOM 2332 C CA . ILE A 1 328 ? 19.804 6.746 8.753 1.00 93.75 328 ILE A CA 1
ATOM 2333 C C . ILE A 1 328 ? 19.506 7.819 9.815 1.00 93.75 328 ILE A C 1
ATOM 2335 O O . ILE A 1 328 ? 18.519 7.707 10.527 1.00 93.75 328 ILE A O 1
ATOM 2339 N N . GLN A 1 329 ? 20.281 8.908 9.870 1.00 93.38 329 GLN A N 1
ATOM 2340 C CA . GLN A 1 329 ? 20.094 9.998 10.840 1.00 93.38 329 GLN A CA 1
ATOM 2341 C C . GLN A 1 329 ? 18.792 10.791 10.634 1.00 93.38 329 GLN A C 1
ATOM 2343 O O . GLN A 1 329 ? 18.377 11.535 11.516 1.00 93.38 329 GLN A O 1
ATOM 2348 N N . GLN A 1 330 ? 18.173 10.674 9.460 1.00 94.25 330 GLN A N 1
ATOM 2349 C CA . GLN A 1 330 ? 16.903 11.315 9.108 1.00 94.25 330 GLN A CA 1
ATOM 2350 C C . GLN A 1 330 ? 15.795 10.289 8.846 1.00 94.25 330 GLN A C 1
ATOM 2352 O O . GLN A 1 330 ? 14.667 10.670 8.519 1.00 94.25 330 GLN A O 1
ATOM 2357 N N . PHE A 1 331 ? 16.127 8.999 8.919 1.00 93.62 331 PHE A N 1
ATOM 2358 C CA . PHE A 1 331 ? 15.206 7.920 8.632 1.00 93.62 331 PHE A CA 1
ATOM 2359 C C . PHE A 1 331 ? 14.423 7.551 9.885 1.00 93.62 331 PHE A C 1
ATOM 2361 O O . PHE A 1 331 ? 14.992 7.267 10.933 1.00 93.62 331 PHE A O 1
ATOM 2368 N N . ASN A 1 332 ? 13.105 7.491 9.746 1.00 90.12 332 ASN A N 1
ATOM 2369 C CA . ASN A 1 332 ? 12.203 6.880 10.715 1.00 90.12 332 ASN A CA 1
ATOM 2370 C C . ASN A 1 332 ? 10.922 6.430 9.978 1.00 90.12 332 ASN A C 1
ATOM 2372 O O . ASN A 1 332 ? 10.767 6.736 8.788 1.00 90.12 332 ASN A O 1
ATOM 2376 N N . PRO A 1 333 ? 9.980 5.724 10.633 1.00 86.50 333 PRO A N 1
ATOM 2377 C CA . PRO A 1 333 ? 8.740 5.279 9.991 1.00 86.50 333 PRO A CA 1
ATOM 2378 C C . PRO A 1 333 ? 7.909 6.389 9.322 1.00 86.50 333 PRO A C 1
ATOM 2380 O O . PRO A 1 333 ? 7.139 6.073 8.405 1.00 86.50 333 PRO A O 1
ATOM 2383 N N . PHE A 1 334 ? 8.097 7.649 9.739 1.00 87.81 334 PHE A N 1
ATOM 2384 C CA . PHE A 1 334 ? 7.452 8.852 9.207 1.00 87.81 334 PHE A CA 1
ATOM 2385 C C . PHE A 1 334 ? 8.313 9.651 8.204 1.00 87.81 334 PHE A C 1
ATOM 2387 O O . PHE A 1 334 ? 7.822 10.547 7.517 1.00 87.81 334 PHE A O 1
ATOM 2394 N N . SER A 1 335 ? 9.594 9.315 8.064 1.00 92.56 335 SER A N 1
ATOM 2395 C CA . SER A 1 335 ? 10.568 9.982 7.197 1.00 92.56 335 SER A CA 1
ATOM 2396 C C . SER A 1 335 ? 11.390 8.934 6.451 1.00 92.56 335 SER A C 1
ATOM 2398 O O . SER A 1 335 ? 12.589 8.770 6.657 1.00 92.56 335 SER A O 1
ATOM 2400 N N . THR A 1 336 ? 10.726 8.169 5.586 1.00 94.62 336 THR A N 1
ATOM 2401 C CA . THR A 1 336 ? 11.355 7.026 4.910 1.00 94.62 336 THR A CA 1
ATOM 2402 C C . THR A 1 336 ? 12.203 7.432 3.705 1.00 94.62 336 THR A C 1
ATOM 2404 O O . THR A 1 336 ? 13.198 6.778 3.413 1.00 94.62 336 THR A O 1
ATOM 2407 N N . GLY A 1 337 ? 11.862 8.522 3.014 1.00 96.88 337 GLY A N 1
ATOM 2408 C CA . GLY A 1 337 ? 12.559 8.969 1.805 1.00 96.88 337 GLY A CA 1
ATOM 2409 C C . GLY A 1 337 ? 11.577 9.474 0.762 1.00 96.88 337 GLY A C 1
ATOM 2410 O O . GLY A 1 337 ? 10.684 10.253 1.096 1.00 96.88 337 GLY A O 1
ATOM 2411 N N . LEU A 1 338 ? 11.707 9.020 -0.487 1.00 97.94 338 LEU A N 1
ATOM 2412 C CA . LEU A 1 338 ? 10.827 9.459 -1.575 1.00 97.94 338 LEU A CA 1
ATOM 2413 C C . LEU A 1 338 ? 9.342 9.214 -1.253 1.00 97.94 338 LEU A C 1
ATOM 2415 O O . LEU A 1 338 ? 8.504 10.066 -1.543 1.00 97.94 338 LEU A O 1
ATOM 2419 N N . GLN A 1 339 ? 9.020 8.091 -0.600 1.00 96.06 339 GLN A N 1
ATOM 2420 C CA . GLN A 1 339 ? 7.651 7.766 -0.194 1.00 96.06 339 GLN A CA 1
ATOM 2421 C C . GLN A 1 339 ? 7.018 8.878 0.654 1.00 96.06 339 GLN A C 1
ATOM 2423 O O . GLN A 1 339 ? 5.918 9.324 0.333 1.00 96.06 339 GLN A O 1
ATOM 2428 N N . SER A 1 340 ? 7.688 9.325 1.722 1.00 94.75 340 SER A N 1
ATOM 2429 C CA . SER A 1 340 ? 7.163 10.387 2.589 1.00 94.75 340 SER A CA 1
ATOM 2430 C C . SER A 1 340 ? 7.262 11.762 1.924 1.00 94.75 340 SER A C 1
ATOM 2432 O O . SER A 1 340 ? 6.323 12.552 2.015 1.00 94.75 340 SER A O 1
ATOM 2434 N N . ALA A 1 341 ? 8.342 12.029 1.181 1.00 96.50 341 ALA A N 1
ATOM 2435 C CA . ALA A 1 341 ? 8.547 13.289 0.463 1.00 96.50 341 ALA A CA 1
ATOM 2436 C C . ALA A 1 341 ? 7.431 13.590 -0.551 1.00 96.50 341 ALA A C 1
ATOM 2438 O O . ALA A 1 341 ? 7.044 14.747 -0.724 1.00 96.50 341 ALA A O 1
ATOM 2439 N N . LEU A 1 342 ? 6.885 12.559 -1.202 1.00 96.56 342 LEU A N 1
ATOM 2440 C CA . LEU A 1 342 ? 5.793 12.721 -2.159 1.00 96.56 342 LEU A CA 1
ATOM 2441 C C . LEU A 1 342 ? 4.492 13.192 -1.501 1.00 96.56 342 LEU A C 1
ATOM 2443 O O . LEU A 1 342 ? 3.762 13.950 -2.134 1.00 96.56 342 LEU A O 1
ATOM 2447 N N . VAL A 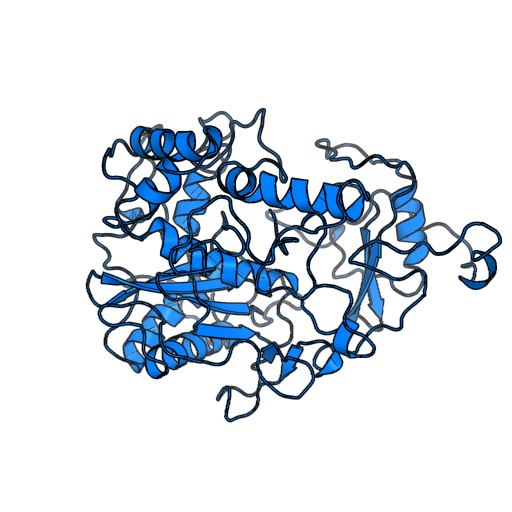1 343 ? 4.200 12.767 -0.267 1.00 94.94 343 VAL A N 1
ATOM 2448 C CA . VAL A 1 343 ? 2.877 12.939 0.373 1.00 94.94 343 VAL A CA 1
ATOM 2449 C C . VAL A 1 343 ? 2.859 13.950 1.520 1.00 94.94 343 VAL A C 1
ATOM 2451 O O . VAL A 1 343 ? 1.785 14.315 1.993 1.00 94.94 343 VAL A O 1
ATOM 2454 N N . ILE A 1 344 ? 4.020 14.433 1.974 1.00 93.31 344 ILE A N 1
ATOM 2455 C CA . ILE A 1 344 ? 4.113 15.295 3.163 1.00 93.31 344 ILE A CA 1
ATOM 2456 C C . ILE A 1 344 ? 3.303 16.595 3.035 1.00 93.31 344 ILE A C 1
ATOM 2458 O O . ILE A 1 344 ? 2.712 17.050 4.011 1.00 93.31 344 ILE A O 1
ATOM 2462 N N . GLY A 1 345 ? 3.208 17.162 1.827 1.00 94.31 345 GLY A N 1
ATOM 2463 C CA . GLY A 1 345 ? 2.386 18.348 1.569 1.00 94.31 345 GLY A CA 1
ATOM 2464 C C . GLY A 1 345 ? 0.889 18.080 1.748 1.00 94.31 345 GLY A C 1
ATOM 2465 O O . GLY A 1 345 ? 0.190 18.884 2.362 1.00 94.31 345 GLY A O 1
ATOM 2466 N N . ASP A 1 346 ? 0.408 16.925 1.281 1.00 94.62 346 ASP A N 1
ATOM 2467 C CA . ASP A 1 346 ? -0.993 16.522 1.428 1.00 94.62 346 ASP A CA 1
ATOM 2468 C C . ASP A 1 346 ? -1.342 16.214 2.890 1.00 94.62 346 ASP A C 1
ATOM 2470 O O . ASP A 1 346 ? -2.446 16.535 3.334 1.00 94.62 346 ASP A O 1
ATOM 2474 N N . ILE A 1 347 ? -0.400 15.630 3.642 1.00 93.44 347 ILE A N 1
ATOM 2475 C CA . ILE A 1 347 ? -0.525 15.406 5.090 1.00 93.44 347 ILE A CA 1
ATOM 2476 C C . ILE A 1 347 ? -0.568 16.747 5.831 1.00 93.44 347 ILE A C 1
ATOM 2478 O O . ILE A 1 347 ? -1.440 16.945 6.672 1.00 93.44 347 ILE A O 1
ATOM 2482 N N . GLY A 1 348 ? 0.308 17.697 5.488 1.00 93.69 348 GLY A N 1
ATOM 2483 C CA . GLY A 1 348 ? 0.300 19.041 6.073 1.00 93.69 348 GLY A CA 1
ATOM 2484 C C . GLY A 1 348 ? -1.009 19.795 5.813 1.00 93.69 348 GLY A C 1
ATOM 2485 O O . GLY A 1 348 ? -1.570 20.394 6.729 1.00 93.69 348 GLY A O 1
AT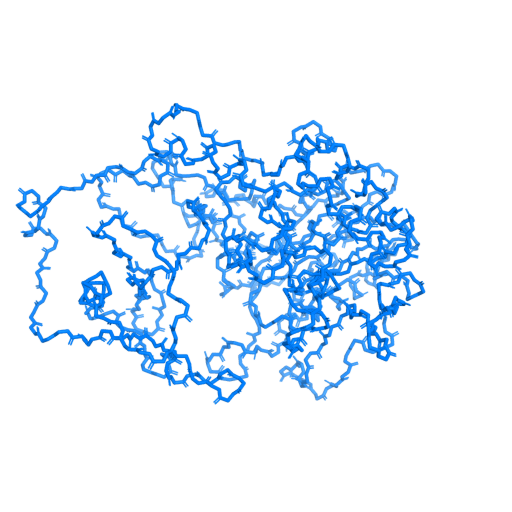OM 2486 N N . ALA A 1 349 ? -1.548 19.708 4.592 1.00 95.12 349 ALA A N 1
ATOM 2487 C CA . ALA A 1 349 ? -2.855 20.276 4.258 1.00 95.12 349 ALA A CA 1
ATOM 2488 C C . ALA A 1 349 ? -3.992 19.622 5.061 1.00 95.12 349 ALA A C 1
ATOM 2490 O O . ALA A 1 349 ? -4.890 20.312 5.544 1.00 95.12 349 ALA A O 1
ATOM 2491 N N . HIS A 1 350 ? -3.939 18.300 5.249 1.00 94.06 350 HIS A N 1
ATOM 2492 C CA . HIS A 1 350 ? -4.906 17.589 6.080 1.00 94.06 350 HIS A CA 1
ATOM 2493 C C . HIS A 1 350 ? -4.813 17.996 7.558 1.00 94.06 350 HIS A C 1
ATOM 2495 O O . HIS A 1 350 ? -5.837 18.233 8.195 1.00 94.06 350 HIS A O 1
ATOM 2501 N N . LEU A 1 351 ? -3.599 18.141 8.093 1.00 92.62 351 LEU A N 1
ATOM 2502 C CA . LEU A 1 351 ? -3.379 18.595 9.465 1.00 92.62 351 LE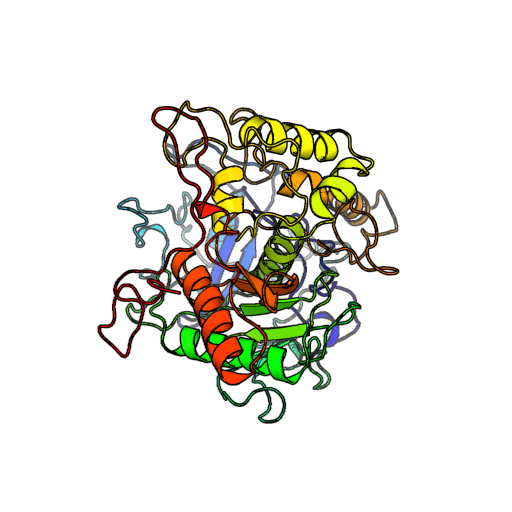U A CA 1
ATOM 2503 C C . LEU A 1 351 ? -3.943 20.003 9.687 1.00 92.62 351 LEU A C 1
ATOM 2505 O O . LEU A 1 351 ? -4.602 20.237 10.696 1.00 92.62 351 LEU A O 1
ATOM 2509 N N . ALA A 1 352 ? -3.745 20.919 8.733 1.00 95.06 352 ALA A N 1
ATOM 2510 C CA . ALA A 1 352 ? -4.338 22.255 8.788 1.00 95.06 352 ALA A CA 1
ATOM 2511 C C . ALA A 1 352 ? -5.876 22.211 8.817 1.00 95.06 352 ALA A C 1
ATOM 2513 O O . ALA A 1 352 ? -6.501 23.028 9.487 1.00 95.06 352 ALA A O 1
ATOM 2514 N N . PHE A 1 353 ? -6.496 21.254 8.122 1.00 93.44 353 PHE A N 1
ATOM 2515 C CA . PHE A 1 353 ? -7.944 21.050 8.177 1.00 93.44 353 PHE A CA 1
ATOM 2516 C C . PHE A 1 353 ? -8.412 20.511 9.531 1.00 93.44 353 PHE A C 1
ATOM 2518 O O . PHE A 1 353 ? -9.333 21.065 10.129 1.00 93.44 353 PHE A O 1
ATOM 2525 N N . VAL A 1 354 ? -7.768 19.460 10.045 1.00 91.06 354 VAL A N 1
ATOM 2526 C CA . VAL A 1 354 ? -8.167 18.838 11.319 1.00 91.06 354 VAL A CA 1
ATOM 2527 C C . VAL A 1 354 ? -7.952 19.787 12.504 1.00 91.06 354 VAL A C 1
ATOM 2529 O O . VAL A 1 354 ? -8.752 19.775 13.436 1.00 91.06 354 VAL A O 1
ATOM 2532 N N . SER A 1 355 ? -6.932 20.651 12.452 1.00 90.81 355 SER A N 1
ATOM 2533 C CA . SER A 1 355 ? -6.668 21.670 13.479 1.00 90.81 355 SER A CA 1
ATOM 2534 C C . SER A 1 355 ? -7.537 22.929 13.360 1.00 90.81 355 SER A C 1
ATOM 2536 O O . SER A 1 355 ? -7.458 23.810 14.214 1.00 90.81 355 SER A O 1
ATOM 2538 N N . GLY A 1 356 ? -8.351 23.048 12.305 1.00 92.19 356 GLY A N 1
ATOM 2539 C CA . GLY A 1 356 ? -9.169 24.233 12.036 1.00 92.19 356 GLY A CA 1
ATOM 2540 C C . GLY A 1 356 ? -8.400 25.431 11.464 1.00 92.19 356 GLY A C 1
ATOM 2541 O O . GLY A 1 356 ? -9.003 26.477 11.229 1.00 92.19 356 GLY A O 1
ATOM 2542 N N . ALA A 1 357 ? -7.099 25.294 11.188 1.00 96.06 357 ALA A N 1
ATOM 2543 C CA . ALA A 1 357 ? -6.303 26.316 10.503 1.00 96.06 357 ALA A CA 1
ATOM 2544 C C . ALA A 1 357 ? -6.717 26.514 9.027 1.00 96.06 357 ALA A C 1
ATOM 2546 O O . ALA A 1 357 ? -6.438 27.555 8.434 1.00 96.06 357 ALA A O 1
ATOM 2547 N N . SER A 1 358 ? -7.397 25.529 8.435 1.00 95.75 358 SER A N 1
ATOM 2548 C CA . SER A 1 358 ? -8.002 25.580 7.103 1.00 95.75 358 SER A CA 1
ATOM 2549 C C . SER A 1 358 ? -9.431 25.041 7.148 1.00 95.75 358 SER A C 1
ATOM 2551 O O . SER A 1 358 ? -9.693 23.994 7.730 1.00 95.75 358 SER A O 1
ATOM 2553 N N . ALA A 1 359 ? -10.360 25.703 6.455 1.00 93.69 359 ALA A N 1
ATOM 2554 C CA . ALA A 1 359 ? -11.707 25.166 6.237 1.00 93.69 359 ALA A CA 1
ATOM 2555 C C . ALA A 1 359 ? -11.745 24.065 5.157 1.00 93.69 359 ALA A C 1
ATOM 2557 O O . ALA A 1 359 ? -12.739 23.354 5.025 1.00 93.69 359 ALA A O 1
ATOM 2558 N N . THR A 1 360 ? -10.681 23.944 4.355 1.00 93.94 360 THR A N 1
ATOM 2559 C CA . THR A 1 360 ? -10.587 22.997 3.238 1.00 93.94 360 THR A CA 1
ATOM 2560 C C . THR A 1 360 ? -9.600 21.889 3.563 1.00 93.94 360 THR A C 1
ATOM 2562 O O . THR A 1 360 ? -8.455 22.152 3.928 1.00 93.94 360 THR A O 1
ATOM 2565 N N . ASP A 1 361 ? -10.060 20.655 3.399 1.00 93.38 361 ASP A N 1
ATOM 2566 C CA . ASP A 1 361 ? -9.268 19.442 3.559 1.00 93.38 361 ASP A CA 1
ATOM 2567 C C . ASP A 1 361 ? -8.363 19.176 2.342 1.00 93.38 361 ASP A C 1
ATOM 2569 O O . ASP A 1 361 ? -8.598 19.687 1.246 1.00 93.38 361 ASP A O 1
ATOM 2573 N N . THR A 1 362 ? -7.357 18.318 2.517 1.00 93.62 362 THR A N 1
ATOM 2574 C CA . THR A 1 362 ? -6.532 17.789 1.426 1.00 93.62 362 THR A CA 1
ATOM 2575 C C . THR A 1 362 ? -7.419 17.174 0.332 1.00 93.62 362 THR A C 1
ATOM 2577 O O . THR A 1 362 ? -8.469 16.598 0.657 1.00 93.62 362 THR A O 1
ATOM 2580 N N . PRO A 1 363 ? -7.082 17.272 -0.967 1.00 93.25 363 PRO A N 1
ATOM 2581 C CA . PRO A 1 363 ? -7.864 16.630 -2.022 1.00 93.25 363 PRO A CA 1
ATOM 2582 C C . PRO A 1 363 ? -7.842 15.095 -1.893 1.00 93.25 363 PRO A C 1
ATOM 2584 O O . PRO A 1 363 ? -6.953 14.516 -1.275 1.00 93.25 363 PRO A O 1
ATOM 2587 N N . ALA A 1 364 ? -8.829 14.403 -2.471 1.00 93.25 364 ALA A N 1
ATOM 2588 C CA . ALA A 1 364 ? -8.867 12.931 -2.526 1.00 93.25 364 ALA A CA 1
ATOM 2589 C C . ALA A 1 364 ? -7.944 12.393 -3.635 1.00 93.25 364 ALA A C 1
ATOM 2591 O O . ALA A 1 364 ? -8.368 11.650 -4.512 1.00 93.25 364 ALA A O 1
ATOM 2592 N N . ARG A 1 365 ? -6.711 12.897 -3.649 1.00 93.44 365 ARG A N 1
ATOM 2593 C CA . ARG A 1 365 ? -5.612 12.482 -4.512 1.00 93.44 365 ARG A CA 1
ATOM 2594 C C . ARG A 1 365 ? -4.310 12.919 -3.855 1.00 93.44 365 ARG A C 1
ATOM 2596 O O . ARG A 1 365 ? -4.069 14.111 -3.687 1.00 93.44 365 ARG A O 1
ATOM 2603 N N . CYS A 1 366 ? -3.480 11.958 -3.496 1.00 93.69 366 CYS A N 1
ATOM 2604 C CA . CYS A 1 366 ? -2.163 12.199 -2.940 1.00 93.69 366 CYS A CA 1
ATOM 2605 C C . CYS A 1 366 ? -1.113 12.482 -4.019 1.00 93.69 366 CYS A C 1
ATOM 2607 O O . CYS A 1 366 ? -1.293 12.219 -5.212 1.00 93.69 366 CYS A O 1
ATOM 2609 N N . THR A 1 367 ? 0.042 12.894 -3.509 1.00 95.12 367 THR A N 1
ATOM 2610 C CA . THR A 1 367 ? 1.323 13.181 -4.146 1.00 95.12 367 THR A CA 1
ATOM 2611 C C . THR A 1 367 ? 1.397 14.528 -4.827 1.00 95.12 367 THR A C 1
ATOM 2613 O O . THR A 1 367 ? 0.462 14.974 -5.479 1.00 95.12 367 THR A O 1
ATOM 2616 N N . SER A 1 368 ? 2.556 15.167 -4.766 1.00 88.75 368 SER A N 1
ATOM 2617 C CA . SER A 1 368 ? 2.850 16.409 -5.491 1.00 88.75 368 SER A CA 1
ATOM 2618 C C . SER A 1 368 ? 3.148 16.211 -6.990 1.00 88.75 368 SER A C 1
ATOM 2620 O O . SER A 1 368 ? 3.644 17.130 -7.640 1.00 88.75 368 SER A O 1
ATOM 2622 N N . LEU A 1 369 ? 2.868 15.027 -7.551 1.00 94.94 369 LEU A N 1
ATOM 2623 C CA . LEU A 1 369 ? 3.071 14.727 -8.972 1.00 94.94 369 LEU A CA 1
ATOM 2624 C C . LEU A 1 369 ? 2.083 15.475 -9.885 1.00 94.94 369 LEU A C 1
ATOM 2626 O O . LEU A 1 369 ? 0.981 15.813 -9.440 1.00 94.94 369 LEU A O 1
ATOM 2630 N N . PRO A 1 370 ? 2.451 15.708 -11.161 1.00 92.50 370 PRO A N 1
ATOM 2631 C CA . PRO A 1 370 ? 1.516 16.203 -12.164 1.00 92.50 370 PRO A CA 1
ATOM 2632 C C . PRO A 1 370 ? 0.408 15.182 -12.467 1.00 92.50 370 PRO A C 1
ATOM 2634 O O . PRO A 1 370 ? 0.547 13.979 -12.240 1.00 92.50 370 PRO A O 1
ATOM 2637 N N . ASP A 1 371 ? -0.694 15.686 -13.014 1.00 93.69 371 ASP A N 1
ATOM 2638 C CA . ASP A 1 371 ? -1.799 14.871 -13.510 1.00 93.69 371 ASP A CA 1
ATOM 2639 C C . ASP A 1 371 ? -1.381 14.152 -14.809 1.00 93.69 371 ASP A C 1
ATOM 2641 O O . ASP A 1 371 ? -0.917 14.780 -15.761 1.00 93.69 371 ASP A O 1
ATOM 2645 N N . ALA A 1 372 ? -1.569 12.832 -14.863 1.00 93.56 372 ALA A N 1
ATOM 2646 C CA . ALA A 1 372 ? -1.388 12.025 -16.072 1.00 93.56 372 ALA A CA 1
ATOM 2647 C C . ALA A 1 372 ? -2.627 12.061 -16.984 1.00 93.56 372 ALA A C 1
ATOM 2649 O O . ALA A 1 372 ? -2.519 11.934 -18.200 1.00 93.56 372 ALA A O 1
ATOM 2650 N N . ALA A 1 373 ? -3.796 12.267 -16.383 1.00 92.88 373 ALA A N 1
ATOM 2651 C CA . ALA A 1 373 ? -5.048 12.643 -17.028 1.00 92.88 373 ALA A CA 1
ATOM 2652 C C . ALA A 1 373 ? -5.776 13.634 -16.096 1.00 92.88 373 ALA A C 1
ATOM 2654 O O . ALA A 1 373 ? -5.437 13.676 -14.913 1.00 92.88 373 ALA A O 1
ATOM 2655 N N . PRO A 1 374 ? -6.753 14.433 -16.566 1.00 93.56 374 PRO A N 1
ATOM 2656 C CA . PRO A 1 374 ? -7.409 15.438 -15.727 1.00 93.56 374 PRO A CA 1
ATOM 2657 C C . PRO A 1 374 ? -7.919 14.863 -14.395 1.00 93.56 374 PRO A C 1
ATOM 2659 O O . PRO A 1 374 ? -8.800 14.004 -14.383 1.00 93.56 374 PRO A O 1
ATOM 2662 N N . GLY A 1 375 ? -7.361 15.333 -13.276 1.00 91.25 375 GLY A N 1
ATOM 2663 C CA . GLY A 1 375 ? -7.717 14.880 -11.932 1.00 91.25 375 GLY A CA 1
ATOM 2664 C C . GLY A 1 375 ? -7.152 13.516 -11.519 1.00 91.25 375 GLY A C 1
ATOM 2665 O O . GLY A 1 375 ? -7.533 13.040 -10.453 1.00 91.25 375 GLY A O 1
ATOM 2666 N N . GLN A 1 376 ? -6.268 12.908 -12.320 1.00 93.75 376 GLN A N 1
ATOM 2667 C CA . GLN A 1 376 ? -5.682 11.584 -12.098 1.00 93.75 376 GLN A CA 1
ATOM 2668 C C . GLN A 1 376 ? -4.151 11.642 -12.077 1.00 93.75 376 GLN A C 1
ATOM 2670 O O . GLN A 1 376 ? -3.512 11.875 -13.105 1.00 93.75 376 GLN A O 1
ATOM 2675 N N . LYS A 1 377 ? -3.551 11.328 -10.927 1.00 96.31 377 LYS A N 1
ATOM 2676 C CA . LYS A 1 377 ? -2.093 11.141 -10.785 1.00 96.31 377 LYS A CA 1
ATOM 2677 C C . LYS A 1 377 ? -1.723 9.662 -10.889 1.00 96.31 377 LYS A C 1
ATOM 2679 O O . LYS A 1 377 ? -2.516 8.796 -10.528 1.00 96.31 377 LYS A O 1
ATOM 2684 N N . ARG A 1 378 ? -0.495 9.344 -11.308 1.00 97.50 378 ARG A N 1
ATOM 2685 C CA . ARG A 1 378 ? -0.045 7.936 -11.380 1.00 97.50 378 ARG A CA 1
ATOM 2686 C C . ARG A 1 378 ? 0.128 7.298 -10.004 1.00 97.50 378 ARG A C 1
ATOM 2688 O O . ARG A 1 378 ? -0.202 6.133 -9.826 1.00 97.50 378 ARG A O 1
ATOM 2695 N N . LEU A 1 379 ? 0.563 8.084 -9.017 1.00 97.75 379 LEU A N 1
ATOM 2696 C CA . LEU A 1 379 ? 0.678 7.688 -7.608 1.00 97.75 379 LEU A CA 1
ATOM 2697 C C . LEU A 1 379 ? -0.435 8.322 -6.760 1.00 97.75 379 LEU A C 1
ATOM 2699 O O . LEU A 1 379 ? -0.180 8.966 -5.748 1.00 97.75 379 LEU A O 1
ATOM 2703 N N . GLN A 1 380 ? -1.693 8.186 -7.179 1.00 96.88 380 GLN A N 1
ATOM 2704 C CA . GLN A 1 380 ? -2.806 8.946 -6.595 1.00 96.88 380 GLN A CA 1
ATOM 2705 C C . GLN A 1 380 ? -3.136 8.636 -5.123 1.00 96.88 380 GLN A C 1
ATOM 2707 O O . GLN A 1 380 ? -3.819 9.417 -4.470 1.00 96.88 380 GLN A O 1
ATOM 2712 N N . ASN A 1 381 ? -2.608 7.556 -4.560 1.00 96.38 381 ASN A N 1
ATOM 2713 C CA . ASN A 1 381 ? -2.649 7.277 -3.125 1.00 96.38 381 ASN A CA 1
ATOM 2714 C C . ASN A 1 381 ? -1.239 7.060 -2.561 1.00 96.38 381 ASN A C 1
ATOM 2716 O O . ASN A 1 381 ? -1.083 6.345 -1.583 1.00 96.38 381 ASN A O 1
ATOM 2720 N N . GLY A 1 382 ? -0.209 7.672 -3.151 1.00 96.00 382 GLY A N 1
ATOM 2721 C CA . GLY A 1 382 ? 1.182 7.490 -2.738 1.00 96.00 382 GLY A CA 1
ATOM 2722 C C . GLY A 1 382 ? 1.848 6.264 -3.367 1.00 96.00 382 GLY A C 1
ATOM 2723 O O . GLY A 1 382 ? 1.339 5.680 -4.323 1.00 96.00 382 GLY A O 1
ATOM 2724 N N . MET A 1 383 ? 3.014 5.906 -2.829 1.00 96.81 383 MET A N 1
ATOM 2725 C CA . MET A 1 383 ? 3.802 4.742 -3.246 1.00 96.81 383 MET A CA 1
ATOM 2726 C C . MET A 1 383 ? 4.110 3.822 -2.067 1.00 96.81 383 MET A C 1
ATOM 2728 O O . MET A 1 383 ? 4.000 4.236 -0.907 1.00 96.81 383 MET A O 1
ATOM 2732 N N . GLN A 1 384 ? 4.569 2.607 -2.366 1.00 96.19 384 GLN A N 1
ATOM 2733 C CA . GLN A 1 384 ? 5.037 1.657 -1.368 1.00 96.19 384 GLN A CA 1
ATOM 2734 C C . GLN A 1 384 ? 6.515 1.283 -1.548 1.00 96.19 384 GLN A C 1
ATOM 2736 O O . GLN A 1 384 ? 7.089 1.458 -2.614 1.00 96.19 384 GLN A O 1
ATOM 2741 N N . ILE A 1 385 ? 7.155 0.837 -0.464 1.00 95.88 385 ILE A N 1
ATOM 2742 C CA . ILE A 1 385 ? 8.598 0.525 -0.418 1.00 95.88 385 ILE A CA 1
ATOM 2743 C C . ILE A 1 385 ? 8.878 -0.903 0.066 1.00 95.88 385 ILE A C 1
ATOM 2745 O O . ILE A 1 385 ? 9.924 -1.181 0.651 1.00 95.88 385 ILE A O 1
ATOM 2749 N N . PHE A 1 386 ? 7.929 -1.818 -0.127 1.00 95.38 386 PHE A N 1
ATOM 2750 C CA . PHE A 1 386 ? 8.083 -3.219 0.252 1.00 95.38 386 PHE A CA 1
ATOM 2751 C C . PHE A 1 386 ? 7.311 -4.151 -0.688 1.00 95.38 386 PHE A C 1
ATOM 2753 O O . PHE A 1 386 ? 6.305 -3.718 -1.253 1.00 95.38 386 PHE A O 1
ATOM 2760 N N . PRO A 1 387 ? 7.760 -5.415 -0.835 1.00 97.62 387 PRO A N 1
ATOM 2761 C CA . PRO A 1 387 ? 7.315 -6.316 -1.897 1.00 97.62 387 PRO A CA 1
ATOM 2762 C C . PRO A 1 387 ? 5.808 -6.589 -1.916 1.00 97.62 387 PRO A C 1
ATOM 2764 O O . PRO A 1 387 ? 5.127 -6.459 -0.897 1.00 97.62 387 PRO A O 1
ATOM 2767 N N . GLY A 1 388 ? 5.304 -6.997 -3.078 1.00 97.88 388 GLY A N 1
ATOM 2768 C CA . GLY A 1 388 ? 3.913 -7.365 -3.324 1.00 97.88 388 GLY A CA 1
ATOM 2769 C C . GLY A 1 388 ? 3.329 -6.834 -4.630 1.00 97.88 388 GLY A C 1
ATOM 2770 O O . GLY A 1 388 ? 2.113 -6.829 -4.772 1.00 97.88 388 GLY A O 1
ATOM 2771 N N . SER A 1 389 ? 4.130 -6.341 -5.573 1.00 98.62 389 SER A N 1
ATOM 2772 C CA . SER A 1 389 ? 3.632 -5.904 -6.883 1.00 98.62 389 SER A CA 1
ATOM 2773 C C . SER A 1 389 ? 4.608 -6.192 -8.003 1.00 98.62 389 SER A C 1
ATOM 2775 O O . SER A 1 389 ? 5.826 -6.182 -7.811 1.00 98.62 389 SER A O 1
ATOM 2777 N N . VAL A 1 390 ? 4.049 -6.393 -9.195 1.00 98.75 390 VAL A N 1
ATOM 2778 C CA . VAL A 1 390 ? 4.812 -6.509 -10.436 1.00 98.75 390 VAL A CA 1
ATOM 2779 C C . VAL A 1 390 ? 4.118 -5.737 -11.564 1.00 98.75 390 VAL A C 1
ATOM 2781 O O . VAL A 1 390 ? 2.882 -5.670 -11.611 1.00 98.75 390 VAL A O 1
ATOM 2784 N N . PRO A 1 391 ? 4.890 -5.131 -12.480 1.00 98.69 391 PRO A N 1
ATOM 2785 C CA . PRO A 1 391 ? 4.342 -4.503 -13.673 1.00 98.69 391 PRO A CA 1
ATOM 2786 C C . PRO A 1 391 ? 3.838 -5.554 -14.675 1.00 98.69 391 PRO A C 1
ATOM 2788 O O . PRO A 1 391 ? 4.430 -6.623 -14.829 1.00 98.69 391 PRO A O 1
ATOM 2791 N N . LEU A 1 392 ? 2.759 -5.224 -15.384 1.00 98.69 392 LEU A N 1
ATOM 2792 C CA . LEU A 1 392 ? 2.165 -6.040 -16.443 1.00 98.69 392 LEU A CA 1
ATOM 2793 C C . LEU A 1 392 ? 2.636 -5.536 -17.807 1.00 98.69 392 LEU A C 1
ATOM 2795 O O . LEU A 1 392 ? 2.537 -4.342 -18.107 1.00 98.69 392 LEU A O 1
ATOM 2799 N N . TYR A 1 393 ? 3.107 -6.456 -18.641 1.00 98.19 393 TYR A N 1
ATOM 2800 C CA . TYR A 1 393 ? 3.690 -6.163 -19.944 1.00 98.19 393 TYR A CA 1
ATOM 2801 C C . TYR A 1 393 ? 2.957 -6.878 -21.074 1.00 98.19 393 TYR A C 1
ATOM 2803 O O . TYR A 1 393 ? 2.557 -8.030 -20.935 1.00 98.19 393 TYR A O 1
ATOM 2811 N N . ARG A 1 394 ? 2.839 -6.202 -22.217 1.00 96.88 394 ARG A N 1
ATOM 2812 C CA . ARG A 1 394 ? 2.485 -6.777 -23.517 1.00 96.88 394 ARG A CA 1
ATOM 2813 C C . ARG A 1 394 ? 3.726 -6.741 -24.400 1.00 96.88 394 ARG A C 1
ATOM 2815 O O . ARG A 1 394 ? 4.072 -5.689 -24.932 1.00 96.88 394 ARG A O 1
ATOM 2822 N N . GLY A 1 395 ? 4.409 -7.877 -24.525 1.00 94.81 395 GLY A N 1
ATOM 2823 C CA . GLY A 1 395 ? 5.766 -7.891 -25.075 1.00 94.81 395 GLY A CA 1
ATOM 2824 C C . GLY A 1 395 ? 6.707 -7.099 -24.164 1.00 94.81 395 GLY A C 1
ATOM 2825 O O . GLY A 1 395 ? 6.824 -7.415 -22.985 1.00 94.81 395 GLY A O 1
ATOM 2826 N N . ASP A 1 396 ? 7.326 -6.050 -24.694 1.00 94.94 396 ASP A N 1
ATOM 2827 C CA . ASP A 1 396 ? 8.195 -5.106 -23.976 1.00 94.94 396 ASP A CA 1
ATOM 2828 C C . ASP A 1 396 ? 7.479 -3.802 -23.567 1.00 94.94 396 ASP A C 1
ATOM 2830 O O . ASP A 1 396 ? 8.064 -2.927 -22.926 1.00 94.94 396 ASP A O 1
ATOM 2834 N N . ARG A 1 397 ? 6.184 -3.667 -23.884 1.00 96.31 397 ARG A N 1
ATOM 2835 C CA . ARG A 1 397 ? 5.377 -2.495 -23.534 1.00 96.31 397 ARG A CA 1
ATOM 2836 C C . ARG A 1 397 ? 4.688 -2.679 -22.186 1.00 96.31 397 ARG A C 1
ATOM 2838 O O . ARG A 1 397 ? 3.864 -3.577 -22.027 1.00 96.31 397 ARG A O 1
ATOM 2845 N N . LEU A 1 398 ? 4.941 -1.765 -21.252 1.00 98.12 398 LEU A N 1
ATOM 2846 C CA . LEU A 1 398 ? 4.179 -1.654 -20.007 1.00 98.12 398 LEU A CA 1
ATOM 2847 C C . LEU A 1 398 ? 2.707 -1.313 -20.304 1.00 98.12 398 LEU A C 1
ATOM 2849 O O . LEU A 1 398 ? 2.432 -0.373 -21.051 1.00 98.12 398 LEU A O 1
ATOM 2853 N N . VAL A 1 399 ? 1.772 -2.043 -19.691 1.00 98.12 399 VAL A N 1
ATOM 2854 C CA . VAL A 1 399 ? 0.315 -1.846 -19.863 1.00 98.12 399 VAL A CA 1
ATOM 2855 C C . VAL A 1 399 ? -0.449 -1.692 -18.545 1.00 98.12 399 VAL A C 1
ATOM 2857 O O . VAL A 1 399 ? -1.646 -1.426 -18.549 1.00 98.12 399 VAL A O 1
ATOM 2860 N N . GLY A 1 400 ? 0.226 -1.841 -17.407 1.00 98.38 400 GLY A N 1
ATOM 2861 C CA . GLY A 1 400 ? -0.380 -1.705 -16.088 1.00 98.38 400 GLY A CA 1
ATOM 2862 C C . GLY A 1 400 ? 0.456 -2.388 -15.018 1.00 98.38 400 GLY A C 1
ATOM 2863 O O . GLY A 1 400 ? 1.639 -2.655 -15.222 1.00 98.38 400 GLY A O 1
ATOM 2864 N N . ALA A 1 401 ? -0.155 -2.691 -13.880 1.00 98.88 401 ALA A N 1
ATOM 2865 C CA . ALA A 1 401 ? 0.483 -3.445 -12.806 1.00 98.88 401 ALA A CA 1
ATOM 2866 C C . ALA A 1 401 ? -0.549 -4.107 -11.894 1.00 98.88 401 ALA A C 1
ATOM 2868 O O . ALA A 1 401 ? -1.681 -3.632 -11.767 1.00 98.88 401 ALA A O 1
ATOM 2869 N N . ILE A 1 402 ? -0.117 -5.172 -11.222 1.00 98.94 402 ILE A N 1
ATOM 2870 C CA . ILE A 1 402 ? -0.842 -5.821 -10.130 1.00 98.94 402 ILE A CA 1
ATOM 2871 C C . ILE A 1 402 ? -0.139 -5.524 -8.806 1.00 98.94 402 ILE A C 1
ATOM 2873 O O . ILE A 1 402 ? 1.089 -5.527 -8.738 1.00 98.94 402 ILE A O 1
ATOM 2877 N N . GLY A 1 403 ? -0.912 -5.287 -7.750 1.00 98.88 403 GLY A N 1
ATOM 2878 C CA . GLY A 1 403 ? -0.417 -5.144 -6.385 1.00 98.88 403 GLY A CA 1
ATOM 2879 C C . GLY A 1 403 ? -1.245 -5.956 -5.398 1.00 98.88 403 GLY A C 1
ATOM 2880 O O . GLY A 1 403 ? -2.464 -6.056 -5.521 1.00 98.88 403 GLY A O 1
ATOM 2881 N N . VAL A 1 404 ? -0.568 -6.538 -4.416 1.00 98.88 404 VAL A N 1
ATOM 2882 C CA . VAL A 1 404 ? -1.094 -7.488 -3.438 1.00 98.88 404 VAL A CA 1
ATOM 2883 C C . VAL A 1 404 ? -0.653 -7.062 -2.049 1.00 98.88 404 VAL A C 1
ATOM 2885 O O . VAL A 1 404 ? 0.510 -6.719 -1.832 1.00 98.88 404 VAL A O 1
ATOM 2888 N N . SER A 1 405 ? -1.576 -7.054 -1.093 1.00 98.44 405 SER A N 1
ATOM 2889 C CA . SER A 1 405 ? -1.227 -6.797 0.300 1.00 98.44 405 SER A CA 1
ATOM 2890 C C . SER A 1 405 ? -2.150 -7.494 1.281 1.00 98.44 405 SER A C 1
ATOM 2892 O O . SER A 1 405 ? -3.371 -7.327 1.221 1.00 98.44 405 SER A O 1
ATOM 2894 N N . GLY A 1 406 ? -1.556 -8.208 2.231 1.00 96.25 406 GLY A N 1
ATOM 2895 C CA . GLY A 1 406 ? -2.256 -8.646 3.436 1.00 96.25 406 GLY A CA 1
ATOM 2896 C C . GLY A 1 406 ? -1.586 -9.766 4.224 1.00 96.25 406 GLY A C 1
ATOM 2897 O O . GLY A 1 406 ? -2.027 -10.034 5.340 1.00 96.25 406 GLY A O 1
ATOM 2898 N N . ASP A 1 407 ? -0.535 -10.383 3.684 1.00 95.06 407 ASP A N 1
ATOM 2899 C CA . ASP A 1 407 ? 0.228 -11.427 4.367 1.00 95.06 407 ASP A CA 1
ATOM 2900 C C . ASP A 1 407 ? 1.733 -11.079 4.393 1.00 95.06 407 ASP A C 1
ATOM 2902 O O . ASP A 1 407 ? 2.108 -9.907 4.296 1.00 95.06 407 ASP A O 1
ATOM 2906 N N . GLY A 1 408 ? 2.612 -12.069 4.566 1.00 94.00 408 GLY A N 1
ATOM 2907 C CA . GLY A 1 408 ? 4.052 -11.878 4.425 1.00 94.00 408 GLY A CA 1
ATOM 2908 C C . GLY A 1 408 ? 4.434 -11.349 3.037 1.00 94.00 408 GLY A C 1
ATOM 2909 O O . GLY A 1 408 ? 3.813 -11.667 2.024 1.00 94.00 408 GLY A O 1
ATOM 2910 N N . ILE A 1 409 ? 5.496 -10.541 2.976 1.00 94.56 409 ILE A N 1
ATOM 2911 C CA . ILE A 1 409 ? 5.924 -9.869 1.737 1.00 94.56 409 ILE A CA 1
ATOM 2912 C C . ILE A 1 409 ? 6.288 -10.843 0.604 1.00 94.56 409 ILE A C 1
ATOM 2914 O O . ILE A 1 409 ? 6.158 -10.493 -0.566 1.00 94.56 409 ILE A O 1
ATOM 2918 N N . ASP A 1 410 ? 6.719 -12.063 0.930 1.00 97.06 410 ASP A N 1
ATOM 2919 C CA . ASP A 1 410 ? 7.025 -13.099 -0.062 1.00 97.06 410 ASP A CA 1
ATOM 2920 C C . ASP A 1 410 ? 5.742 -13.783 -0.577 1.00 97.06 410 ASP A C 1
ATOM 2922 O O . ASP A 1 410 ? 5.648 -14.101 -1.762 1.00 97.06 410 ASP A O 1
ATOM 2926 N N . GLN A 1 411 ? 4.715 -13.951 0.267 1.00 98.00 411 GLN A N 1
ATOM 2927 C CA . GLN A 1 411 ? 3.382 -14.392 -0.161 1.00 98.00 411 GLN A CA 1
ATOM 2928 C C . GLN A 1 411 ? 2.749 -13.362 -1.100 1.00 98.00 411 GLN A C 1
ATOM 2930 O O . GLN A 1 411 ? 2.256 -13.737 -2.163 1.00 98.00 411 GLN A O 1
ATOM 2935 N N . ASP A 1 412 ? 2.793 -12.077 -0.734 1.00 98.50 412 ASP A N 1
ATOM 2936 C CA . ASP A 1 412 ? 2.264 -10.989 -1.561 1.00 98.50 412 ASP A CA 1
ATOM 2937 C C . ASP A 1 412 ? 2.938 -10.974 -2.951 1.00 98.50 412 ASP A C 1
ATOM 2939 O O . ASP A 1 412 ? 2.255 -10.900 -3.975 1.00 98.50 412 ASP A O 1
ATOM 2943 N N . ASP A 1 413 ? 4.272 -11.090 -3.001 1.00 97.88 413 ASP A N 1
ATOM 2944 C CA . ASP A 1 413 ? 5.040 -11.160 -4.252 1.00 97.88 413 ASP A CA 1
ATOM 2945 C C . ASP A 1 413 ? 4.647 -12.359 -5.110 1.00 97.88 413 ASP A C 1
ATOM 2947 O O . ASP A 1 413 ? 4.376 -12.207 -6.302 1.00 97.88 413 ASP A O 1
ATOM 2951 N N . MET A 1 414 ? 4.605 -13.548 -4.505 1.00 98.69 414 MET A N 1
ATOM 2952 C CA . MET A 1 414 ? 4.244 -14.779 -5.199 1.00 98.69 414 MET A CA 1
ATOM 2953 C C . MET A 1 414 ? 2.840 -14.686 -5.800 1.00 98.69 414 MET A C 1
ATOM 2955 O O . MET A 1 414 ? 2.648 -15.031 -6.965 1.00 98.69 414 MET A O 1
ATOM 2959 N N . ILE A 1 415 ? 1.862 -14.210 -5.024 1.00 98.81 415 ILE A N 1
ATOM 2960 C CA . ILE A 1 415 ? 0.475 -14.055 -5.476 1.00 98.81 415 ILE A CA 1
ATOM 2961 C C . ILE A 1 415 ? 0.411 -13.082 -6.657 1.00 98.81 415 ILE A C 1
ATOM 2963 O O . ILE A 1 415 ? -0.239 -13.380 -7.660 1.00 98.81 415 ILE A O 1
ATOM 2967 N N . GLY A 1 416 ? 1.114 -11.949 -6.566 1.00 98.62 416 GLY A N 1
ATOM 2968 C CA . GLY A 1 416 ? 1.161 -10.953 -7.632 1.00 98.62 416 GLY A CA 1
ATOM 2969 C C . GLY A 1 416 ? 1.789 -11.498 -8.917 1.00 98.62 416 GLY A C 1
ATOM 2970 O O . GLY A 1 416 ? 1.200 -11.416 -9.995 1.00 98.62 416 GLY A O 1
ATOM 2971 N N . PHE A 1 417 ? 2.970 -12.100 -8.792 1.00 98.81 417 PHE A N 1
ATOM 2972 C CA . PHE A 1 417 ? 3.779 -12.580 -9.911 1.00 98.81 417 PHE A CA 1
ATOM 2973 C C . PHE A 1 417 ? 3.183 -13.804 -10.617 1.00 98.81 417 PHE A C 1
ATOM 2975 O O . PHE A 1 417 ? 3.141 -13.847 -11.850 1.00 98.81 417 PHE A O 1
ATOM 2982 N N . LEU A 1 418 ? 2.677 -14.786 -9.861 1.00 98.81 418 LEU A N 1
ATOM 2983 C CA . LEU A 1 418 ? 1.988 -15.942 -10.440 1.00 98.81 418 LEU A CA 1
ATOM 2984 C C . LEU A 1 418 ? 0.613 -15.562 -10.989 1.00 98.81 418 LEU A C 1
ATOM 2986 O O . LEU A 1 418 ? 0.213 -16.087 -12.022 1.00 98.81 418 LEU A O 1
ATOM 2990 N N . GLY A 1 419 ? -0.088 -14.616 -10.357 1.00 98.56 419 GLY A N 1
ATOM 2991 C CA . GLY A 1 419 ? -1.336 -14.066 -10.884 1.00 98.56 419 GLY A CA 1
ATOM 2992 C C . GLY A 1 419 ? -1.152 -13.392 -12.244 1.00 98.56 419 GLY A C 1
ATOM 2993 O O . GLY A 1 419 ? -1.915 -13.651 -13.174 1.00 98.56 419 GLY A O 1
ATOM 2994 N N . ALA A 1 420 ? -0.097 -12.585 -12.393 1.00 98.62 420 ALA A N 1
ATOM 2995 C CA . ALA A 1 420 ? 0.286 -11.990 -13.672 1.00 98.62 420 ALA A CA 1
ATOM 2996 C C . ALA A 1 420 ? 0.660 -13.052 -14.722 1.00 98.62 420 ALA A C 1
ATOM 2998 O O . ALA A 1 420 ? 0.210 -12.967 -15.866 1.00 98.62 420 ALA A O 1
ATOM 2999 N N . HIS A 1 421 ? 1.435 -14.073 -14.340 1.00 98.50 421 HIS A N 1
ATOM 3000 C CA . HIS A 1 421 ? 1.825 -15.166 -15.236 1.00 98.50 421 HIS A CA 1
ATOM 3001 C C . HIS A 1 421 ? 0.622 -15.997 -15.714 1.00 98.50 421 HIS A C 1
ATOM 3003 O O . HIS A 1 421 ? 0.369 -16.094 -16.916 1.00 98.50 421 HIS A O 1
ATOM 3009 N N . ASN A 1 422 ? -0.145 -16.560 -14.779 1.00 98.50 422 ASN A N 1
ATOM 3010 C CA . ASN A 1 422 ? -1.289 -17.425 -15.062 1.00 98.50 422 ASN A CA 1
ATOM 3011 C C . ASN A 1 422 ? -2.405 -16.651 -15.772 1.00 98.50 422 ASN A C 1
ATOM 3013 O O . ASN A 1 422 ? -3.000 -17.143 -16.731 1.00 98.50 422 ASN A O 1
ATOM 3017 N N . GLY A 1 423 ? -2.658 -15.409 -15.344 1.00 97.94 423 GLY A N 1
ATOM 3018 C CA . GLY A 1 423 ? -3.626 -14.525 -15.982 1.00 97.94 423 GLY A CA 1
ATOM 3019 C C . GLY A 1 423 ? -3.246 -14.204 -17.425 1.00 97.94 423 GLY A C 1
ATOM 3020 O O . GLY A 1 423 ? -4.109 -14.225 -18.299 1.00 97.94 423 GLY A O 1
ATOM 3021 N N . GLY A 1 424 ? -1.956 -13.990 -17.694 1.00 97.06 424 GLY A N 1
ATOM 3022 C CA . GLY A 1 424 ? -1.419 -13.838 -19.044 1.00 97.06 424 GLY A CA 1
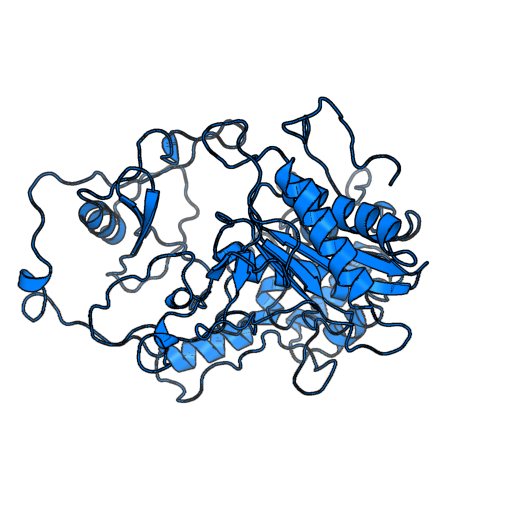ATOM 3023 C C . GLY A 1 424 ? -1.582 -15.089 -19.906 1.00 97.06 424 GLY A C 1
ATOM 3024 O O . GLY A 1 424 ? -2.037 -14.995 -21.046 1.00 97.06 424 GLY A O 1
ATOM 3025 N N . ALA A 1 425 ? -1.301 -16.270 -19.348 1.00 97.12 425 ALA A N 1
ATOM 3026 C CA . ALA A 1 425 ? -1.514 -17.548 -20.029 1.00 97.12 425 ALA A CA 1
ATOM 3027 C C . ALA A 1 425 ? -2.998 -17.801 -20.361 1.00 97.12 425 ALA A C 1
ATOM 3029 O O . ALA A 1 425 ? -3.309 -18.373 -21.404 1.00 97.12 425 ALA A O 1
ATOM 3030 N N . ARG A 1 426 ? -3.915 -17.344 -19.498 1.00 96.88 426 ARG A N 1
ATOM 3031 C CA . ARG A 1 426 ? -5.367 -17.499 -19.669 1.00 96.88 426 ARG A CA 1
ATOM 3032 C C . ARG A 1 426 ? -5.990 -16.462 -20.603 1.00 96.88 426 ARG A C 1
ATOM 3034 O O . ARG A 1 426 ? -6.839 -16.806 -21.420 1.00 96.88 426 ARG A O 1
ATOM 3041 N N . GLY A 1 427 ? -5.633 -15.191 -20.434 1.00 86.81 427 GLY A N 1
ATOM 3042 C CA . GLY A 1 427 ? -6.194 -14.065 -21.187 1.00 86.81 427 GLY A CA 1
ATOM 3043 C C . GLY A 1 427 ? -5.525 -13.839 -22.544 1.00 86.81 427 GLY A C 1
ATOM 3044 O O . GLY A 1 427 ? -6.166 -13.322 -23.455 1.00 86.81 427 GLY A O 1
ATOM 3045 N N . GLY A 1 428 ? -4.266 -14.264 -22.686 1.00 85.38 428 GLY A N 1
ATOM 3046 C CA . GLY A 1 428 ? -3.419 -13.998 -23.844 1.00 85.38 428 GLY A CA 1
ATOM 3047 C C . GLY A 1 428 ? -2.884 -12.562 -23.867 1.00 85.38 428 GLY A C 1
ATOM 3048 O O . GLY A 1 428 ? -3.508 -11.634 -23.367 1.00 85.38 428 GLY A O 1
ATOM 3049 N N . GLY A 1 429 ? -1.708 -12.363 -24.468 1.00 87.69 429 GLY A N 1
ATOM 3050 C CA . GLY A 1 429 ? -1.226 -11.029 -24.854 1.00 87.69 429 GLY A CA 1
ATOM 3051 C C . GLY A 1 429 ? -0.672 -10.134 -23.740 1.00 87.69 429 GLY A C 1
ATOM 3052 O O . GLY A 1 429 ? -0.230 -9.031 -24.056 1.00 87.69 429 GLY A O 1
ATOM 3053 N N . ILE A 1 430 ? -0.641 -10.583 -22.484 1.00 96.94 430 ILE A N 1
ATOM 3054 C CA . ILE A 1 430 ? 0.055 -9.909 -21.377 1.00 96.94 430 ILE A CA 1
ATOM 3055 C C . ILE A 1 430 ? 0.815 -10.909 -20.499 1.00 96.94 430 ILE A C 1
ATOM 3057 O O . ILE A 1 430 ? 0.577 -12.111 -20.581 1.00 96.94 430 ILE A O 1
ATOM 3061 N N . GLY A 1 431 ? 1.708 -10.422 -19.639 1.00 97.25 431 GLY A N 1
ATOM 3062 C CA . GLY A 1 431 ? 2.393 -11.227 -18.632 1.00 97.25 431 GLY A CA 1
ATOM 3063 C C . GLY A 1 431 ? 3.357 -10.411 -17.774 1.00 97.25 431 GLY A C 1
ATOM 3064 O O . GLY A 1 431 ? 3.289 -9.180 -17.730 1.00 97.25 431 GLY A O 1
ATOM 3065 N N . ASN A 1 432 ? 4.264 -11.113 -17.097 1.00 98.25 432 ASN A N 1
ATOM 3066 C CA . ASN A 1 432 ? 5.383 -10.497 -16.385 1.00 98.25 432 ASN A CA 1
ATOM 3067 C C . ASN A 1 432 ? 6.331 -9.780 -17.355 1.00 98.25 432 ASN A C 1
ATOM 3069 O O . ASN A 1 432 ? 6.398 -10.119 -18.538 1.00 98.25 432 ASN A O 1
ATOM 3073 N N . ALA A 1 433 ? 7.123 -8.840 -16.836 1.00 98.12 433 ALA A N 1
ATOM 3074 C CA . ALA A 1 433 ? 8.183 -8.208 -17.615 1.00 98.12 433 ALA A CA 1
ATOM 3075 C C . ALA A 1 433 ? 9.151 -9.255 -18.213 1.00 98.12 433 ALA A C 1
ATOM 3077 O O . ALA A 1 433 ? 9.499 -10.217 -17.511 1.00 98.12 433 ALA A O 1
ATOM 3078 N N . PRO A 1 434 ? 9.635 -9.073 -19.455 1.00 97.38 434 PRO A N 1
ATOM 3079 C CA . PRO A 1 434 ? 10.746 -9.847 -20.003 1.00 97.38 434 PRO A CA 1
ATOM 3080 C C . PRO A 1 434 ? 11.962 -9.850 -19.068 1.00 97.38 434 PRO A C 1
ATOM 3082 O O . PRO A 1 434 ? 12.277 -8.848 -18.431 1.00 97.38 434 PRO A O 1
ATOM 3085 N N . ARG A 1 435 ? 12.635 -10.998 -18.941 1.00 97.00 435 ARG A N 1
ATOM 3086 C CA . ARG A 1 435 ? 13.705 -11.212 -17.946 1.00 97.00 435 ARG A CA 1
ATOM 3087 C C . ARG A 1 435 ? 14.902 -10.282 -18.117 1.00 97.00 435 ARG A C 1
ATOM 3089 O O . ARG A 1 435 ? 15.487 -9.852 -17.133 1.00 97.00 435 ARG A O 1
ATOM 3096 N N . ASP A 1 436 ? 15.247 -9.977 -19.356 1.00 96.94 436 ASP A N 1
ATOM 3097 C CA . ASP A 1 436 ? 16.362 -9.119 -19.752 1.00 96.94 436 ASP A CA 1
ATOM 3098 C C . ASP A 1 436 ? 16.133 -7.629 -19.468 1.00 96.94 436 ASP A C 1
ATOM 3100 O O . ASP A 1 436 ? 17.086 -6.854 -19.510 1.00 96.94 436 ASP A O 1
ATOM 3104 N N . MET A 1 437 ? 14.907 -7.232 -19.117 1.00 97.38 437 MET A N 1
ATOM 3105 C CA . MET A 1 437 ? 14.587 -5.867 -18.698 1.00 97.38 437 MET A CA 1
ATOM 3106 C C . MET A 1 437 ? 14.160 -5.754 -17.231 1.00 97.38 437 MET A C 1
ATOM 3108 O O . MET A 1 437 ? 13.715 -4.693 -16.805 1.00 97.38 437 MET A O 1
ATOM 3112 N N . ARG A 1 438 ? 14.263 -6.815 -16.425 1.00 98.44 438 ARG A N 1
ATOM 3113 C CA . ARG A 1 438 ? 13.922 -6.759 -14.993 1.00 98.44 438 ARG A CA 1
ATOM 3114 C C . ARG A 1 438 ? 15.026 -6.087 -14.183 1.00 98.44 438 ARG A C 1
ATOM 3116 O O . ARG A 1 438 ? 16.205 -6.146 -14.526 1.00 98.44 438 ARG A O 1
ATOM 3123 N N . ALA A 1 439 ? 14.653 -5.466 -13.068 1.00 98.19 439 ALA A N 1
ATOM 3124 C CA . ALA A 1 439 ? 15.603 -4.786 -12.190 1.00 98.19 439 ALA A CA 1
ATOM 3125 C C . ALA A 1 439 ? 16.666 -5.717 -11.575 1.00 98.19 439 ALA A C 1
ATOM 3127 O O . ALA A 1 439 ? 17.728 -5.234 -11.198 1.00 98.19 439 ALA A O 1
ATOM 3128 N N . ASP A 1 440 ? 16.446 -7.034 -11.519 1.00 97.00 440 ASP A N 1
ATOM 3129 C CA . ASP A 1 440 ? 17.459 -8.015 -11.096 1.00 97.00 440 ASP A CA 1
ATOM 3130 C C . ASP A 1 440 ? 18.578 -8.258 -12.127 1.00 97.00 440 ASP A C 1
ATOM 3132 O O . ASP A 1 440 ? 19.550 -8.956 -11.834 1.00 97.00 440 ASP A O 1
ATOM 3136 N N . THR A 1 441 ? 18.519 -7.613 -13.295 1.00 97.56 441 THR A N 1
ATOM 3137 C CA . THR A 1 441 ? 19.670 -7.468 -14.204 1.00 97.56 441 THR A CA 1
ATOM 3138 C C . THR A 1 441 ? 20.696 -6.444 -13.700 1.00 97.56 441 THR A C 1
ATOM 3140 O O . THR A 1 441 ? 21.847 -6.453 -14.138 1.00 97.56 441 THR A O 1
ATOM 3143 N N . ILE A 1 442 ? 20.312 -5.584 -12.750 1.00 97.94 442 ILE A N 1
ATOM 3144 C CA . ILE A 1 442 ? 21.162 -4.523 -12.211 1.00 97.94 442 ILE A CA 1
ATOM 3145 C C . ILE A 1 442 ? 22.026 -5.055 -11.066 1.00 97.94 442 ILE A C 1
ATOM 3147 O O . ILE A 1 442 ? 21.529 -5.623 -10.089 1.00 97.94 442 ILE A O 1
ATOM 3151 N N . ILE A 1 443 ? 23.329 -4.781 -11.155 1.00 97.19 443 ILE A N 1
ATOM 3152 C CA . ILE A 1 443 ? 24.303 -4.979 -10.079 1.00 97.19 443 ILE A CA 1
ATOM 3153 C C . ILE A 1 443 ? 24.794 -3.604 -9.629 1.00 97.19 443 ILE A C 1
ATOM 3155 O O . ILE A 1 443 ? 25.382 -2.856 -10.406 1.00 97.19 443 ILE A O 1
ATOM 3159 N N . VAL A 1 444 ? 24.544 -3.273 -8.367 1.00 95.88 444 VAL A N 1
ATOM 3160 C CA . VAL A 1 444 ? 24.974 -2.021 -7.746 1.00 95.88 444 VAL A CA 1
ATOM 3161 C C . VAL A 1 444 ? 26.386 -2.194 -7.195 1.00 95.88 444 VAL A C 1
ATOM 3163 O O . VAL A 1 444 ? 26.656 -3.138 -6.450 1.00 95.88 444 VAL A O 1
ATOM 3166 N N . ASN A 1 445 ? 27.277 -1.256 -7.519 1.00 91.25 445 ASN A N 1
ATOM 3167 C CA . ASN A 1 445 ? 28.689 -1.280 -7.127 1.00 91.25 445 ASN A CA 1
ATOM 3168 C C . ASN A 1 445 ? 28.899 -0.867 -5.658 1.00 91.25 445 ASN A C 1
ATOM 3170 O O . ASN A 1 445 ? 29.486 0.171 -5.362 1.00 91.25 445 ASN A O 1
ATOM 3174 N N . VAL A 1 446 ? 28.423 -1.696 -4.728 1.00 85.88 446 VAL A N 1
ATOM 3175 C CA . VAL A 1 446 ? 28.690 -1.590 -3.287 1.00 85.88 446 VAL A CA 1
ATOM 3176 C C . VAL A 1 446 ? 29.369 -2.877 -2.822 1.00 85.88 446 VAL A C 1
ATOM 3178 O O . VAL A 1 446 ? 28.868 -3.973 -3.070 1.00 85.88 446 VAL A O 1
ATOM 3181 N N . GLY A 1 447 ? 30.523 -2.756 -2.157 1.00 85.50 447 GLY A N 1
ATOM 3182 C CA . GLY A 1 447 ? 31.309 -3.915 -1.722 1.00 85.50 447 GLY A CA 1
ATOM 3183 C C . GLY A 1 447 ? 31.728 -4.797 -2.903 1.00 85.50 447 GLY A C 1
ATOM 3184 O O . GLY A 1 447 ? 32.385 -4.321 -3.823 1.00 85.50 447 GLY A O 1
ATOM 3185 N N . ALA A 1 448 ? 31.334 -6.072 -2.877 1.00 87.00 448 ALA A N 1
ATOM 3186 C CA . ALA A 1 448 ? 31.590 -7.036 -3.954 1.00 87.00 448 ALA A CA 1
ATOM 3187 C C . ALA A 1 448 ? 30.594 -6.944 -5.133 1.00 87.00 448 ALA A C 1
ATOM 3189 O O . ALA A 1 448 ? 30.698 -7.719 -6.081 1.00 87.00 448 ALA A O 1
ATOM 3190 N N . GLY A 1 449 ? 29.639 -6.011 -5.079 1.00 92.94 449 GLY A N 1
ATOM 3191 C CA . GLY A 1 449 ? 28.530 -5.908 -6.022 1.00 92.94 449 GLY A CA 1
ATOM 3192 C C . GLY A 1 449 ? 27.266 -6.570 -5.472 1.00 92.94 449 GLY A C 1
ATOM 3193 O O . GLY A 1 449 ? 27.279 -7.734 -5.078 1.00 92.94 449 GLY A O 1
ATOM 3194 N N . VAL A 1 450 ? 26.159 -5.828 -5.457 1.00 95.44 450 VAL A N 1
ATOM 3195 C CA . VAL A 1 450 ? 24.862 -6.296 -4.949 1.00 95.44 450 VAL A CA 1
ATOM 3196 C C . VAL A 1 450 ? 23.851 -6.298 -6.084 1.00 95.44 450 VAL A C 1
ATOM 3198 O O . VAL A 1 450 ? 23.529 -5.249 -6.640 1.00 95.44 450 VAL A O 1
ATOM 3201 N N . ARG A 1 451 ? 23.316 -7.473 -6.416 1.00 96.44 451 ARG A N 1
ATOM 3202 C CA . ARG A 1 451 ? 22.224 -7.604 -7.385 1.00 96.44 451 ARG A CA 1
ATOM 3203 C C . ARG A 1 451 ? 20.898 -7.197 -6.743 1.00 96.44 451 ARG A C 1
ATOM 3205 O O . ARG A 1 451 ? 20.577 -7.671 -5.653 1.00 96.44 451 ARG A O 1
ATOM 3212 N N . LEU A 1 452 ? 20.120 -6.349 -7.417 1.00 97.25 452 LEU A N 1
ATOM 3213 C CA . LEU A 1 452 ? 18.759 -6.046 -6.963 1.00 97.25 452 LEU A CA 1
ATOM 3214 C C . LEU A 1 452 ? 17.873 -7.293 -7.063 1.00 97.25 452 LEU A C 1
ATOM 3216 O O . LEU A 1 452 ? 18.079 -8.154 -7.913 1.00 97.25 452 LEU A O 1
ATOM 3220 N N . ARG A 1 453 ? 16.865 -7.406 -6.199 1.00 96.69 453 ARG A N 1
ATOM 3221 C CA . ARG A 1 453 ? 15.912 -8.523 -6.241 1.00 96.69 453 ARG A CA 1
ATOM 3222 C C . ARG A 1 453 ? 14.650 -8.092 -6.973 1.00 96.69 453 ARG A C 1
ATOM 3224 O O . ARG A 1 453 ? 14.146 -7.008 -6.694 1.00 96.69 453 ARG A O 1
ATOM 3231 N N . TYR A 1 454 ? 14.112 -8.934 -7.853 1.00 97.56 454 TYR A N 1
ATOM 3232 C CA . TYR A 1 454 ? 12.868 -8.640 -8.578 1.00 97.56 454 TYR A CA 1
ATOM 3233 C C . TYR A 1 454 ? 11.636 -9.255 -7.907 1.00 97.56 454 TYR A C 1
ATOM 3235 O O . TYR A 1 454 ? 10.688 -8.545 -7.604 1.00 97.56 454 TYR A O 1
ATOM 3243 N N . ILE A 1 455 ? 11.684 -10.549 -7.592 1.00 96.88 455 ILE A N 1
ATOM 3244 C CA . ILE A 1 455 ? 10.637 -11.270 -6.858 1.00 96.88 455 ILE A CA 1
ATOM 3245 C C . ILE A 1 455 ? 11.254 -12.178 -5.790 1.00 96.88 455 ILE A C 1
ATOM 3247 O O . ILE A 1 455 ? 12.458 -12.451 -5.805 1.00 96.88 455 ILE A O 1
ATOM 3251 N N . ALA A 1 456 ? 10.443 -12.646 -4.847 1.00 95.25 456 ALA A N 1
ATOM 3252 C CA . ALA A 1 456 ? 10.768 -13.818 -4.042 1.00 95.25 456 ALA A CA 1
ATOM 3253 C C . ALA A 1 456 ? 9.494 -14.570 -3.686 1.00 95.25 456 ALA A C 1
ATOM 3255 O O . ALA A 1 456 ? 8.482 -13.950 -3.374 1.00 95.25 456 ALA A O 1
ATOM 3256 N N . CYS A 1 457 ? 9.573 -15.896 -3.716 1.00 95.31 457 CYS A N 1
ATOM 3257 C CA . CYS A 1 457 ? 8.459 -16.766 -3.383 1.00 95.31 457 CYS A CA 1
ATOM 3258 C C . CYS A 1 457 ? 8.836 -17.620 -2.170 1.00 95.31 457 CYS A C 1
ATOM 3260 O O . CYS A 1 457 ? 9.997 -18.029 -2.059 1.00 95.31 457 CYS A O 1
ATOM 3262 N N . PRO A 1 458 ? 7.898 -17.837 -1.235 1.00 95.06 458 PRO A N 1
ATOM 3263 C CA . PRO A 1 458 ? 8.192 -18.492 0.027 1.00 95.06 458 PRO A CA 1
ATOM 3264 C C . PRO A 1 458 ? 8.500 -19.978 -0.179 1.00 95.06 458 PRO A C 1
ATOM 3266 O O . PRO A 1 458 ? 8.079 -20.594 -1.161 1.00 95.06 458 PRO A O 1
ATOM 3269 N N . PHE A 1 459 ? 9.211 -20.564 0.783 1.00 92.88 459 PHE A N 1
ATOM 3270 C CA . PHE A 1 459 ? 9.360 -22.015 0.884 1.00 92.88 459 PHE A CA 1
ATOM 3271 C C . PHE A 1 459 ? 8.029 -22.666 1.289 1.00 92.88 459 PHE A C 1
ATOM 3273 O O . PHE A 1 459 ? 7.267 -22.082 2.058 1.00 92.88 459 PHE A O 1
ATOM 3280 N N . ALA A 1 460 ? 7.762 -23.880 0.795 1.00 94.88 460 ALA A N 1
ATOM 3281 C CA . ALA A 1 460 ? 6.498 -24.602 0.987 1.00 94.88 460 ALA A CA 1
ATOM 3282 C C . ALA A 1 460 ? 5.259 -23.699 0.775 1.00 94.88 460 ALA A C 1
ATOM 3284 O O . ALA A 1 460 ? 4.396 -23.597 1.657 1.00 94.88 460 ALA A O 1
ATOM 3285 N N . PRO A 1 461 ? 5.183 -23.025 -0.392 1.00 96.62 461 PRO A N 1
ATOM 3286 C CA . PRO A 1 461 ? 4.290 -21.896 -0.622 1.00 96.62 461 PRO A CA 1
ATOM 3287 C C . PRO A 1 461 ? 2.807 -22.252 -0.578 1.00 96.62 461 PRO A C 1
ATOM 3289 O O . PRO A 1 461 ? 1.988 -21.377 -0.312 1.00 96.62 461 PRO A O 1
ATOM 3292 N N . PHE A 1 462 ? 2.446 -23.503 -0.863 1.00 98.12 462 PHE A N 1
ATOM 3293 C CA . PHE A 1 462 ? 1.059 -23.930 -0.994 1.00 98.12 462 PHE A CA 1
ATOM 3294 C C . PHE A 1 462 ? 0.637 -24.892 0.119 1.00 98.12 462 PHE A C 1
ATOM 3296 O O . PHE A 1 462 ? 1.443 -25.633 0.683 1.00 98.12 462 PHE A O 1
ATOM 3303 N N . LEU A 1 463 ? -0.655 -24.861 0.441 1.00 97.50 463 LEU A N 1
ATOM 3304 C CA . LEU A 1 463 ? -1.299 -25.752 1.407 1.00 97.50 463 LEU A CA 1
ATOM 3305 C C . LEU A 1 463 ? -1.644 -27.121 0.817 1.00 97.50 463 LEU A C 1
ATOM 3307 O O . LEU A 1 463 ? -1.792 -28.085 1.560 1.00 97.50 463 LEU A O 1
ATOM 3311 N N . ASP A 1 464 ? -1.789 -27.197 -0.504 1.00 96.88 464 ASP A N 1
ATOM 3312 C CA . ASP A 1 464 ? -2.368 -28.337 -1.215 1.00 96.88 464 ASP A CA 1
ATOM 3313 C C . ASP A 1 464 ? -1.360 -29.127 -2.063 1.00 96.88 464 ASP A C 1
ATOM 3315 O O . ASP A 1 464 ? -1.726 -30.124 -2.681 1.00 96.88 464 ASP A O 1
ATOM 3319 N N . THR A 1 465 ? -0.096 -28.695 -2.112 1.00 96.19 465 THR A N 1
ATOM 3320 C CA . THR A 1 465 ? 0.974 -29.347 -2.883 1.00 96.19 465 THR A CA 1
ATOM 3321 C C . THR A 1 465 ? 2.333 -29.169 -2.207 1.00 96.19 465 THR A C 1
ATOM 3323 O O . THR A 1 465 ? 2.536 -28.230 -1.441 1.00 96.19 465 THR A O 1
ATOM 3326 N N . GLU A 1 466 ? 3.290 -30.035 -2.545 1.00 95.75 466 GLU A N 1
ATOM 3327 C CA . GLU A 1 466 ? 4.686 -29.949 -2.082 1.00 95.75 466 GLU A CA 1
ATOM 3328 C C . GLU A 1 466 ? 5.590 -29.130 -3.023 1.00 95.75 466 GLU A C 1
ATOM 3330 O O . GLU A 1 466 ? 6.810 -29.104 -2.850 1.00 95.75 466 GLU A O 1
ATOM 3335 N N . GLN A 1 467 ? 5.016 -28.477 -4.043 1.00 95.25 467 GLN A N 1
ATOM 3336 C CA . GLN A 1 467 ? 5.778 -27.762 -5.065 1.00 95.25 467 GLN A CA 1
ATOM 3337 C C . GLN A 1 467 ? 6.629 -26.649 -4.439 1.00 95.25 467 GLN A C 1
ATOM 3339 O O . GLN A 1 467 ? 6.134 -25.827 -3.672 1.00 95.25 467 GLN A O 1
ATOM 3344 N N . GLN A 1 468 ? 7.905 -26.604 -4.813 1.00 95.75 468 GLN A N 1
ATOM 3345 C CA . GLN A 1 468 ? 8.866 -25.582 -4.398 1.00 95.75 468 GLN A CA 1
ATOM 3346 C C . GLN A 1 468 ? 9.272 -24.720 -5.592 1.00 95.75 468 GLN A C 1
ATOM 3348 O O . GLN A 1 468 ? 9.008 -25.090 -6.736 1.00 95.75 468 GLN A O 1
ATOM 3353 N N . ASN A 1 469 ? 9.938 -23.591 -5.326 1.00 95.19 469 ASN A N 1
ATOM 3354 C CA . ASN A 1 469 ? 10.531 -22.736 -6.362 1.00 95.19 469 ASN A CA 1
ATOM 3355 C C . ASN A 1 469 ? 9.532 -22.350 -7.466 1.00 95.19 469 ASN A C 1
ATOM 3357 O O . ASN A 1 469 ? 9.853 -22.302 -8.648 1.00 95.19 4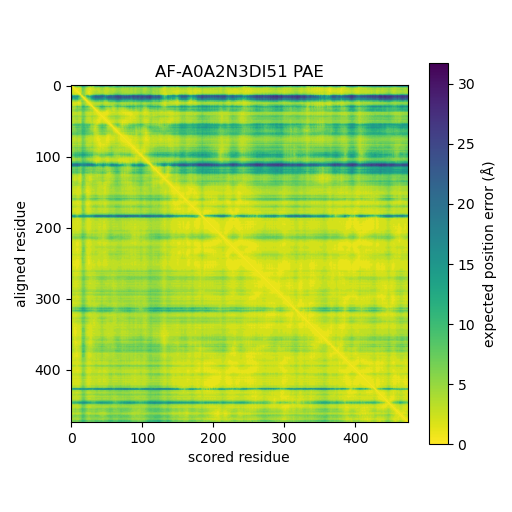69 ASN A O 1
ATOM 3361 N N . VAL A 1 470 ? 8.286 -22.087 -7.068 1.00 96.62 470 VAL A N 1
ATOM 3362 C CA . VAL A 1 470 ? 7.132 -21.926 -7.970 1.00 96.62 470 VAL A CA 1
ATOM 3363 C C . VAL A 1 470 ? 7.250 -20.733 -8.923 1.00 96.62 470 VAL A C 1
ATOM 3365 O O . VAL A 1 470 ? 6.492 -20.640 -9.882 1.00 96.62 470 VAL A O 1
ATOM 3368 N N . CYS A 1 471 ? 8.199 -19.834 -8.665 1.00 96.19 471 CYS A N 1
ATOM 3369 C CA . CYS A 1 471 ? 8.469 -18.639 -9.458 1.00 96.19 471 CYS A CA 1
ATOM 3370 C C . CYS A 1 471 ? 9.720 -18.767 -10.339 1.00 96.19 471 CYS A C 1
ATOM 3372 O O . CYS A 1 471 ? 9.978 -17.887 -11.163 1.00 96.19 471 CYS A O 1
ATOM 3374 N N . ASP A 1 472 ? 10.494 -19.846 -10.190 1.00 93.94 472 ASP A N 1
ATOM 3375 C CA . ASP A 1 472 ? 11.688 -20.078 -10.995 1.00 93.94 472 ASP A CA 1
ATOM 3376 C C . ASP A 1 472 ? 11.298 -20.360 -12.449 1.00 93.94 472 ASP A C 1
ATOM 3378 O O . ASP A 1 472 ? 10.288 -20.991 -12.748 1.00 93.94 472 ASP A O 1
ATOM 3382 N N . GLY A 1 473 ? 12.114 -19.892 -13.390 1.00 88.31 473 GLY A N 1
ATOM 3383 C CA . GLY A 1 473 ? 11.841 -20.093 -14.821 1.00 88.31 473 GLY A CA 1
ATOM 3384 C C . GLY A 1 473 ? 10.804 -19.144 -15.453 1.00 88.31 473 GLY A C 1
ATOM 3385 O O . GLY A 1 473 ? 10.772 -19.063 -16.679 1.00 88.31 473 GLY A O 1
ATOM 3386 N N . LEU A 1 474 ? 10.082 -18.336 -14.661 1.00 91.44 474 LEU A N 1
ATOM 3387 C CA . LEU A 1 474 ? 9.067 -17.377 -15.135 1.00 91.44 474 LEU A CA 1
ATOM 3388 C C . LEU A 1 474 ? 9.561 -15.942 -15.356 1.00 91.44 474 LEU A C 1
ATOM 3390 O O . LEU A 1 474 ? 10.666 -15.575 -14.882 1.00 91.44 474 LEU A O 1
#